Protein AF-A0AAD2FT97-F1 (afdb_monomer)

Mean predicted aligned error: 17.28 Å

Structure (mmCIF, N/CA/C/O backbone):
data_AF-A0AAD2FT97-F1
#
_entry.id   AF-A0AAD2FT97-F1
#
loop_
_atom_site.group_PDB
_atom_site.id
_atom_site.type_symbol
_atom_site.label_atom_id
_atom_site.label_alt_id
_atom_site.label_comp_id
_atom_site.label_asym_id
_atom_site.label_entity_id
_atom_site.label_seq_id
_atom_site.pdbx_PDB_ins_code
_atom_site.Cartn_x
_atom_site.Cartn_y
_atom_site.Cartn_z
_atom_site.occupancy
_atom_site.B_iso_or_equiv
_atom_site.auth_seq_id
_atom_site.auth_comp_id
_atom_site.auth_asym_id
_atom_site.auth_atom_id
_atom_site.pdbx_PDB_model_num
ATOM 1 N N . MET A 1 1 ? -5.094 -0.785 66.828 1.00 52.59 1 MET A N 1
ATOM 2 C CA . MET A 1 1 ? -3.775 -1.459 66.833 1.00 52.59 1 MET A CA 1
ATOM 3 C C . MET A 1 1 ? -3.733 -2.635 67.807 1.00 52.59 1 MET A C 1
ATOM 5 O O . MET A 1 1 ? -3.643 -3.753 67.329 1.00 52.59 1 MET A O 1
ATOM 9 N N . THR A 1 2 ? -3.901 -2.446 69.123 1.00 54.59 2 THR A N 1
ATOM 10 C CA . THR A 1 2 ? -3.842 -3.528 70.141 1.00 54.59 2 THR A CA 1
ATOM 11 C C . THR A 1 2 ? -4.766 -4.718 69.847 1.00 54.59 2 THR A C 1
ATOM 13 O O . THR A 1 2 ? -4.327 -5.861 69.895 1.00 54.59 2 THR A O 1
ATOM 16 N N . ILE A 1 3 ? -6.014 -4.447 69.438 1.00 60.22 3 ILE A N 1
ATOM 17 C CA . ILE A 1 3 ? -6.988 -5.480 69.038 1.00 60.22 3 ILE A CA 1
ATOM 18 C C . ILE A 1 3 ? -6.518 -6.243 67.784 1.00 60.22 3 ILE A C 1
ATOM 20 O O . ILE A 1 3 ? -6.634 -7.459 67.732 1.00 60.22 3 ILE A O 1
ATOM 24 N N . ALA A 1 4 ? -5.943 -5.557 66.788 1.00 56.69 4 ALA A N 1
ATOM 25 C CA . ALA A 1 4 ? -5.447 -6.189 65.559 1.00 56.69 4 ALA A CA 1
ATOM 26 C C . ALA A 1 4 ? -4.223 -7.086 65.822 1.00 56.69 4 ALA A C 1
ATOM 28 O O . ALA A 1 4 ? -4.131 -8.180 65.279 1.00 56.69 4 ALA A O 1
ATOM 29 N N . VAL A 1 5 ? -3.317 -6.659 66.708 1.00 59.62 5 VAL A N 1
ATOM 30 C CA . VAL A 1 5 ? -2.143 -7.451 67.113 1.00 59.62 5 VAL A CA 1
ATOM 31 C C . VAL A 1 5 ? -2.553 -8.681 67.930 1.00 59.62 5 VAL A C 1
ATOM 33 O O . VAL A 1 5 ? -2.004 -9.759 67.724 1.00 59.62 5 VAL A O 1
ATOM 36 N N . GLN A 1 6 ? -3.554 -8.564 68.811 1.00 61.09 6 GLN A N 1
ATOM 37 C CA . GLN A 1 6 ? -4.110 -9.719 69.528 1.00 61.09 6 GLN A CA 1
ATOM 38 C C . GLN A 1 6 ? -4.760 -10.736 68.580 1.00 61.09 6 GLN A C 1
ATOM 40 O O . GLN A 1 6 ? -4.515 -11.930 68.732 1.00 61.09 6 GLN A O 1
ATOM 45 N N . LEU A 1 7 ? -5.516 -10.276 67.578 1.00 60.09 7 LEU A N 1
ATOM 46 C CA . LEU A 1 7 ? -6.119 -11.152 66.567 1.00 60.09 7 LEU A CA 1
ATOM 47 C C . LEU A 1 7 ? -5.050 -11.870 65.714 1.00 60.09 7 LEU A C 1
ATOM 49 O O . LEU A 1 7 ? -5.194 -13.060 65.449 1.00 60.09 7 LEU A O 1
ATOM 53 N N . LEU A 1 8 ? -3.944 -11.203 65.347 1.00 58.12 8 LEU A N 1
ATOM 54 C CA . LEU A 1 8 ? -2.801 -11.860 64.684 1.00 58.12 8 LEU A CA 1
ATOM 55 C C . LEU A 1 8 ? -2.148 -12.936 65.557 1.00 58.12 8 LEU A C 1
ATOM 57 O O . LEU A 1 8 ? -1.855 -14.026 65.074 1.00 58.12 8 LEU A O 1
ATOM 61 N N . ARG A 1 9 ? -1.913 -12.644 66.840 1.00 60.12 9 ARG A N 1
ATOM 62 C CA . ARG A 1 9 ? -1.309 -13.609 67.773 1.00 60.12 9 ARG A CA 1
ATOM 63 C C . ARG A 1 9 ? -2.209 -14.830 67.990 1.00 60.12 9 ARG A C 1
ATOM 65 O O . ARG A 1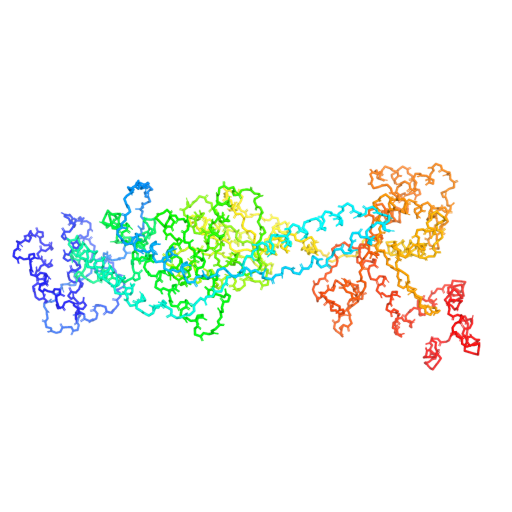 9 ? -1.707 -15.943 68.094 1.00 60.12 9 ARG A O 1
ATOM 72 N N . GLN A 1 10 ? -3.529 -14.640 67.993 1.00 59.75 10 GLN A N 1
ATOM 73 C CA . GLN A 1 10 ? -4.499 -15.739 68.032 1.00 59.75 10 GLN A CA 1
ATOM 74 C C . GLN A 1 10 ? -4.469 -16.595 66.753 1.00 59.75 10 GLN A C 1
ATOM 76 O O . GLN A 1 10 ? -4.559 -17.819 66.863 1.00 59.75 10 GLN A O 1
ATOM 81 N N . CYS A 1 11 ? -4.267 -15.992 65.569 1.00 54.38 11 CYS A N 1
ATOM 82 C CA . CYS A 1 11 ? -4.023 -16.741 64.326 1.00 54.38 11 CYS A CA 1
ATOM 83 C C . CYS A 1 11 ? -2.766 -17.616 64.422 1.00 54.38 11 CYS A C 1
ATOM 85 O O . CYS A 1 11 ? -2.818 -18.786 64.058 1.00 54.38 11 CYS A O 1
ATOM 87 N N . PHE A 1 12 ? -1.655 -17.084 64.950 1.00 52.81 12 PHE A N 1
ATOM 88 C CA . PHE A 1 12 ? -0.418 -17.857 65.152 1.00 52.81 12 PHE A CA 1
ATOM 89 C C . PHE A 1 12 ? -0.604 -19.065 66.081 1.00 52.81 12 PHE A C 1
ATOM 91 O O . PHE A 1 12 ? 0.104 -20.062 65.954 1.00 52.81 12 PHE A O 1
ATOM 98 N N . GLN A 1 13 ? -1.560 -18.985 67.007 1.00 52.50 13 GLN A N 1
ATOM 99 C CA . GLN A 1 13 ? -1.873 -20.036 67.973 1.00 52.50 13 GLN A CA 1
ATOM 100 C C . GLN A 1 13 ? -3.020 -20.967 67.523 1.00 52.50 13 GLN A C 1
ATOM 102 O O . GLN A 1 13 ? -3.421 -21.836 68.293 1.00 52.50 13 GLN A O 1
ATOM 107 N N . ASN A 1 14 ? -3.534 -20.830 66.289 1.00 50.62 14 ASN A N 1
ATOM 108 C CA . ASN A 1 14 ? -4.636 -21.634 65.729 1.00 50.62 14 ASN A CA 1
ATOM 109 C C . ASN A 1 14 ? -5.960 -21.595 66.531 1.00 50.62 14 ASN A C 1
ATOM 111 O O . ASN A 1 14 ? -6.747 -22.545 66.497 1.00 50.62 14 ASN A O 1
ATOM 115 N N . PHE A 1 15 ? -6.263 -20.499 67.232 1.00 48.62 15 PHE A N 1
ATOM 116 C CA . PHE A 1 15 ? -7.562 -20.351 67.902 1.00 48.62 15 PHE A CA 1
ATOM 117 C C . PHE A 1 15 ? -8.660 -19.908 66.918 1.00 48.62 15 PHE A C 1
ATOM 119 O O . PHE A 1 15 ? -8.459 -19.013 66.100 1.00 48.62 15 PHE A O 1
ATOM 126 N N . ARG A 1 16 ? -9.857 -20.514 66.998 1.00 46.91 16 ARG A N 1
ATOM 127 C CA . ARG A 1 16 ? -11.034 -20.073 66.224 1.00 46.91 16 ARG A CA 1
ATOM 128 C C . ARG A 1 16 ? -11.592 -18.766 66.793 1.00 46.91 16 ARG A C 1
ATOM 130 O O . ARG A 1 16 ? -11.871 -18.692 67.986 1.00 46.91 16 ARG A O 1
ATOM 137 N N . PHE A 1 17 ? -11.835 -17.781 65.929 1.00 49.84 17 PHE A N 1
ATOM 138 C CA . PHE A 1 17 ? -12.449 -16.506 66.314 1.00 49.84 17 PHE A CA 1
ATOM 139 C C . PHE A 1 17 ? -13.919 -16.660 66.729 1.00 49.84 17 PHE A C 1
ATOM 141 O O . PHE A 1 17 ? -14.696 -17.357 66.071 1.00 49.84 17 PHE A O 1
ATOM 148 N N . SER A 1 18 ? -14.331 -15.963 67.790 1.00 51.88 18 SER A N 1
ATOM 149 C CA . SER A 1 18 ? -15.741 -15.867 68.189 1.00 51.88 18 SER A CA 1
ATOM 150 C C . SER A 1 18 ? -16.535 -14.916 67.274 1.00 51.88 18 SER A C 1
ATOM 152 O O . SER A 1 18 ? -15.983 -13.996 66.668 1.00 51.88 18 SER A O 1
ATOM 154 N N . LYS A 1 19 ? -17.869 -15.069 67.204 1.00 48.00 19 LYS A N 1
ATOM 155 C CA . LYS A 1 19 ? -18.751 -14.185 66.402 1.00 48.00 19 LYS A CA 1
ATOM 156 C C . LYS A 1 19 ? -18.632 -12.694 66.770 1.00 48.00 19 LYS A C 1
ATOM 158 O O . LYS A 1 19 ? -18.818 -11.841 65.910 1.00 48.00 19 LYS A O 1
ATOM 163 N N . VAL A 1 20 ? -18.297 -12.385 68.025 1.00 51.38 20 VAL A N 1
ATOM 164 C CA . VAL A 1 20 ? -18.087 -11.013 68.528 1.00 51.38 20 VAL A CA 1
ATOM 165 C C . VAL A 1 20 ? -16.714 -10.464 68.120 1.00 51.38 20 VAL A C 1
ATOM 167 O O . VAL A 1 20 ? -16.533 -9.259 67.987 1.00 51.38 20 VAL A O 1
ATOM 170 N N . GLU A 1 21 ? -15.726 -11.327 67.901 1.00 50.84 21 GLU A N 1
ATOM 171 C CA . GLU A 1 21 ? -14.404 -10.925 67.413 1.00 50.84 21 GLU A CA 1
ATOM 172 C C . GLU A 1 21 ? -14.389 -10.720 65.901 1.00 50.84 21 GLU A C 1
ATOM 174 O O . GLU A 1 21 ? -13.660 -9.855 65.432 1.00 50.84 21 GLU A O 1
ATOM 179 N N . ILE A 1 22 ? -15.247 -11.420 65.154 1.00 51.53 22 ILE A N 1
ATOM 180 C CA . ILE A 1 22 ? -15.426 -11.247 63.702 1.00 51.53 22 ILE A CA 1
ATOM 181 C C . ILE A 1 22 ? -16.056 -9.882 63.353 1.00 51.53 22 ILE A C 1
ATOM 183 O O . ILE A 1 22 ? -15.798 -9.350 62.273 1.00 51.53 22 ILE A O 1
ATOM 187 N N . SER A 1 23 ? -16.811 -9.257 64.266 1.00 49.69 23 SER A N 1
ATOM 188 C CA . SER A 1 23 ? -17.396 -7.918 64.062 1.00 49.69 23 SER A CA 1
ATOM 189 C C . SER A 1 23 ? -16.451 -6.755 64.413 1.00 49.69 23 SER A C 1
ATOM 191 O O . SER A 1 23 ? -16.587 -5.661 63.868 1.00 49.69 23 SER A O 1
ATOM 193 N N . LYS A 1 24 ? -15.429 -6.970 65.255 1.00 56.69 24 LYS A N 1
ATOM 194 C CA . LYS A 1 24 ? -14.405 -5.953 65.594 1.00 56.69 24 LYS A CA 1
ATOM 195 C C . LYS A 1 24 ? -13.566 -5.458 64.389 1.00 56.69 24 LYS A C 1
ATOM 197 O O . LYS A 1 24 ? -13.252 -4.265 64.361 1.00 56.69 24 LYS A O 1
ATOM 202 N N . PRO A 1 25 ? -13.221 -6.288 63.381 1.00 49.97 25 PRO A N 1
ATOM 203 C CA . PRO A 1 25 ? -12.598 -5.867 62.124 1.00 49.97 25 PRO A CA 1
ATOM 204 C C . PRO A 1 25 ? -13.357 -4.774 61.364 1.00 49.97 25 PRO A C 1
ATOM 206 O O . PRO A 1 25 ? -12.715 -3.906 60.775 1.00 49.97 25 PRO A O 1
ATOM 209 N N . GLN A 1 26 ? -14.696 -4.754 61.417 1.00 47.47 26 GLN A N 1
ATOM 210 C CA . GLN A 1 26 ? -15.492 -3.698 60.774 1.00 47.47 26 GLN A CA 1
ATOM 211 C C . GLN A 1 26 ? -15.213 -2.326 61.410 1.00 47.47 26 GLN A C 1
ATOM 213 O O . GLN A 1 26 ? -14.991 -1.356 60.686 1.00 47.47 26 GLN A O 1
ATOM 218 N N . ASN A 1 27 ? -15.092 -2.258 62.742 1.00 52.59 27 ASN A N 1
ATOM 219 C CA . ASN A 1 27 ? -14.706 -1.036 63.462 1.00 52.59 27 ASN A CA 1
ATOM 220 C C . ASN A 1 27 ? -13.231 -0.652 63.223 1.00 52.59 27 ASN A C 1
ATOM 222 O O . ASN A 1 27 ? -12.904 0.525 63.102 1.00 52.59 27 ASN A O 1
ATOM 226 N N . LEU A 1 28 ? -12.327 -1.633 63.094 1.00 51.28 28 LEU A N 1
ATOM 227 C CA . LEU A 1 28 ? -10.912 -1.393 62.759 1.00 51.28 28 LEU A CA 1
ATOM 228 C C . LEU A 1 28 ? -10.725 -0.852 61.328 1.00 51.28 28 LEU A C 1
ATOM 230 O O . LEU A 1 28 ? -9.813 -0.061 61.090 1.00 51.28 28 LEU A O 1
ATOM 234 N N . SER A 1 29 ? -11.595 -1.232 60.388 1.00 46.31 29 SER A N 1
ATOM 235 C CA . SER A 1 29 ? -11.529 -0.799 58.987 1.00 46.31 29 SER A CA 1
ATOM 236 C C . SER A 1 29 ? -11.825 0.685 58.763 1.00 46.31 29 SER A C 1
ATOM 238 O O . SER A 1 29 ? -11.264 1.303 57.860 1.00 46.31 29 SER A O 1
ATOM 240 N N . GLN A 1 30 ? -12.659 1.290 59.613 1.00 52.00 30 GLN A N 1
ATOM 241 C CA . GLN A 1 30 ? -12.927 2.728 59.548 1.00 52.00 30 GLN A CA 1
ATOM 242 C C . GLN A 1 30 ? -11.649 3.535 59.825 1.00 52.00 30 GLN A C 1
ATOM 244 O O . GLN A 1 30 ? -11.440 4.590 59.231 1.00 52.00 30 GLN A O 1
ATOM 249 N N . HIS A 1 31 ? -10.747 2.986 60.646 1.00 48.41 31 HIS A N 1
ATOM 250 C CA . HIS A 1 31 ? -9.460 3.589 60.991 1.00 48.41 31 HIS A CA 1
ATOM 251 C C . HIS A 1 31 ? -8.291 3.131 60.094 1.00 48.41 31 HIS A C 1
ATOM 253 O O . HIS A 1 31 ? -7.243 3.778 60.090 1.00 48.41 31 HIS A O 1
ATOM 259 N N . SER A 1 32 ? -8.441 2.063 59.293 1.00 49.09 32 SER A N 1
ATOM 260 C CA . SER A 1 32 ? -7.367 1.535 58.426 1.00 49.09 32 SER A CA 1
ATOM 261 C C . SER A 1 32 ? -7.056 2.428 57.219 1.00 49.09 32 SER A C 1
ATOM 263 O O . SER A 1 32 ? -5.977 2.328 56.631 1.00 49.09 32 SER A O 1
ATOM 265 N N . LYS A 1 33 ? -7.943 3.373 56.873 1.00 45.03 33 LYS A N 1
ATOM 266 C CA . LYS A 1 33 ? -7.660 4.399 55.856 1.00 45.03 33 LYS A CA 1
ATOM 267 C C . LYS A 1 33 ? -6.441 5.260 56.206 1.00 45.03 33 LYS A C 1
ATOM 269 O O . LYS A 1 33 ? -5.762 5.690 55.280 1.00 45.03 33 LYS A O 1
ATOM 274 N N . HIS A 1 34 ? -6.131 5.422 57.494 1.00 45.19 34 HIS A N 1
ATOM 275 C CA . HIS A 1 34 ? -5.106 6.338 58.006 1.00 45.19 34 HIS A CA 1
ATOM 276 C C . HIS A 1 34 ? -3.838 5.652 58.544 1.00 45.19 34 HIS A C 1
ATOM 278 O O . HIS A 1 34 ? -2.958 6.336 59.050 1.00 45.19 34 HIS A O 1
ATOM 284 N N . SER A 1 35 ? -3.729 4.319 58.476 1.00 52.84 35 SER A N 1
ATOM 285 C CA . SER A 1 35 ? -2.569 3.594 59.013 1.00 52.84 35 SER A CA 1
ATOM 286 C C . SER A 1 35 ? -2.214 2.377 58.156 1.00 52.84 35 SER A C 1
ATOM 288 O O . SER A 1 35 ? -2.955 1.390 58.120 1.00 52.84 35 SER A O 1
ATOM 290 N N . CYS A 1 36 ? -1.051 2.436 57.497 1.00 49.72 36 CYS A N 1
ATOM 291 C CA . CYS A 1 36 ? -0.482 1.340 56.705 1.00 49.72 36 CYS A CA 1
ATOM 292 C C . CYS A 1 36 ? -0.281 0.068 57.543 1.00 49.72 36 CYS A C 1
ATOM 294 O O . CYS A 1 36 ? -0.583 -1.034 57.087 1.00 49.72 36 CYS A O 1
ATOM 296 N N . ALA A 1 37 ? 0.122 0.224 58.807 1.00 52.91 37 ALA A N 1
ATOM 297 C CA . ALA A 1 37 ? 0.282 -0.875 59.754 1.00 52.91 37 ALA A CA 1
ATOM 298 C C . ALA A 1 37 ? -1.028 -1.642 59.998 1.00 52.91 37 ALA A C 1
ATOM 300 O O . ALA A 1 37 ? -1.056 -2.870 59.980 1.00 52.91 37 ALA A O 1
ATOM 301 N N . LEU A 1 38 ? -2.140 -0.928 60.178 1.00 55.25 38 LEU A N 1
ATOM 302 C CA . LEU A 1 38 ? -3.453 -1.541 60.383 1.00 55.25 38 LEU A CA 1
ATOM 303 C C . LEU A 1 38 ? -3.931 -2.303 59.139 1.00 55.25 38 LEU A C 1
ATOM 305 O O . LEU A 1 38 ? -4.524 -3.370 59.282 1.00 55.25 38 LEU A O 1
ATOM 309 N N . ARG A 1 39 ? -3.637 -1.796 57.932 1.00 52.31 39 ARG A N 1
ATOM 310 C CA . ARG A 1 39 ? -3.935 -2.495 56.667 1.00 52.31 39 ARG A CA 1
ATOM 311 C C . ARG A 1 39 ? -3.151 -3.798 56.538 1.00 52.31 39 ARG A C 1
ATOM 313 O O . ARG A 1 39 ? -3.741 -4.824 56.211 1.00 52.31 39 ARG A O 1
ATOM 320 N N . LEU A 1 40 ? -1.854 -3.765 56.851 1.00 54.12 40 LEU A N 1
ATOM 321 C CA . LEU A 1 40 ? -0.974 -4.933 56.788 1.00 54.12 40 LEU A CA 1
ATOM 322 C C . LEU A 1 40 ? -1.409 -6.015 57.791 1.00 54.12 40 LEU A C 1
ATOM 324 O O . LEU A 1 40 ? -1.511 -7.186 57.434 1.00 54.12 40 LEU A O 1
ATOM 328 N N . LEU A 1 41 ? -1.768 -5.618 59.018 1.00 58.91 41 LEU A N 1
ATOM 329 C CA . LEU A 1 41 ? -2.255 -6.540 60.049 1.00 58.91 41 LEU A CA 1
ATOM 330 C C . LEU A 1 41 ? -3.613 -7.171 59.670 1.00 58.91 41 LEU A C 1
ATOM 332 O O . LEU A 1 41 ? -3.796 -8.378 59.815 1.00 58.91 41 LEU A O 1
ATOM 336 N N . ILE A 1 42 ? -4.556 -6.390 59.129 1.00 55.00 42 ILE A N 1
ATOM 337 C CA . ILE A 1 42 ? -5.856 -6.903 58.652 1.00 55.00 42 ILE A CA 1
ATOM 338 C C . ILE A 1 42 ? -5.676 -7.883 57.479 1.00 55.00 42 ILE A C 1
ATOM 340 O O . ILE A 1 42 ? -6.332 -8.925 57.446 1.00 55.00 42 ILE A O 1
ATOM 344 N N . TRP A 1 43 ? -4.761 -7.588 56.552 1.00 52.12 43 TRP A N 1
ATOM 345 C CA . TRP A 1 43 ? -4.410 -8.478 55.440 1.00 52.12 43 TRP A CA 1
ATOM 346 C C . TRP A 1 43 ? -3.817 -9.818 55.914 1.00 52.12 43 TRP A C 1
ATOM 348 O O . TRP A 1 43 ? -4.159 -10.875 55.384 1.00 52.12 43 TRP A O 1
ATOM 358 N N . CYS A 1 44 ? -2.988 -9.805 56.962 1.00 56.22 44 CYS A N 1
ATOM 359 C CA . CYS A 1 44 ? -2.418 -11.028 57.540 1.00 56.22 44 CYS A CA 1
ATOM 360 C C . CYS A 1 44 ? -3.476 -11.897 58.238 1.00 56.22 44 CYS A C 1
ATOM 362 O O . CYS A 1 44 ? -3.519 -13.109 58.022 1.00 56.22 44 CYS A O 1
ATOM 364 N N . ILE A 1 45 ? -4.373 -11.281 59.023 1.00 56.09 45 ILE A N 1
ATOM 365 C CA . ILE A 1 45 ? -5.498 -11.979 59.675 1.00 56.09 45 ILE A CA 1
ATOM 366 C C . ILE A 1 45 ? -6.371 -12.680 58.626 1.00 56.09 45 ILE A C 1
ATOM 368 O O . ILE A 1 45 ? -6.766 -13.830 58.813 1.00 56.09 45 ILE A O 1
ATOM 372 N N . TYR A 1 46 ? -6.627 -12.018 57.496 1.00 50.88 46 TYR A N 1
ATOM 373 C CA . TYR A 1 46 ? -7.382 -12.593 56.388 1.00 50.88 46 TYR A CA 1
ATOM 374 C C . TYR A 1 46 ? -6.727 -13.833 55.787 1.00 50.88 46 TYR A C 1
ATOM 376 O O . TYR A 1 46 ? -7.371 -14.878 55.663 1.00 50.88 46 TYR A O 1
ATOM 384 N N . ARG A 1 47 ? -5.440 -13.739 55.436 1.00 51.75 47 ARG A N 1
ATOM 385 C CA . ARG A 1 47 ? -4.719 -14.832 54.779 1.00 51.75 47 ARG A CA 1
ATOM 386 C C . ARG A 1 47 ? -4.623 -16.064 55.680 1.00 51.75 47 ARG A C 1
ATOM 388 O O . ARG A 1 47 ? -4.827 -17.178 55.201 1.00 51.75 47 ARG A O 1
ATOM 395 N N . TRP A 1 48 ? -4.419 -15.875 56.985 1.00 54.28 48 TRP A N 1
ATOM 396 C CA . TRP A 1 48 ? -4.446 -16.979 57.949 1.00 54.28 48 TRP A CA 1
ATOM 397 C C . TRP A 1 48 ? -5.839 -17.545 58.200 1.00 54.28 48 TRP A C 1
ATOM 399 O O . TRP A 1 48 ? -5.966 -18.753 58.353 1.00 54.28 48 TRP A O 1
ATOM 409 N N . SER A 1 49 ? -6.897 -16.731 58.148 1.00 50.75 49 SER A N 1
ATOM 410 C CA . SER A 1 49 ? -8.269 -17.250 58.255 1.00 50.75 49 SER A CA 1
ATOM 411 C C . SER A 1 49 ? -8.656 -18.193 57.103 1.00 50.75 49 SER A C 1
ATOM 413 O O . SER A 1 49 ? -9.501 -19.067 57.290 1.00 50.75 49 SER A O 1
ATOM 415 N N . ARG A 1 50 ? -8.023 -18.052 55.924 1.00 44.94 50 ARG A N 1
ATOM 416 C CA . ARG A 1 50 ? -8.208 -18.946 54.765 1.00 44.94 50 ARG A CA 1
ATOM 417 C C . ARG A 1 50 ? -7.220 -20.118 54.716 1.00 44.94 50 ARG A C 1
ATOM 419 O O . ARG A 1 50 ? -7.547 -21.145 54.127 1.00 44.94 50 ARG A O 1
ATOM 426 N N . SER A 1 51 ? -6.043 -19.998 55.330 1.00 49.31 51 SER A N 1
ATOM 427 C CA . SER A 1 51 ? -5.022 -21.052 55.372 1.00 49.31 51 SER A CA 1
ATOM 428 C C . SER A 1 51 ? -5.176 -21.906 56.632 1.00 49.31 51 SER A C 1
ATOM 430 O O . SER A 1 51 ? -4.489 -21.690 57.623 1.00 49.31 51 SER A O 1
ATOM 432 N N . LEU A 1 52 ? -6.067 -22.900 56.606 1.00 42.81 52 LEU A N 1
ATOM 433 C CA . LEU A 1 52 ? -6.317 -23.790 57.754 1.00 42.81 52 LEU A CA 1
ATOM 434 C C . LEU A 1 52 ? -5.168 -24.770 58.082 1.00 42.81 52 LEU A C 1
ATOM 436 O O . LEU A 1 52 ? -5.309 -25.570 59.002 1.00 42.81 52 LEU A O 1
ATOM 440 N N . GLN A 1 53 ? -4.028 -24.713 57.386 1.00 43.16 53 GLN A N 1
ATOM 441 C CA . GLN A 1 53 ? -2.816 -25.455 57.742 1.00 43.16 53 GLN A CA 1
ATOM 442 C C . GLN A 1 53 ? -1.570 -24.607 57.464 1.00 43.16 53 GLN A C 1
ATOM 444 O O . GLN A 1 53 ? -1.391 -24.085 56.367 1.00 43.16 53 GLN A O 1
ATOM 449 N N . VAL A 1 54 ? -0.714 -24.463 58.476 1.00 40.25 54 VAL A N 1
ATOM 450 C CA . VAL A 1 54 ? 0.646 -23.931 58.327 1.00 40.25 54 VAL A CA 1
ATOM 451 C C . VAL A 1 54 ? 1.522 -25.093 57.845 1.00 40.25 54 VAL A C 1
ATOM 453 O O . VAL A 1 54 ? 1.583 -26.092 58.564 1.00 40.25 54 VAL A O 1
ATOM 456 N N . PRO A 1 55 ? 2.194 -25.009 56.681 1.00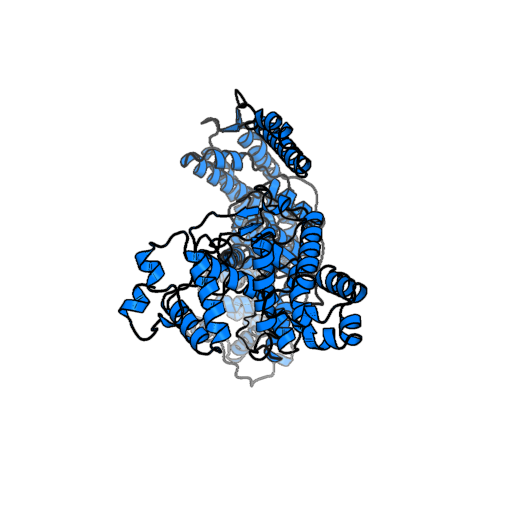 39.53 55 PRO A N 1
ATOM 457 C CA . PRO A 1 55 ? 3.191 -26.005 56.297 1.00 39.53 55 PRO A CA 1
ATOM 458 C C . PRO A 1 55 ? 4.286 -26.054 57.370 1.00 39.53 55 PRO A C 1
ATOM 460 O O . PRO A 1 55 ? 4.836 -25.011 57.731 1.00 39.53 55 PRO A O 1
ATOM 463 N N . GLU A 1 56 ? 4.602 -27.239 57.902 1.00 40.88 56 GLU A N 1
ATOM 464 C CA . GLU A 1 56 ? 5.613 -27.404 58.964 1.00 40.88 56 GLU A CA 1
ATOM 465 C C . GLU A 1 56 ? 6.990 -26.830 58.583 1.00 40.88 56 GLU A C 1
ATOM 467 O O . GLU A 1 56 ? 7.752 -26.412 59.452 1.00 40.88 56 GLU A O 1
ATOM 472 N N . GLU A 1 57 ? 7.269 -26.710 57.287 1.00 40.38 57 GLU A N 1
ATOM 473 C CA . GLU A 1 57 ? 8.527 -26.223 56.712 1.00 40.38 57 GLU A CA 1
ATOM 474 C C . GLU A 1 57 ? 8.836 -24.743 57.006 1.00 40.38 57 GLU A C 1
ATOM 476 O O . GLU A 1 57 ? 9.997 -24.338 56.969 1.00 40.38 57 GLU A O 1
ATOM 481 N N . LEU A 1 58 ? 7.833 -23.928 57.356 1.00 38.59 58 LEU A N 1
ATOM 482 C CA . LEU A 1 58 ? 8.021 -22.514 57.723 1.00 38.59 58 LEU A CA 1
ATOM 483 C C . LEU A 1 58 ? 8.333 -22.297 59.207 1.00 38.59 58 LEU A C 1
ATOM 485 O O . LEU A 1 58 ? 8.697 -21.190 59.597 1.00 38.59 58 LEU A O 1
ATOM 489 N N . LYS A 1 59 ? 8.224 -23.334 60.048 1.00 39.84 59 LYS A N 1
ATOM 490 C CA . LYS A 1 59 ? 8.568 -23.228 61.476 1.00 39.84 59 LYS A CA 1
ATOM 491 C C . LYS A 1 59 ? 10.079 -23.238 61.733 1.00 39.84 59 LYS A C 1
ATOM 493 O O . LYS A 1 59 ? 10.494 -22.928 62.846 1.00 39.84 59 LYS A O 1
ATOM 498 N N . LEU A 1 60 ? 10.899 -23.582 60.737 1.00 35.97 60 LEU A N 1
ATOM 499 C CA . LEU A 1 60 ? 12.323 -23.873 60.918 1.00 35.97 60 LEU A CA 1
ATOM 500 C C . LEU A 1 60 ? 13.172 -23.432 59.715 1.00 35.97 60 LEU A C 1
ATOM 502 O O . LEU A 1 60 ? 13.752 -24.272 59.041 1.00 35.97 60 LEU A O 1
ATOM 506 N N . LYS A 1 61 ? 13.318 -22.125 59.463 1.00 33.69 61 LYS A N 1
ATOM 507 C CA . LYS A 1 61 ? 14.524 -21.595 58.791 1.00 33.69 61 LYS A CA 1
ATOM 508 C C . LYS A 1 61 ? 14.905 -20.238 59.381 1.00 33.69 61 LYS A C 1
ATOM 510 O O . LYS A 1 61 ? 14.315 -19.219 59.051 1.00 33.69 61 LYS A O 1
ATOM 515 N N . GLN A 1 62 ? 15.896 -20.259 60.272 1.00 36.31 62 GLN A N 1
ATOM 516 C CA . GLN A 1 62 ? 16.478 -19.085 60.934 1.00 36.31 62 GLN A CA 1
ATOM 517 C C . GLN A 1 62 ? 17.446 -18.280 60.048 1.00 36.31 62 GLN A C 1
ATOM 519 O O . GLN A 1 62 ? 17.941 -17.247 60.484 1.00 36.31 62 GLN A O 1
ATOM 524 N N . GLU A 1 63 ? 17.719 -18.702 58.812 1.00 32.59 63 GLU A N 1
ATOM 525 C CA . GLU A 1 63 ? 18.800 -18.120 58.012 1.00 32.59 63 GLU A CA 1
ATOM 526 C C . GLU A 1 63 ? 18.375 -17.929 56.554 1.00 32.59 63 GLU A C 1
ATOM 528 O O . GLU A 1 63 ? 18.626 -18.763 55.690 1.00 32.59 63 GLU A O 1
ATOM 533 N N . ALA A 1 64 ? 17.707 -16.813 56.269 1.00 30.91 64 ALA A N 1
ATOM 534 C CA . ALA A 1 64 ? 17.684 -16.242 54.927 1.00 30.91 64 ALA A CA 1
ATOM 535 C C . ALA A 1 64 ? 17.506 -14.723 55.031 1.00 30.91 64 ALA A C 1
ATOM 537 O O . ALA A 1 64 ? 16.425 -14.219 55.337 1.00 30.91 64 ALA A O 1
ATOM 538 N N . SER A 1 65 ? 18.591 -13.981 54.816 1.00 30.39 65 SER A N 1
ATOM 539 C CA . SER A 1 65 ? 18.577 -12.523 54.732 1.00 30.39 65 SER A CA 1
ATOM 540 C C . SER A 1 65 ? 18.011 -12.093 53.378 1.00 30.39 65 SER A C 1
ATOM 542 O O . SER A 1 65 ? 18.749 -11.972 52.402 1.00 30.39 65 SER A O 1
ATOM 544 N N . PHE A 1 66 ? 16.701 -11.874 53.316 1.00 33.62 66 PHE A N 1
ATOM 545 C CA . PHE A 1 66 ? 16.062 -11.191 52.194 1.00 33.62 66 PHE A CA 1
ATOM 546 C C . PHE A 1 66 ? 15.875 -9.709 52.540 1.00 33.62 66 PHE A C 1
ATOM 548 O O . PHE A 1 66 ? 15.318 -9.375 53.589 1.00 33.62 66 PHE A O 1
ATOM 555 N N . GLU A 1 67 ? 16.374 -8.816 51.680 1.00 33.66 67 GLU A N 1
ATOM 556 C CA . GLU A 1 67 ? 16.169 -7.375 51.833 1.00 33.66 67 GLU A CA 1
ATOM 557 C C . GLU A 1 67 ? 14.696 -7.020 51.588 1.00 33.66 67 GLU A C 1
ATOM 559 O O . GLU A 1 67 ? 14.131 -7.281 50.530 1.00 33.66 67 GLU A O 1
ATOM 564 N N . LEU A 1 68 ? 14.078 -6.439 52.614 1.00 35.66 68 LEU A N 1
ATOM 565 C CA . LEU A 1 68 ? 12.694 -5.978 52.632 1.00 35.66 68 LEU A CA 1
ATOM 566 C C . LEU A 1 68 ? 12.531 -4.602 51.975 1.00 35.66 68 LEU A C 1
ATOM 568 O O . LEU A 1 68 ? 13.361 -3.712 52.181 1.00 35.66 68 LEU A O 1
ATOM 572 N N . ASP A 1 69 ? 11.387 -4.376 51.323 1.00 35.91 69 ASP A N 1
ATOM 573 C CA . ASP A 1 69 ? 10.945 -3.034 50.931 1.00 35.91 69 ASP A CA 1
ATOM 574 C C . ASP A 1 69 ? 10.811 -2.118 52.166 1.00 35.91 69 ASP A C 1
ATOM 576 O O . ASP A 1 69 ? 10.095 -2.397 53.136 1.00 35.91 69 ASP A O 1
ATOM 580 N N . LYS A 1 70 ? 11.549 -1.002 52.142 1.00 39.16 70 LYS A N 1
ATOM 581 C CA . LYS A 1 70 ? 11.846 -0.175 53.327 1.00 39.16 70 LYS A CA 1
ATOM 582 C C . LYS A 1 70 ? 10.695 0.734 53.778 1.00 39.16 70 LYS A C 1
ATOM 584 O O . LYS A 1 70 ? 10.709 1.200 54.909 1.00 39.16 70 LYS A O 1
ATOM 589 N N . PHE A 1 71 ? 9.690 1.002 52.946 1.00 38.44 71 PHE A N 1
ATOM 590 C CA . PHE A 1 71 ? 8.694 2.043 53.253 1.00 38.44 71 PHE A CA 1
ATOM 591 C C . PHE A 1 71 ? 7.623 1.637 54.293 1.00 38.44 71 PHE A C 1
ATOM 593 O O . PHE A 1 71 ? 7.460 2.360 55.276 1.00 38.44 71 PHE A O 1
ATOM 600 N N . PRO A 1 72 ? 6.933 0.482 54.175 1.00 41.94 72 PRO A N 1
ATOM 601 C CA . PRO A 1 72 ? 5.912 0.076 55.154 1.00 41.94 72 PRO A CA 1
ATOM 602 C C . PRO A 1 72 ? 6.500 -0.335 56.515 1.00 41.94 72 PRO A C 1
ATOM 604 O O . PRO A 1 72 ? 5.864 -0.168 57.556 1.00 41.94 72 PRO A O 1
ATOM 607 N N . SER A 1 73 ? 7.723 -0.876 56.508 1.00 46.16 73 SER A N 1
ATOM 608 C CA . SER A 1 73 ? 8.442 -1.344 57.699 1.00 46.16 73 SER A CA 1
ATOM 609 C C . SER A 1 73 ? 8.965 -0.189 58.560 1.00 46.16 73 SER A C 1
ATOM 611 O O . SER A 1 73 ? 8.944 -0.276 59.788 1.00 46.16 73 SER A O 1
ATOM 613 N N . VAL A 1 74 ? 9.373 0.920 57.937 1.00 45.81 74 VAL A N 1
ATOM 614 C CA . VAL A 1 74 ? 9.819 2.134 58.638 1.00 45.81 74 VAL A CA 1
ATOM 615 C C . VAL A 1 74 ? 8.649 2.840 59.328 1.00 45.81 74 VAL A C 1
ATOM 617 O O . VAL A 1 74 ? 8.766 3.187 60.500 1.00 45.81 74 VAL A O 1
ATOM 620 N N . GLU A 1 75 ? 7.498 2.971 58.666 1.00 46.06 75 GLU A N 1
ATOM 621 C CA . GLU A 1 75 ? 6.312 3.624 59.243 1.00 46.06 75 GLU A CA 1
ATOM 622 C C . GLU A 1 75 ? 5.720 2.822 60.425 1.00 46.06 75 GLU A C 1
ATOM 624 O O . GLU A 1 75 ? 5.303 3.393 61.434 1.00 46.06 75 GLU A O 1
ATOM 629 N N . TYR A 1 76 ? 5.757 1.483 60.353 1.00 50.88 76 TYR A N 1
ATOM 630 C CA . TYR A 1 76 ? 5.384 0.593 61.462 1.00 50.88 76 TYR A CA 1
ATOM 631 C C . TYR A 1 76 ? 6.315 0.738 62.676 1.00 50.88 76 TYR A C 1
ATOM 633 O O . TYR A 1 76 ? 5.840 0.863 63.806 1.00 50.88 76 TYR A O 1
ATOM 641 N N . ARG A 1 77 ? 7.636 0.769 62.447 1.00 53.19 77 ARG A N 1
ATOM 642 C CA . ARG A 1 77 ? 8.653 0.887 63.508 1.00 53.19 77 ARG A CA 1
ATOM 643 C C . ARG A 1 77 ? 8.705 2.274 64.157 1.00 53.19 77 ARG A C 1
ATOM 645 O O . ARG A 1 77 ? 9.216 2.398 65.264 1.00 53.19 77 ARG A O 1
ATOM 652 N N . GLN A 1 78 ? 8.179 3.303 63.492 1.00 48.16 78 GLN A N 1
ATOM 653 C CA . GLN A 1 78 ? 8.143 4.686 63.987 1.00 48.16 78 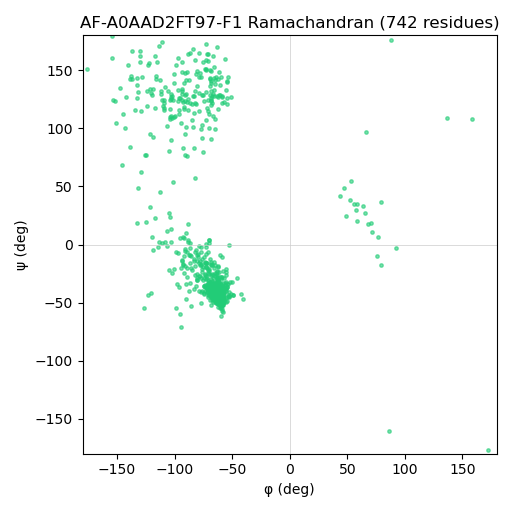GLN A CA 1
ATOM 654 C C . GLN A 1 78 ? 6.859 5.040 64.765 1.00 48.16 78 GLN A C 1
ATOM 656 O O . GLN A 1 78 ? 6.797 6.086 65.409 1.00 48.16 78 GLN A O 1
ATOM 661 N N . SER A 1 79 ? 5.837 4.178 64.752 1.00 49.84 79 SER A N 1
ATOM 662 C CA . SER A 1 79 ? 4.577 4.380 65.481 1.00 49.84 79 SER A CA 1
ATOM 663 C C . SER A 1 79 ? 4.743 4.073 66.982 1.00 49.84 79 SER A C 1
ATOM 665 O O . SER A 1 79 ? 4.633 2.925 67.409 1.00 49.84 79 SER A O 1
ATOM 667 N N . SER A 1 80 ? 4.913 5.103 67.814 1.00 41.88 80 SER A N 1
ATOM 668 C CA . SER A 1 80 ? 5.198 5.007 69.260 1.00 41.88 80 SER A CA 1
ATOM 669 C C . SER A 1 80 ? 4.055 4.504 70.168 1.00 41.88 80 SER A C 1
ATOM 671 O O . SER A 1 80 ? 4.226 4.464 71.384 1.00 41.88 80 SER A O 1
ATOM 673 N N . ALA A 1 81 ? 2.896 4.104 69.626 1.00 42.75 81 ALA A N 1
ATOM 674 C CA . ALA A 1 81 ? 1.671 3.885 70.412 1.00 42.75 81 ALA A CA 1
ATOM 675 C C . ALA A 1 81 ? 1.009 2.491 70.277 1.00 42.75 81 ALA A C 1
ATOM 677 O O . ALA A 1 81 ? -0.173 2.342 70.594 1.00 42.75 81 ALA A O 1
ATOM 678 N N . GLY A 1 82 ? 1.713 1.449 69.816 1.00 48.66 82 GLY A N 1
ATOM 679 C CA . GLY A 1 82 ? 1.126 0.107 69.654 1.00 48.66 82 GLY A CA 1
ATOM 680 C C . GLY A 1 82 ? 2.054 -1.052 70.044 1.00 48.66 82 GLY A C 1
ATOM 681 O O . GLY A 1 82 ? 3.269 -0.896 69.987 1.00 48.66 82 GLY A O 1
ATOM 682 N N . PRO A 1 83 ? 1.510 -2.223 70.437 1.00 49.38 83 PRO A N 1
ATOM 683 C CA . PRO A 1 83 ? 2.320 -3.409 70.712 1.00 49.38 83 PRO A CA 1
ATOM 684 C C . PRO A 1 83 ? 2.994 -3.913 69.425 1.00 49.38 83 PRO A C 1
ATOM 686 O O . PRO A 1 83 ? 2.315 -4.138 68.422 1.00 49.38 83 PRO A O 1
ATOM 689 N N . TYR A 1 84 ? 4.314 -4.101 69.463 1.00 56.25 84 TYR A N 1
ATOM 690 C CA . TYR A 1 84 ? 5.100 -4.587 68.327 1.00 56.25 84 TYR A CA 1
ATOM 691 C C . TYR A 1 84 ? 4.969 -6.113 68.139 1.00 56.25 84 TYR A C 1
ATOM 693 O O . TYR A 1 84 ? 4.797 -6.869 69.105 1.00 56.25 84 TYR A O 1
ATOM 701 N N . LEU A 1 85 ? 5.028 -6.555 66.882 1.00 56.25 85 LEU A N 1
ATOM 702 C CA . LEU A 1 85 ? 5.299 -7.937 66.492 1.00 56.25 85 LEU A CA 1
ATOM 703 C C . LEU A 1 85 ? 6.762 -8.258 66.829 1.00 56.25 85 LEU A C 1
ATOM 705 O O . LEU A 1 85 ? 7.620 -7.376 66.845 1.00 56.25 85 LEU A O 1
ATOM 709 N N . THR A 1 86 ? 7.052 -9.515 67.137 1.00 55.50 86 THR A N 1
ATOM 710 C CA . THR A 1 86 ? 8.429 -9.991 67.321 1.00 55.50 86 THR A CA 1
ATOM 711 C C . THR A 1 86 ? 9.165 -10.038 65.975 1.00 55.50 86 THR A C 1
ATOM 713 O O . THR A 1 86 ? 8.541 -10.135 64.918 1.00 55.50 86 THR A O 1
ATOM 716 N N . SER A 1 87 ? 10.501 -10.002 65.987 1.00 50.75 87 SER A N 1
ATOM 717 C CA . SER A 1 87 ? 11.327 -10.032 64.764 1.00 50.75 87 SER A CA 1
ATOM 718 C C . SER A 1 87 ? 11.055 -11.252 63.870 1.00 50.75 87 SER A C 1
ATOM 720 O O . SER A 1 87 ? 11.095 -11.149 62.646 1.00 50.75 87 SER A O 1
ATOM 722 N N . ILE A 1 88 ? 10.718 -12.390 64.483 1.00 50.09 88 ILE A N 1
ATOM 723 C CA . ILE A 1 88 ? 10.360 -13.644 63.805 1.00 50.09 88 ILE A CA 1
ATOM 724 C C . ILE A 1 88 ? 8.981 -13.531 63.129 1.00 50.09 88 ILE A C 1
ATOM 726 O O . ILE A 1 88 ? 8.794 -13.988 61.998 1.00 50.09 88 ILE A O 1
ATOM 730 N N . GLU A 1 89 ? 8.015 -12.889 63.793 1.00 53.62 89 GLU A N 1
ATOM 731 C CA . GLU A 1 89 ? 6.681 -12.633 63.237 1.00 53.62 89 GLU A CA 1
ATOM 732 C C . GLU A 1 89 ? 6.753 -11.651 62.053 1.00 53.62 89 GLU A C 1
ATOM 734 O O . GLU A 1 89 ? 6.084 -11.876 61.046 1.00 53.62 89 GLU A O 1
ATOM 739 N N . GLU A 1 90 ? 7.605 -10.616 62.123 1.00 55.56 90 GLU A N 1
ATOM 740 C CA . GLU A 1 90 ? 7.844 -9.690 61.003 1.00 55.56 90 GLU A CA 1
ATOM 741 C C . GLU A 1 90 ? 8.404 -10.423 59.771 1.00 55.56 90 GLU A C 1
ATOM 743 O O . GLU A 1 90 ? 7.823 -10.338 58.689 1.00 55.56 90 GLU A O 1
ATOM 748 N N . GLN A 1 91 ? 9.492 -11.190 59.917 1.00 50.53 91 GLN A N 1
ATOM 749 C CA . GLN A 1 91 ? 10.113 -11.912 58.793 1.00 50.53 91 GLN A CA 1
ATOM 750 C C . GLN A 1 91 ? 9.149 -12.891 58.105 1.00 50.53 91 GLN A C 1
ATOM 752 O O . GLN A 1 91 ? 9.133 -12.990 56.875 1.00 50.53 91 GLN A O 1
ATOM 757 N N . SER A 1 92 ? 8.303 -13.564 58.886 1.00 50.16 92 SER A N 1
ATOM 758 C CA . SER A 1 92 ? 7.308 -14.518 58.383 1.00 50.16 92 SER A CA 1
ATOM 759 C C . SER A 1 92 ? 6.216 -13.840 57.548 1.00 50.16 92 SER A C 1
ATOM 761 O O . SER A 1 92 ? 5.782 -14.376 56.529 1.00 50.16 92 SER A O 1
ATOM 763 N N . VAL A 1 93 ? 5.782 -12.645 57.959 1.00 50.09 93 VAL A N 1
ATOM 764 C CA . VAL A 1 93 ? 4.736 -11.869 57.275 1.00 50.09 93 VAL A CA 1
ATOM 765 C C . VAL A 1 93 ? 5.207 -11.367 55.907 1.00 50.09 93 VAL A C 1
ATOM 767 O O . VAL A 1 93 ? 4.448 -11.417 54.939 1.00 50.09 93 VAL A O 1
ATOM 770 N N . PHE A 1 94 ? 6.461 -10.928 55.803 1.00 48.41 94 PHE A N 1
ATOM 771 C CA . PHE A 1 94 ? 6.991 -10.318 54.582 1.00 48.41 94 PHE A CA 1
ATOM 772 C C . PHE A 1 94 ? 7.612 -11.308 53.579 1.00 48.41 94 PHE A C 1
ATOM 774 O O . PHE A 1 94 ? 7.687 -10.996 52.393 1.00 48.41 94 PHE A O 1
ATOM 781 N N . CYS A 1 95 ? 8.008 -12.519 53.989 1.00 41.09 95 CYS A N 1
ATOM 782 C CA . CYS A 1 95 ? 8.446 -13.555 53.038 1.00 41.09 95 CYS A CA 1
ATOM 783 C C . CYS A 1 95 ? 7.287 -14.130 52.195 1.00 41.09 95 CYS A C 1
ATOM 785 O O . CYS A 1 95 ? 7.508 -14.659 51.111 1.00 41.09 95 CYS A O 1
ATOM 787 N N . PHE A 1 96 ? 6.036 -14.014 52.653 1.00 39.66 96 PHE A N 1
ATOM 788 C CA . PHE A 1 96 ? 4.859 -14.587 51.981 1.00 39.66 96 PHE A CA 1
ATOM 789 C C . PHE A 1 96 ? 4.309 -13.754 50.806 1.00 39.66 96 PHE A C 1
ATOM 791 O O . PHE A 1 96 ? 3.346 -14.171 50.148 1.00 39.66 96 PHE A O 1
ATOM 798 N N . THR A 1 97 ? 4.858 -12.564 50.555 1.00 37.06 97 THR A N 1
ATOM 799 C CA . THR A 1 97 ? 4.404 -11.636 49.503 1.00 37.06 97 THR A CA 1
ATOM 800 C C . THR A 1 97 ? 5.141 -11.779 48.168 1.00 37.06 97 THR A C 1
ATOM 802 O O . THR A 1 97 ? 4.644 -11.254 47.178 1.00 37.06 97 THR A O 1
ATOM 805 N N . SER A 1 98 ? 6.280 -12.481 48.110 1.00 33.12 98 SER A N 1
ATOM 806 C CA . SER A 1 98 ? 7.178 -12.519 46.936 1.00 33.12 98 SER A CA 1
ATOM 807 C C . SER A 1 98 ? 7.025 -13.736 46.014 1.00 33.12 98 SER A C 1
ATOM 809 O O . SER A 1 98 ? 7.636 -13.778 44.951 1.00 33.12 98 SER A O 1
ATOM 811 N N . VAL A 1 99 ? 6.209 -14.723 46.379 1.00 33.34 99 VAL A N 1
ATOM 812 C CA . VAL A 1 99 ? 5.976 -15.929 45.571 1.00 33.34 99 VAL A CA 1
ATOM 813 C C . VAL A 1 99 ? 4.557 -15.839 45.019 1.00 33.34 99 VAL A C 1
ATOM 815 O O . VAL A 1 99 ? 3.652 -15.669 45.825 1.00 33.34 99 VAL A O 1
ATOM 818 N N . PHE A 1 100 ? 4.371 -15.861 43.691 1.00 36.72 100 PHE A N 1
ATOM 819 C CA . PHE A 1 100 ? 3.319 -16.584 42.938 1.00 36.72 100 PHE A CA 1
ATOM 820 C C . PHE A 1 100 ? 3.075 -15.971 41.538 1.00 36.72 100 PHE A C 1
ATOM 822 O O . PHE A 1 100 ? 2.475 -14.906 41.408 1.00 36.72 100 PHE A O 1
ATOM 829 N N . GLU A 1 101 ? 3.514 -16.707 40.507 1.00 29.28 101 GLU A N 1
ATOM 830 C CA . GLU A 1 101 ? 3.127 -16.580 39.093 1.00 29.28 101 GLU A CA 1
ATOM 831 C C . GLU A 1 101 ? 1.959 -17.521 38.738 1.00 29.28 101 GLU A C 1
ATOM 833 O O . GLU A 1 101 ? 1.715 -18.538 39.394 1.00 29.28 101 GLU A O 1
ATOM 838 N N . ASP A 1 102 ? 1.250 -17.137 37.676 1.00 27.64 102 ASP A N 1
ATOM 839 C CA . ASP A 1 102 ? 0.023 -17.704 37.120 1.00 27.64 102 ASP A CA 1
ATOM 840 C C . ASP A 1 102 ? 0.061 -19.203 36.777 1.00 27.64 102 ASP A C 1
ATOM 842 O O . ASP A 1 102 ? 0.970 -19.703 36.118 1.00 27.64 102 ASP A O 1
ATOM 846 N N . SER A 1 103 ? -1.045 -19.899 37.058 1.00 27.61 103 SER A N 1
ATOM 847 C CA . SER A 1 103 ? -1.488 -21.027 36.229 1.00 27.61 103 SER A CA 1
ATOM 848 C C . SER A 1 103 ? -3.005 -21.232 36.310 1.00 27.61 103 SER A C 1
ATOM 850 O O . SER A 1 103 ? -3.584 -21.373 37.385 1.00 27.61 103 SER A O 1
ATOM 852 N N . ASN A 1 104 ? -3.629 -21.218 35.127 1.00 27.00 104 ASN A N 1
ATOM 853 C CA . ASN A 1 104 ? -4.827 -21.953 34.689 1.00 27.00 104 ASN A CA 1
ATOM 854 C C . ASN A 1 104 ? -5.803 -21.076 33.890 1.00 27.00 104 ASN A C 1
ATOM 856 O O . ASN A 1 104 ? -6.491 -20.193 34.422 1.00 27.00 104 ASN A O 1
ATOM 860 N N . GLU A 1 105 ? -5.836 -21.378 32.588 1.00 27.48 105 GLU A N 1
ATOM 861 C CA . GLU A 1 105 ? -6.812 -20.953 31.588 1.00 27.48 105 GLU A CA 1
ATOM 862 C C . GLU A 1 105 ? -7.958 -21.975 31.538 1.00 27.48 105 GLU A C 1
ATOM 864 O O . GLU A 1 105 ? -7.729 -23.175 31.412 1.00 27.48 105 GLU A O 1
ATOM 869 N N . GLY A 1 106 ? -9.200 -21.496 31.625 1.00 25.19 106 GLY A N 1
ATOM 870 C CA . GLY A 1 106 ? -10.405 -22.295 31.413 1.00 25.19 106 GLY A CA 1
ATOM 871 C C . GLY A 1 106 ? -11.384 -21.530 30.527 1.00 25.19 106 GLY A C 1
ATOM 872 O O . GLY A 1 106 ? -11.859 -20.457 30.903 1.00 25.19 106 GLY A O 1
ATOM 873 N N . VAL A 1 107 ? -11.656 -22.078 29.342 1.00 26.80 107 VAL A N 1
ATOM 874 C CA . VAL A 1 107 ? -12.592 -21.564 28.330 1.00 26.80 107 VAL A CA 1
ATOM 875 C C . VAL A 1 107 ? -13.983 -22.120 28.617 1.00 26.80 107 VAL A C 1
ATOM 877 O O . VAL A 1 107 ? -14.130 -23.334 28.666 1.00 26.80 107 VAL A O 1
ATOM 880 N N . PHE A 1 108 ? -15.000 -21.260 28.755 1.00 30.69 108 PHE A N 1
ATOM 881 C CA . PHE A 1 108 ? -16.406 -21.687 28.782 1.00 30.69 108 PHE A CA 1
ATOM 882 C C . PHE A 1 108 ? -17.341 -20.638 28.169 1.00 30.69 108 PHE A C 1
ATOM 884 O O . PHE A 1 108 ? -17.214 -19.442 28.454 1.00 30.69 108 PHE A O 1
ATOM 891 N N . GLU A 1 109 ? -18.254 -21.140 27.334 1.00 27.36 109 GLU A N 1
ATOM 892 C CA . GLU A 1 109 ? -19.265 -20.444 26.532 1.00 27.36 109 GLU A CA 1
ATOM 893 C C . GLU A 1 109 ? -20.468 -19.987 27.372 1.00 27.36 109 GLU A C 1
ATOM 895 O O . GLU A 1 109 ? -20.897 -20.675 28.297 1.00 27.36 109 GLU A O 1
ATOM 900 N N . THR A 1 110 ? -21.033 -18.827 27.034 1.00 30.44 110 THR A N 1
ATOM 901 C CA . THR A 1 110 ? -22.200 -18.232 27.700 1.00 30.44 110 THR A CA 1
ATOM 902 C C . THR A 1 110 ? -23.440 -18.276 26.809 1.00 30.44 110 THR A C 1
ATOM 904 O O . THR A 1 110 ? -23.449 -17.757 25.693 1.00 30.44 110 THR A O 1
ATOM 907 N N . THR A 1 111 ? -24.512 -18.871 27.330 1.00 27.31 111 THR A N 1
ATOM 908 C CA . THR A 1 111 ? -25.855 -18.915 26.737 1.00 27.31 111 THR A CA 1
ATOM 909 C C . THR A 1 111 ? -26.633 -17.634 27.053 1.00 27.31 111 THR A C 1
ATOM 911 O O . THR A 1 111 ? -26.740 -17.248 28.215 1.00 27.31 111 THR A O 1
ATOM 914 N N . ALA A 1 112 ? -27.187 -16.979 26.030 1.00 31.31 112 ALA A N 1
ATOM 915 C CA . ALA A 1 112 ? -27.942 -15.730 26.148 1.00 31.31 112 ALA A CA 1
ATOM 916 C C . ALA A 1 112 ? -29.452 -15.980 26.343 1.00 31.31 112 ALA A C 1
ATOM 918 O O . ALA A 1 112 ? -30.060 -16.688 25.540 1.00 31.31 112 ALA A O 1
ATOM 919 N N . SER A 1 113 ? -30.067 -15.363 27.359 1.00 33.84 113 SER A N 1
ATOM 920 C CA . SER A 1 113 ? -31.529 -15.255 27.510 1.00 33.84 113 SER A CA 1
ATOM 921 C C . SER A 1 113 ? -32.065 -13.973 26.846 1.00 33.84 113 SER A C 1
ATOM 923 O O . SER A 1 113 ? -31.364 -12.961 26.747 1.00 33.84 113 SER A O 1
ATOM 925 N N . SER A 1 114 ? -33.291 -14.037 26.312 1.00 38.81 114 SER A N 1
ATOM 926 C CA . SER A 1 114 ? -33.775 -13.181 25.215 1.00 38.81 114 SER A CA 1
ATOM 927 C C . SER A 1 114 ? -34.733 -12.040 25.588 1.00 38.81 114 SER A C 1
ATOM 929 O O . SER A 1 114 ? -35.459 -11.588 24.707 1.00 38.81 114 SER A O 1
ATOM 931 N N . ASP A 1 115 ? -34.751 -11.544 26.827 1.00 46.62 115 ASP A N 1
ATOM 932 C CA . ASP A 1 115 ? -35.686 -10.468 27.199 1.00 46.62 115 ASP A CA 1
ATOM 933 C C . ASP A 1 115 ? -35.064 -9.063 27.048 1.00 46.62 115 ASP A C 1
ATOM 935 O O . ASP A 1 115 ? -33.940 -8.780 27.495 1.00 46.62 115 ASP A O 1
ATOM 939 N N . GLU A 1 116 ? -35.785 -8.177 26.350 1.00 56.66 116 GLU A N 1
ATOM 940 C CA . GLU A 1 116 ? -35.430 -6.765 26.144 1.00 56.66 116 GLU A CA 1
ATOM 941 C C . GLU A 1 116 ? -35.848 -5.915 27.352 1.00 56.66 116 GLU A C 1
ATOM 943 O O . GLU A 1 116 ? -36.975 -6.011 27.827 1.00 56.66 116 GLU A O 1
ATOM 948 N N . SER A 1 117 ? -34.946 -5.063 27.844 1.00 71.56 117 SER A N 1
ATOM 949 C CA . SER A 1 117 ? -35.190 -4.203 29.008 1.00 71.56 117 SER A CA 1
ATOM 950 C C . SER A 1 117 ? -35.946 -2.916 28.645 1.00 71.56 117 SER A C 1
ATOM 952 O O . SER A 1 117 ? -35.887 -2.436 27.509 1.00 71.56 117 SER A O 1
ATOM 954 N N . GLU A 1 118 ? -36.595 -2.290 29.632 1.00 80.25 118 GLU A N 1
ATOM 955 C CA . GLU A 1 118 ? -37.260 -0.980 29.489 1.00 80.25 118 GLU A CA 1
ATOM 956 C C . GLU A 1 118 ? -36.308 0.122 28.980 1.00 80.25 118 GLU A C 1
ATOM 958 O O . GLU A 1 118 ? -36.701 0.981 28.190 1.00 80.25 118 GLU A O 1
ATOM 963 N N . ILE A 1 119 ? -35.030 0.082 29.381 1.00 80.88 119 ILE A N 1
ATOM 964 C CA . ILE A 1 119 ? -34.006 1.040 28.931 1.00 80.88 119 ILE A CA 1
ATOM 965 C C . ILE A 1 119 ? -33.692 0.829 27.449 1.00 80.88 119 ILE A C 1
ATOM 967 O O . ILE A 1 119 ? -33.658 1.792 26.683 1.00 80.88 119 ILE A O 1
ATOM 971 N N . SER A 1 120 ? -33.519 -0.423 27.020 1.00 77.12 120 SER A N 1
ATOM 972 C CA . SER A 1 120 ? -33.319 -0.759 25.608 1.00 77.12 120 SER A CA 1
ATOM 973 C C . SER A 1 120 ? -34.488 -0.271 24.733 1.00 77.12 120 SER A C 1
ATOM 975 O O . SER A 1 120 ? -34.266 0.229 23.626 1.00 77.12 120 SER A O 1
ATOM 977 N N . GLN A 1 121 ? -35.728 -0.348 25.229 1.00 81.38 121 GLN A N 1
ATOM 978 C CA . GLN A 1 121 ? -36.906 0.200 24.542 1.00 81.38 121 GLN A CA 1
ATOM 979 C C . GLN A 1 121 ? -36.892 1.735 24.489 1.00 81.38 121 GLN A C 1
ATOM 981 O O . GLN A 1 121 ? -37.146 2.312 23.430 1.00 81.38 121 GLN A O 1
ATOM 986 N N . TYR A 1 122 ? -36.542 2.398 25.594 1.00 84.75 122 TYR A N 1
ATOM 987 C CA . TYR A 1 122 ? -36.405 3.856 25.663 1.00 84.75 122 TYR A CA 1
ATOM 988 C C . TYR A 1 122 ? -35.357 4.393 24.674 1.00 84.75 122 TYR A C 1
ATOM 990 O O . TYR A 1 122 ? -35.642 5.321 23.917 1.00 84.75 122 TYR A O 1
ATOM 998 N N . ILE A 1 123 ? -34.179 3.767 24.600 1.00 81.88 123 ILE A N 1
ATOM 999 C CA . ILE A 1 123 ? -33.112 4.168 23.667 1.00 81.88 123 ILE A CA 1
ATOM 1000 C C . ILE A 1 123 ? -33.582 4.026 22.218 1.00 81.88 123 ILE A C 1
ATOM 1002 O O . ILE A 1 123 ? -33.409 4.944 21.417 1.00 81.88 123 ILE A O 1
ATOM 1006 N N . ARG A 1 124 ? -34.235 2.907 21.878 1.00 80.44 124 ARG A N 1
ATOM 1007 C CA . ARG A 1 124 ? -34.803 2.710 20.536 1.00 80.44 124 ARG A CA 1
ATOM 1008 C C . ARG A 1 124 ? -35.875 3.736 20.203 1.00 80.44 124 ARG A C 1
ATOM 1010 O O . ARG A 1 124 ? -35.956 4.143 19.045 1.00 80.44 124 ARG A O 1
ATOM 1017 N N . LYS A 1 125 ? -36.691 4.134 21.184 1.00 83.62 125 LYS A N 1
ATOM 1018 C CA . LYS A 1 125 ? -37.706 5.172 21.000 1.00 83.62 125 LYS A CA 1
ATOM 1019 C C . LYS A 1 125 ? -37.050 6.487 20.571 1.00 83.62 125 LYS A C 1
ATOM 1021 O O . LYS A 1 125 ? -37.423 7.024 19.532 1.00 83.62 125 LYS A O 1
ATOM 1026 N N . ILE A 1 126 ? -36.023 6.926 21.297 1.00 81.00 126 ILE A N 1
ATOM 1027 C CA . ILE A 1 126 ? -35.292 8.160 20.982 1.00 81.00 126 ILE A CA 1
ATOM 1028 C C . ILE A 1 126 ? -34.593 8.063 19.622 1.00 81.00 126 ILE A C 1
ATOM 1030 O O . ILE A 1 126 ? -34.760 8.934 18.770 1.00 81.00 126 ILE A O 1
ATOM 1034 N N . GLU A 1 127 ? -33.836 6.986 19.384 1.00 77.12 127 GLU A N 1
ATOM 1035 C CA . GLU A 1 127 ? -33.056 6.841 18.151 1.00 77.12 127 GLU A CA 1
ATOM 1036 C C . GLU A 1 127 ? -33.931 6.747 16.892 1.00 77.12 127 GLU A C 1
ATOM 1038 O O . GLU A 1 127 ? -33.546 7.272 15.848 1.00 77.12 127 GLU A O 1
ATOM 1043 N N . ARG A 1 128 ? -35.078 6.054 16.957 1.00 70.31 128 ARG A N 1
ATOM 1044 C CA . ARG A 1 128 ? -35.917 5.796 15.774 1.00 70.31 128 ARG A CA 1
ATOM 1045 C C . ARG A 1 128 ? -37.058 6.777 15.589 1.00 70.31 128 ARG A C 1
ATOM 1047 O O . ARG A 1 128 ? -37.379 7.058 14.447 1.00 70.31 128 ARG A O 1
ATOM 1054 N N . TYR A 1 129 ? -37.692 7.249 16.655 1.00 66.12 129 TYR A N 1
ATOM 1055 C CA . TYR A 1 129 ? -38.873 8.102 16.525 1.00 66.12 129 TYR A CA 1
ATOM 1056 C C . TYR A 1 129 ? -38.498 9.566 16.685 1.00 66.12 129 TYR A C 1
ATOM 1058 O O . TYR A 1 129 ? -38.735 10.358 15.777 1.00 66.12 129 TYR A O 1
ATOM 1066 N N . ASP A 1 130 ? -37.837 9.911 17.786 1.00 68.06 130 ASP A N 1
ATOM 1067 C CA . ASP A 1 130 ? -37.580 11.311 18.109 1.00 68.06 130 ASP A CA 1
ATOM 1068 C C . ASP A 1 130 ? -36.561 11.931 17.140 1.00 68.06 130 ASP A C 1
ATOM 1070 O O . ASP A 1 130 ? -36.833 12.969 16.538 1.00 68.06 130 ASP A O 1
ATOM 1074 N N . PHE A 1 131 ? -35.435 11.260 16.874 1.00 75.31 131 PHE A N 1
ATOM 1075 C CA . PHE A 1 131 ? -34.435 11.779 15.930 1.00 75.31 131 PHE A CA 1
ATOM 1076 C C . PHE A 1 131 ? -34.868 11.722 14.463 1.00 75.31 131 PHE A C 1
ATOM 1078 O O . PHE A 1 131 ? -34.528 12.627 13.705 1.00 75.31 131 PHE A O 1
ATOM 1085 N N . GLN A 1 132 ? -35.626 10.705 14.038 1.00 71.69 132 GLN A N 1
ATOM 1086 C CA . GLN A 1 132 ? -36.111 10.664 12.652 1.00 71.69 132 GLN A CA 1
ATOM 1087 C C . GLN A 1 132 ? -37.215 11.691 12.397 1.00 71.69 132 GLN A C 1
ATOM 1089 O O . GLN A 1 132 ? -37.296 12.204 11.286 1.00 71.69 132 GLN A O 1
ATOM 1094 N N . SER A 1 133 ? -38.019 12.039 13.411 1.00 70.38 133 SER A N 1
ATOM 1095 C CA . SER A 1 133 ? -39.047 13.083 13.287 1.00 70.38 133 SER A CA 1
ATOM 1096 C C . SER A 1 133 ? -38.481 14.473 12.967 1.00 70.38 133 SER A C 1
ATOM 1098 O O . SER A 1 133 ? -39.202 15.318 12.445 1.00 70.38 133 SER A O 1
ATOM 1100 N N . LEU A 1 134 ? -37.187 14.697 13.228 1.00 73.38 134 LEU A N 1
ATOM 1101 C CA . LEU A 1 134 ? -36.480 15.946 12.930 1.00 73.38 134 LEU A CA 1
ATOM 1102 C C . LEU A 1 134 ? -36.042 16.086 11.470 1.00 73.38 134 LEU A C 1
ATOM 1104 O O . LEU A 1 134 ? -35.642 17.173 11.053 1.00 73.38 134 LEU A O 1
ATOM 1108 N N . LEU A 1 135 ? -36.069 14.993 10.705 1.00 73.44 135 LEU A N 1
ATOM 1109 C CA . LEU A 1 135 ? -35.632 14.971 9.315 1.00 73.44 135 LEU A CA 1
ATOM 1110 C C . LEU A 1 135 ? -36.822 15.239 8.391 1.00 73.44 135 LEU A C 1
ATOM 1112 O O . LEU A 1 135 ? -37.744 14.426 8.309 1.00 73.44 135 LEU A O 1
ATOM 1116 N N . ARG A 1 136 ? -36.772 16.324 7.611 1.00 71.44 136 ARG A N 1
ATOM 1117 C CA . ARG A 1 136 ? -37.665 16.502 6.457 1.00 71.44 136 ARG A CA 1
ATOM 1118 C C . ARG A 1 136 ? -37.019 15.963 5.199 1.00 71.44 136 ARG A C 1
ATOM 1120 O O . ARG A 1 136 ? -35.841 16.190 4.950 1.00 71.44 136 ARG A O 1
ATOM 1127 N N . SER A 1 137 ? -37.802 15.285 4.365 1.00 65.62 137 SER A N 1
ATOM 1128 C CA . SER A 1 137 ? -37.416 15.010 2.983 1.00 65.62 137 SER A CA 1
ATOM 1129 C C . SER A 1 137 ? -37.782 16.207 2.111 1.00 65.62 137 SER A C 1
ATOM 1131 O O . SER A 1 137 ? -38.958 16.408 1.804 1.00 65.62 137 SER A O 1
ATOM 1133 N N . GLU A 1 138 ? -36.793 16.977 1.672 1.00 59.69 138 GLU A N 1
ATOM 1134 C CA . GLU A 1 138 ? -36.989 17.903 0.564 1.00 59.69 138 GLU A CA 1
ATOM 1135 C C . GLU A 1 138 ? -36.937 17.093 -0.734 1.00 59.69 138 GLU A C 1
ATOM 1137 O O . GLU A 1 138 ? -35.920 16.485 -1.097 1.00 59.69 138 GLU A O 1
ATOM 1142 N N . GLY A 1 139 ? -38.068 17.042 -1.440 1.00 52.78 139 GLY A N 1
ATOM 1143 C CA . GLY A 1 139 ? -38.060 16.616 -2.831 1.00 52.78 139 GLY A CA 1
ATOM 1144 C C . GLY A 1 139 ? -37.184 17.592 -3.609 1.00 52.78 139 GLY A C 1
ATOM 1145 O O . GLY A 1 139 ? -37.372 18.802 -3.506 1.00 52.78 139 GLY A O 1
ATOM 1146 N N . ARG A 1 140 ? -36.210 17.098 -4.380 1.00 52.81 140 ARG A N 1
ATOM 1147 C CA . ARG A 1 140 ? -35.482 17.973 -5.304 1.00 52.81 140 ARG A CA 1
ATOM 1148 C C . ARG A 1 140 ? -36.472 18.465 -6.359 1.00 52.81 140 ARG A C 1
ATOM 1150 O O . ARG A 1 140 ? -36.806 17.728 -7.283 1.00 52.81 140 ARG A O 1
ATOM 1157 N N . HIS A 1 141 ? -36.977 19.685 -6.199 1.00 47.62 141 HIS A N 1
ATOM 1158 C CA . HIS A 1 141 ? -37.757 20.355 -7.231 1.00 47.62 141 HIS A CA 1
ATOM 1159 C C . HIS A 1 141 ? -36.819 20.631 -8.413 1.00 47.62 141 HIS A C 1
ATOM 1161 O O . HIS A 1 141 ? -35.883 21.413 -8.294 1.00 47.62 141 HIS A O 1
ATOM 1167 N N . CYS A 1 142 ? -37.055 19.915 -9.516 1.00 48.69 142 CYS A N 1
ATOM 1168 C CA . CYS A 1 142 ? -36.223 19.833 -10.721 1.00 48.69 142 CYS A CA 1
ATOM 1169 C C . CYS A 1 142 ? -34.851 19.171 -10.501 1.00 48.69 142 CYS A C 1
ATOM 1171 O O . CYS A 1 142 ? -33.865 19.805 -10.130 1.00 48.69 142 CYS A O 1
ATOM 1173 N N . ALA A 1 143 ? -34.767 17.873 -10.809 1.00 53.31 143 ALA A N 1
ATOM 1174 C CA . ALA A 1 143 ? -33.483 17.283 -11.164 1.00 53.31 143 ALA A CA 1
ATOM 1175 C C . ALA A 1 143 ? -32.981 17.984 -12.443 1.00 53.31 143 ALA A C 1
ATOM 1177 O O . ALA A 1 143 ? -33.752 18.056 -13.403 1.00 53.31 143 ALA A O 1
ATOM 1178 N N . PRO A 1 144 ? -31.749 18.524 -12.477 1.00 62.12 144 PRO A N 1
ATOM 1179 C CA . PRO A 1 144 ? -31.174 18.999 -13.730 1.00 62.12 144 PRO A CA 1
ATOM 1180 C C . PRO A 1 144 ? -31.171 17.865 -14.772 1.00 62.12 144 PRO A C 1
ATOM 1182 O O . PRO A 1 144 ? -31.285 16.689 -14.428 1.00 62.12 144 PRO A O 1
ATOM 1185 N N . GLU A 1 145 ? -31.078 18.187 -16.061 1.00 65.00 145 GLU A N 1
ATOM 1186 C CA . GLU A 1 145 ? -30.864 17.138 -17.061 1.00 65.00 145 GLU A CA 1
ATOM 1187 C C . GLU A 1 145 ? -29.528 16.430 -16.794 1.00 65.00 145 GLU A C 1
ATOM 1189 O O . GLU A 1 145 ? -28.579 17.032 -16.277 1.00 65.00 145 GLU A O 1
ATOM 1194 N N . PHE A 1 146 ? -29.449 15.134 -17.120 1.00 73.62 146 PHE A N 1
ATOM 1195 C CA . PHE A 1 146 ? -28.204 14.382 -16.987 1.00 73.62 146 PHE A CA 1
ATOM 1196 C C . PHE A 1 146 ? -27.097 15.127 -17.758 1.00 73.62 146 PHE A C 1
ATOM 1198 O O . PHE A 1 146 ? -27.246 15.296 -18.965 1.00 73.62 146 PHE A O 1
ATOM 1205 N N . PRO A 1 147 ? -25.985 15.548 -17.121 1.00 71.94 147 PRO A N 1
ATOM 1206 C CA . PRO A 1 147 ? -25.010 16.472 -17.723 1.00 71.94 147 PRO A CA 1
ATOM 1207 C C . PRO A 1 147 ? -24.359 15.994 -19.033 1.00 71.94 147 PRO A C 1
ATOM 1209 O O . PRO A 1 147 ? -23.658 16.754 -19.694 1.00 71.94 147 PRO A O 1
ATOM 1212 N N . LEU A 1 148 ? -24.548 14.720 -19.387 1.00 72.12 148 LEU A N 1
ATOM 1213 C CA . LEU A 1 148 ? -23.992 14.057 -20.563 1.00 72.12 148 LEU A CA 1
ATOM 1214 C C . LEU A 1 148 ? -25.083 13.572 -21.538 1.00 72.12 148 LEU A C 1
ATOM 1216 O O . LEU A 1 148 ? -24.829 12.659 -22.323 1.00 72.12 148 LEU A O 1
ATOM 1220 N N . THR A 1 149 ? -26.289 14.149 -21.515 1.00 65.75 149 THR A N 1
ATOM 1221 C CA . THR A 1 149 ? -27.384 13.831 -22.457 1.00 65.75 149 THR A CA 1
ATOM 1222 C C . THR A 1 149 ? -26.923 13.855 -23.920 1.00 65.75 149 THR A C 1
ATOM 1224 O O . THR A 1 149 ? -27.170 12.893 -24.648 1.00 65.75 149 THR A O 1
ATOM 1227 N N . ASN A 1 150 ? -26.135 14.860 -24.313 1.00 60.75 150 ASN A N 1
ATOM 1228 C CA . ASN A 1 150 ? -25.609 15.010 -25.681 1.00 60.75 150 ASN A CA 1
ATOM 1229 C C . ASN A 1 150 ? -24.385 14.119 -25.986 1.00 60.75 150 ASN A C 1
ATOM 1231 O O . ASN A 1 150 ? -23.940 14.025 -27.129 1.00 60.75 150 ASN A O 1
ATOM 1235 N N . ALA A 1 151 ? -23.813 13.430 -24.992 1.00 58.50 151 ALA A N 1
ATOM 1236 C CA . ALA A 1 151 ? -22.630 12.592 -25.208 1.00 58.50 151 ALA A CA 1
ATOM 1237 C C . ALA A 1 151 ? -22.947 11.327 -26.025 1.00 58.50 151 ALA A C 1
ATOM 1239 O O . ALA A 1 151 ? -22.066 10.818 -26.716 1.00 58.50 151 ALA A O 1
ATOM 1240 N N . LYS A 1 152 ? -24.201 10.846 -26.006 1.00 56.44 152 LYS A N 1
ATOM 1241 C CA . LYS A 1 152 ? -24.660 9.738 -26.866 1.00 56.44 152 LYS A CA 1
ATOM 1242 C C . LYS A 1 152 ? -24.622 10.089 -28.356 1.00 56.44 152 LYS A C 1
ATOM 1244 O O . LYS A 1 152 ? -24.341 9.207 -29.162 1.00 56.44 152 LYS A O 1
ATOM 1249 N N . GLU A 1 153 ? -24.861 11.348 -28.719 1.00 54.62 153 GLU A N 1
ATOM 1250 C CA . GLU A 1 153 ? -24.792 11.803 -30.115 1.00 54.62 153 GLU A CA 1
ATOM 1251 C C . GLU A 1 153 ? -23.338 11.896 -30.596 1.00 54.62 153 GLU A C 1
ATOM 1253 O O . GLU A 1 153 ? -23.015 11.402 -31.673 1.00 54.62 153 GLU A O 1
ATOM 1258 N N . ASN A 1 154 ? -22.429 12.380 -29.742 1.00 51.69 154 ASN A N 1
ATOM 1259 C CA . ASN A 1 154 ? -20.990 12.425 -30.033 1.00 51.69 154 ASN A CA 1
ATOM 1260 C C . ASN A 1 154 ? -20.314 11.036 -30.045 1.00 51.69 154 ASN A C 1
ATOM 1262 O O . ASN A 1 154 ? -19.267 10.862 -30.666 1.00 51.69 154 ASN A O 1
ATOM 1266 N N . LEU A 1 155 ? -20.898 10.032 -29.379 1.00 51.25 155 LEU A N 1
ATOM 1267 C CA . LEU A 1 155 ? -20.396 8.650 -29.361 1.00 51.25 155 LEU A CA 1
ATOM 1268 C C . LEU A 1 155 ? -20.637 7.899 -30.679 1.00 51.25 155 LEU A C 1
ATOM 1270 O O . LEU A 1 155 ? -19.859 7.005 -30.998 1.00 51.25 155 LEU A O 1
ATOM 1274 N N . ARG A 1 156 ? -21.663 8.271 -31.459 1.00 51.03 156 ARG A N 1
ATOM 1275 C CA . ARG A 1 156 ? -21.963 7.639 -32.759 1.00 51.03 156 ARG A CA 1
ATOM 1276 C C . ARG A 1 156 ? -20.976 8.009 -33.870 1.00 51.03 156 ARG A C 1
ATOM 1278 O O . ARG A 1 156 ? -20.940 7.323 -34.880 1.00 51.03 156 ARG A O 1
ATOM 1285 N N . VAL A 1 157 ? -20.184 9.068 -33.687 1.00 48.69 157 VAL A N 1
ATOM 1286 C CA . VAL A 1 157 ? -19.252 9.589 -34.706 1.00 48.69 157 VAL A CA 1
ATOM 1287 C C . VAL A 1 157 ? -17.842 8.989 -34.569 1.00 48.69 157 VAL A C 1
ATOM 1289 O O . VAL A 1 157 ? -17.050 9.045 -35.502 1.00 48.69 157 VAL A O 1
ATOM 1292 N N . ALA A 1 158 ? -17.512 8.376 -33.427 1.00 47.69 158 ALA A N 1
ATOM 1293 C CA . ALA A 1 158 ? -16.184 7.825 -33.157 1.00 47.69 158 ALA A CA 1
ATOM 1294 C C . ALA A 1 158 ? -16.179 6.289 -33.267 1.00 47.69 158 ALA A C 1
ATOM 1296 O O . ALA A 1 158 ? -16.231 5.583 -32.256 1.00 47.69 158 ALA A O 1
ATOM 1297 N N . GLU A 1 159 ? -16.108 5.768 -34.493 1.00 44.16 159 GLU A N 1
ATOM 1298 C CA . GLU A 1 159 ? -15.888 4.341 -34.752 1.00 44.16 159 GLU A CA 1
ATOM 1299 C C . GLU A 1 159 ? -14.492 3.922 -34.261 1.00 44.16 159 GLU A C 1
ATOM 1301 O O . GLU A 1 159 ? -13.462 4.288 -34.820 1.00 44.16 159 GLU A O 1
ATOM 1306 N N . GLY A 1 160 ? -14.444 3.168 -33.160 1.00 52.50 160 GLY A N 1
ATOM 1307 C CA . GLY A 1 160 ? -13.203 2.614 -32.627 1.00 52.50 160 GLY A CA 1
ATOM 1308 C C . GLY A 1 160 ? -13.428 1.718 -31.409 1.00 52.50 160 GLY A C 1
ATOM 1309 O O . GLY A 1 160 ? -14.344 1.925 -30.617 1.00 52.50 160 GLY A O 1
ATOM 1310 N N . THR A 1 161 ? -12.539 0.741 -31.223 1.00 48.44 161 THR A N 1
ATOM 1311 C CA . THR A 1 161 ? -12.591 -0.415 -30.294 1.00 48.44 161 THR A CA 1
ATOM 1312 C C . THR A 1 161 ? -12.857 -0.143 -28.794 1.00 48.44 161 THR A C 1
ATOM 1314 O O . THR A 1 161 ? -12.964 -1.088 -28.017 1.00 48.44 161 THR A O 1
ATOM 1317 N N . ASN A 1 162 ? -13.024 1.114 -28.355 1.00 50.25 162 ASN A N 1
ATOM 1318 C CA . ASN A 1 162 ? -13.368 1.490 -26.970 1.00 50.25 162 ASN A CA 1
ATOM 1319 C C . ASN A 1 162 ? -14.844 1.886 -26.751 1.00 50.25 162 ASN A C 1
ATOM 1321 O O . ASN A 1 162 ? -15.194 2.264 -25.628 1.00 50.25 162 ASN A O 1
ATOM 1325 N N . THR A 1 163 ? -15.701 1.822 -27.774 1.00 55.72 163 THR A N 1
ATOM 1326 C CA . THR A 1 163 ? -17.140 2.150 -27.676 1.00 55.72 163 THR A CA 1
ATOM 1327 C C . THR A 1 163 ? -17.831 1.379 -26.549 1.00 55.72 163 THR A C 1
ATOM 1329 O O . THR A 1 163 ? -18.468 1.993 -25.699 1.00 55.72 163 THR A O 1
ATOM 1332 N N . ASN A 1 164 ? -17.567 0.074 -26.420 1.00 61.97 164 ASN A N 1
ATOM 1333 C CA . ASN A 1 164 ? -18.171 -0.782 -25.388 1.00 61.97 164 ASN A CA 1
ATOM 1334 C C . ASN A 1 164 ? -17.879 -0.348 -23.939 1.00 61.97 164 ASN A C 1
ATOM 1336 O O . ASN A 1 164 ? -18.751 -0.441 -23.076 1.00 61.97 164 ASN A O 1
ATOM 1340 N N . ILE A 1 165 ? -16.660 0.112 -23.633 1.00 63.88 165 ILE A N 1
ATOM 1341 C CA . ILE A 1 165 ? -16.314 0.557 -22.269 1.00 63.88 165 ILE A CA 1
ATOM 1342 C C . ILE A 1 165 ? -16.954 1.918 -21.994 1.00 63.88 165 ILE A C 1
ATOM 1344 O O . ILE A 1 165 ? -17.509 2.133 -20.921 1.00 63.88 165 ILE A O 1
ATOM 1348 N N . ARG A 1 166 ? -16.912 2.826 -22.975 1.00 62.62 166 ARG A N 1
ATOM 1349 C CA . ARG A 1 166 ? -17.492 4.170 -22.855 1.00 62.62 166 ARG A CA 1
ATOM 1350 C C . ARG A 1 166 ? -19.009 4.121 -22.691 1.00 62.62 166 ARG A C 1
ATOM 1352 O O . ARG A 1 166 ? -19.539 4.830 -21.843 1.00 62.62 166 ARG A O 1
ATOM 1359 N N . GLU A 1 167 ? -19.689 3.251 -23.433 1.00 70.38 167 GLU A N 1
ATOM 1360 C CA . GLU A 1 167 ? -21.127 3.019 -23.289 1.00 70.38 167 GLU A CA 1
ATOM 1361 C C . GLU A 1 167 ? -21.478 2.445 -21.917 1.00 70.38 167 GLU A C 1
ATOM 1363 O O . GLU A 1 167 ? -22.396 2.946 -21.272 1.00 70.38 167 GLU A O 1
ATOM 1368 N N . ARG A 1 168 ? -20.720 1.457 -21.418 1.00 71.88 168 ARG A N 1
ATOM 1369 C CA . ARG A 1 168 ? -20.926 0.914 -20.064 1.00 71.88 168 ARG A CA 1
ATOM 1370 C C . ARG A 1 168 ? -20.741 1.977 -18.986 1.00 71.88 168 ARG A C 1
ATOM 1372 O O . ARG A 1 168 ? -21.604 2.117 -18.128 1.00 71.88 168 ARG A O 1
ATOM 1379 N N . VAL A 1 169 ? -19.671 2.769 -19.070 1.00 74.62 169 VAL A N 1
ATOM 1380 C CA . VAL A 1 169 ? -19.412 3.872 -18.131 1.00 74.62 169 VAL A CA 1
ATOM 1381 C C . VAL A 1 169 ? -20.538 4.905 -18.180 1.00 74.62 169 VAL A C 1
ATOM 1383 O O . VAL A 1 169 ? -20.976 5.372 -17.133 1.00 74.62 169 VAL A O 1
ATOM 1386 N N . LEU A 1 170 ? -21.051 5.234 -19.368 1.00 77.62 170 LEU A N 1
ATOM 1387 C CA . LEU A 1 170 ? -22.155 6.181 -19.518 1.00 77.62 170 LEU A CA 1
ATOM 1388 C C . LEU A 1 170 ? -23.471 5.628 -18.951 1.00 77.62 170 LEU A C 1
ATOM 1390 O O . LEU A 1 170 ? -24.200 6.363 -18.292 1.00 77.62 170 LEU A O 1
ATOM 1394 N N . VAL A 1 171 ? -23.748 4.335 -19.142 1.00 78.25 171 VAL A N 1
ATOM 1395 C CA . VAL A 1 171 ? -24.896 3.645 -18.531 1.00 78.25 171 VAL A CA 1
ATOM 1396 C C . VAL A 1 171 ? -24.782 3.623 -17.006 1.00 78.25 171 VAL A C 1
ATOM 1398 O O . VAL A 1 171 ? -25.764 3.897 -16.319 1.00 78.25 171 VAL A O 1
ATOM 1401 N N . ASP A 1 172 ? -23.604 3.336 -16.456 1.00 77.00 172 ASP A N 1
ATOM 1402 C CA . ASP A 1 172 ? -23.397 3.282 -15.005 1.00 77.00 172 ASP A CA 1
ATOM 1403 C C . ASP A 1 172 ? -23.419 4.677 -14.362 1.00 77.00 172 ASP A C 1
ATOM 1405 O O . ASP A 1 172 ? -23.986 4.848 -13.278 1.00 77.00 172 ASP A O 1
ATOM 1409 N N . LEU A 1 173 ? -22.897 5.698 -15.049 1.00 79.94 173 LEU A N 1
ATOM 1410 C CA . LEU A 1 173 ? -23.059 7.105 -14.670 1.00 79.94 173 LEU A CA 1
ATOM 1411 C C . LEU A 1 173 ? -24.529 7.517 -14.695 1.00 79.94 173 LEU A C 1
ATOM 1413 O O . LEU A 1 173 ? -24.985 8.165 -13.757 1.00 79.94 173 LEU A O 1
ATOM 1417 N N . GLN A 1 174 ? -25.277 7.116 -15.724 1.00 79.62 174 GLN A N 1
ATOM 1418 C CA . GLN A 1 174 ? -26.701 7.415 -15.833 1.00 79.62 174 GLN A CA 1
ATOM 1419 C C . GLN A 1 174 ? -27.487 6.749 -14.693 1.00 79.62 174 GLN A C 1
ATOM 1421 O O . GLN A 1 174 ? -28.258 7.424 -14.018 1.00 79.62 174 GLN A O 1
ATOM 1426 N N . LYS A 1 175 ? -27.217 5.477 -14.375 1.00 78.62 175 LYS A N 1
ATOM 1427 C CA . LYS A 1 175 ? -27.805 4.794 -13.206 1.00 78.62 175 LYS A CA 1
ATOM 1428 C C . LYS A 1 175 ? -27.441 5.478 -11.889 1.00 78.62 175 LYS A C 1
ATOM 1430 O O . LYS A 1 175 ? -28.301 5.654 -11.029 1.00 78.62 175 LYS A O 1
ATOM 1435 N N . SER A 1 176 ? -26.179 5.871 -11.720 1.00 76.81 176 SER A N 1
ATOM 1436 C CA . SER A 1 176 ? -25.707 6.571 -10.518 1.00 76.81 176 SER A CA 1
ATOM 1437 C C . SER A 1 176 ? -26.366 7.942 -10.380 1.00 76.81 176 SER A C 1
ATOM 1439 O O . SER A 1 176 ? -26.737 8.342 -9.281 1.00 76.81 176 SER A O 1
ATOM 1441 N N . TYR A 1 177 ? -26.572 8.639 -11.497 1.00 77.50 177 TYR A N 1
ATOM 1442 C CA . TYR A 1 177 ? -27.271 9.914 -11.555 1.00 77.50 177 TYR A CA 1
ATOM 1443 C C . TYR A 1 177 ? -28.769 9.769 -11.270 1.00 77.50 177 TYR A C 1
ATOM 1445 O O . TYR A 1 177 ? -29.332 10.543 -10.503 1.00 77.50 177 TYR A O 1
ATOM 1453 N N . GLU A 1 178 ? -29.420 8.748 -11.823 1.00 75.75 178 GLU A N 1
ATOM 1454 C CA . GLU A 1 178 ? -30.812 8.408 -11.518 1.00 75.75 178 GLU A CA 1
ATOM 1455 C C . GLU A 1 178 ? -30.991 8.056 -10.037 1.00 75.75 178 GLU A C 1
ATOM 1457 O O . GLU A 1 178 ? -31.957 8.478 -9.407 1.00 75.75 178 GLU A O 1
ATOM 1462 N N . LEU A 1 179 ? -30.048 7.321 -9.443 1.00 73.88 179 LEU A N 1
ATOM 1463 C CA . LEU A 1 179 ? -30.033 7.072 -8.001 1.00 73.88 179 LEU A CA 1
ATOM 1464 C C . LEU A 1 179 ? -29.817 8.371 -7.219 1.00 73.88 179 LEU A C 1
ATOM 1466 O O . LEU A 1 179 ? -30.557 8.647 -6.282 1.00 73.88 179 LEU A O 1
ATOM 1470 N N . TYR A 1 180 ? -28.860 9.202 -7.630 1.00 69.06 180 TYR A N 1
ATOM 1471 C CA . TYR A 1 180 ? -28.571 10.489 -7.000 1.00 69.06 180 TYR A CA 1
ATOM 1472 C C . TYR A 1 180 ? -29.747 11.470 -7.058 1.00 69.06 180 TYR A C 1
ATOM 1474 O O . TYR A 1 180 ? -29.975 12.207 -6.104 1.00 69.06 180 TYR A O 1
ATOM 1482 N N . THR A 1 181 ? -30.499 11.490 -8.156 1.00 66.19 181 THR A N 1
ATOM 1483 C CA . THR A 1 181 ? -31.695 12.332 -8.327 1.00 66.19 181 THR A CA 1
ATOM 1484 C C . THR A 1 181 ? -32.890 11.796 -7.546 1.00 66.19 181 THR A C 1
ATOM 1486 O O . THR A 1 181 ? -33.684 12.590 -7.046 1.00 66.19 181 THR A O 1
ATOM 1489 N N . LYS A 1 182 ? -32.978 10.472 -7.363 1.00 65.88 182 LYS A N 1
ATOM 1490 C CA . LYS A 1 182 ? -33.943 9.821 -6.462 1.00 65.88 182 LYS A CA 1
ATOM 1491 C C . LYS A 1 182 ? -33.610 10.008 -4.976 1.00 65.88 182 LYS A C 1
ATOM 1493 O O . LYS A 1 182 ? -34.499 9.848 -4.143 1.00 65.88 182 LYS A O 1
ATOM 1498 N N . LEU A 1 183 ? -32.367 10.346 -4.618 1.00 63.44 183 LEU A N 1
ATOM 1499 C CA . LEU A 1 183 ? -31.998 10.677 -3.240 1.00 63.44 183 LEU A CA 1
ATOM 1500 C C . LEU A 1 183 ? -32.570 12.054 -2.859 1.00 63.44 183 LEU A C 1
ATOM 1502 O O . LEU A 1 183 ? -32.074 13.098 -3.289 1.00 63.44 183 LEU A O 1
ATOM 1506 N N . SER A 1 184 ? -33.610 12.057 -2.019 1.00 60.03 184 SER A N 1
ATOM 1507 C CA . SER A 1 184 ? -34.144 13.274 -1.396 1.00 60.03 184 SER A CA 1
ATOM 1508 C C . SER A 1 184 ? -33.068 13.921 -0.527 1.00 60.03 184 SER A C 1
ATOM 1510 O O . SER A 1 184 ? -32.493 13.242 0.330 1.00 60.03 184 SER A O 1
ATOM 1512 N N . LYS A 1 185 ? -32.808 15.221 -0.710 1.00 63.66 185 LYS A N 1
ATOM 1513 C CA . LYS A 1 185 ? -31.980 15.959 0.248 1.00 63.66 185 LYS A CA 1
ATOM 1514 C C . LYS A 1 185 ? -32.798 16.050 1.534 1.00 63.66 185 LYS A C 1
ATOM 1516 O O . LYS A 1 185 ? -33.967 16.420 1.483 1.00 63.66 185 LYS A O 1
ATOM 1521 N N . ARG A 1 186 ? -32.232 15.623 2.660 1.00 69.19 186 ARG A N 1
ATOM 1522 C CA . ARG A 1 186 ? -32.897 15.783 3.952 1.00 69.19 186 ARG A CA 1
ATOM 1523 C C . ARG A 1 186 ? -32.358 17.021 4.646 1.00 69.19 186 ARG A C 1
ATOM 1525 O O . ARG A 1 186 ? -31.144 17.207 4.663 1.00 69.19 186 ARG A O 1
ATOM 1532 N N . SER A 1 187 ? -33.257 17.847 5.158 1.00 70.75 187 SER A N 1
ATOM 1533 C CA . SER A 1 187 ? -32.952 19.038 5.952 1.00 70.75 187 SER A CA 1
ATOM 1534 C C . SER A 1 187 ? -33.514 18.869 7.361 1.00 70.75 187 SER A C 1
ATOM 1536 O O . SER A 1 187 ? -34.339 17.980 7.614 1.00 70.75 187 SER A O 1
ATOM 1538 N N . VAL A 1 188 ? -33.015 19.674 8.298 1.00 69.81 188 VAL A N 1
ATOM 1539 C CA . VAL A 1 188 ? -33.441 19.610 9.701 1.00 69.81 188 VAL A CA 1
ATOM 1540 C C . VAL A 1 188 ? -34.433 20.727 9.999 1.00 69.81 188 VAL A C 1
ATOM 1542 O O . VAL A 1 188 ? -34.125 21.904 9.821 1.00 69.81 188 VAL A O 1
ATOM 1545 N N . ASP A 1 189 ? -35.610 20.361 10.506 1.00 64.25 189 ASP A N 1
ATOM 1546 C CA . ASP A 1 189 ? -36.581 21.326 11.025 1.00 64.25 189 ASP A CA 1
ATOM 1547 C C . ASP A 1 189 ? -36.073 21.939 12.344 1.00 64.25 189 ASP A C 1
ATOM 1549 O O . ASP A 1 189 ? -35.819 21.229 13.318 1.00 64.25 189 ASP A O 1
ATOM 1553 N N . GLY A 1 190 ? -35.972 23.269 12.429 1.00 58.88 190 GLY A N 1
ATOM 1554 C CA . GLY A 1 190 ? -35.916 23.955 13.732 1.00 58.88 190 GLY A CA 1
ATOM 1555 C C . GLY A 1 190 ? -37.325 24.191 14.304 1.00 58.88 190 GLY A C 1
ATOM 1556 O O . GLY A 1 190 ? -38.295 24.126 13.553 1.00 58.88 190 GLY A O 1
ATOM 1557 N N . PRO A 1 191 ? -37.510 24.580 15.583 1.00 51.88 191 PRO A N 1
ATOM 1558 C CA . PRO A 1 191 ? -36.843 24.223 16.831 1.00 51.88 191 PRO A CA 1
ATOM 1559 C C . PRO A 1 191 ? -37.813 23.439 17.758 1.00 51.88 191 PRO A C 1
ATOM 1561 O O . PRO A 1 191 ? -37.937 23.755 18.938 1.00 51.88 191 PRO A O 1
ATOM 1564 N N . ASN A 1 192 ? -38.561 22.453 17.245 1.00 51.84 192 ASN A N 1
ATOM 1565 C CA . ASN A 1 192 ? -39.586 21.767 18.056 1.00 51.84 192 ASN A CA 1
ATOM 1566 C C . ASN A 1 192 ? -39.045 20.641 18.953 1.00 51.84 192 ASN A C 1
ATOM 1568 O O . ASN A 1 192 ? -39.750 20.192 19.856 1.00 51.84 192 ASN A O 1
ATOM 1572 N N . PHE A 1 193 ? -37.802 20.196 18.760 1.00 59.31 193 PHE A N 1
ATOM 1573 C CA . PHE A 1 193 ? -37.186 19.192 19.624 1.00 59.31 193 PHE A CA 1
ATOM 1574 C C . PHE A 1 193 ? -36.245 19.857 20.627 1.00 59.31 193 PHE A C 1
ATOM 1576 O O . PHE A 1 193 ? -35.179 20.363 20.273 1.00 59.31 193 PHE A O 1
ATOM 1583 N N . ASN A 1 194 ? -36.640 19.854 21.901 1.00 67.69 194 ASN A N 1
ATOM 1584 C CA . ASN A 1 194 ? -35.809 20.351 22.988 1.00 67.69 194 ASN A CA 1
ATOM 1585 C C . ASN A 1 194 ? -34.696 19.334 23.298 1.00 67.69 194 ASN A C 1
ATOM 1587 O O . ASN A 1 194 ? -34.785 18.556 24.247 1.00 67.69 194 ASN A O 1
ATOM 1591 N N . VAL A 1 195 ? -33.640 19.346 22.476 1.00 70.62 195 VAL A N 1
ATOM 1592 C CA . VAL A 1 195 ? -32.454 18.485 22.624 1.00 70.62 195 VAL A CA 1
ATOM 1593 C C . VAL A 1 195 ? -31.873 18.581 24.044 1.00 70.62 195 VAL A C 1
ATOM 1595 O O . VAL A 1 195 ? -31.376 17.587 24.567 1.00 70.62 195 VAL A O 1
ATOM 1598 N N . PHE A 1 196 ? -31.972 19.748 24.696 1.00 70.81 196 PHE A N 1
ATOM 1599 C CA . PHE A 1 196 ? -31.511 19.946 26.074 1.00 70.81 196 PHE A CA 1
ATOM 1600 C C . PHE A 1 196 ? -32.336 19.153 27.090 1.00 70.81 196 PHE A C 1
ATOM 1602 O O . PHE A 1 196 ? -31.755 18.496 27.948 1.00 70.81 196 PHE A O 1
ATOM 1609 N N . ALA A 1 197 ? -33.667 19.148 26.975 1.00 78.31 197 ALA A N 1
ATOM 1610 C CA . ALA A 1 197 ? -34.523 18.368 27.872 1.00 78.31 197 ALA A CA 1
ATOM 1611 C C . ALA A 1 197 ? -34.235 16.862 27.760 1.00 78.31 197 ALA A C 1
ATOM 1613 O O . ALA A 1 197 ? -34.089 16.182 28.777 1.00 78.31 197 ALA A O 1
ATOM 1614 N N . VAL A 1 198 ? -34.069 16.359 26.532 1.00 83.25 198 VAL A N 1
ATOM 1615 C CA . VAL A 1 198 ? -33.740 14.945 26.291 1.00 83.25 198 VAL A CA 1
ATOM 1616 C C . VAL A 1 198 ? -32.342 14.607 26.805 1.00 83.25 198 VAL A C 1
ATOM 1618 O O . VAL A 1 198 ? -32.151 13.554 27.407 1.00 83.25 198 VAL A O 1
ATOM 1621 N N . GLN A 1 199 ? -31.366 15.506 26.649 1.00 85.00 199 GLN A N 1
ATOM 1622 C CA . GLN A 1 199 ? -30.033 15.325 27.227 1.00 85.00 199 GLN A CA 1
ATOM 1623 C C . GLN A 1 199 ? -30.086 15.202 28.753 1.00 85.00 199 GLN A C 1
ATOM 1625 O O . GLN A 1 199 ? -29.464 14.298 29.311 1.00 85.00 199 GLN A O 1
ATOM 1630 N N . THR A 1 200 ? -30.818 16.090 29.434 1.00 85.12 200 THR A N 1
ATOM 1631 C CA . THR A 1 200 ? -30.961 16.050 30.895 1.00 85.12 200 THR A CA 1
ATOM 1632 C C . THR A 1 200 ? -31.628 14.753 31.346 1.00 85.12 200 THR A C 1
ATOM 1634 O O . THR A 1 200 ? -31.156 14.125 32.293 1.00 85.12 200 THR A O 1
ATOM 1637 N N . GLU A 1 201 ? -32.672 14.304 30.643 1.00 87.94 201 GLU A N 1
ATOM 1638 C CA . GLU A 1 201 ? -33.342 13.037 30.944 1.00 87.94 201 GLU A CA 1
ATOM 1639 C C . GLU A 1 201 ? -32.409 11.829 30.756 1.00 87.94 201 GLU A C 1
ATOM 1641 O O . GLU A 1 201 ? -32.319 10.971 31.639 1.00 87.94 201 GLU A O 1
ATOM 1646 N N . VAL A 1 202 ? -31.683 11.761 29.633 1.00 89.31 202 VAL A N 1
ATOM 1647 C CA . VAL A 1 202 ? -30.725 10.679 29.350 1.00 89.31 202 VAL A CA 1
ATOM 1648 C C . VAL A 1 202 ? -29.590 10.671 30.375 1.00 89.31 202 VAL A C 1
ATOM 1650 O O . VAL A 1 202 ? -29.266 9.605 30.898 1.00 89.31 202 VAL A O 1
ATOM 1653 N N . CYS A 1 203 ? -29.043 11.838 30.724 1.00 89.19 203 CYS A N 1
ATOM 1654 C CA . CYS A 1 203 ? -27.994 11.972 31.736 1.00 89.19 203 CYS A CA 1
ATOM 1655 C C . CYS A 1 203 ? -28.474 11.482 33.112 1.00 89.19 203 CYS A C 1
ATOM 1657 O O . CYS A 1 203 ? -27.802 10.668 33.745 1.00 89.19 203 CYS A O 1
ATOM 1659 N N . HIS A 1 204 ? -29.675 11.887 33.540 1.00 88.06 204 HIS A N 1
ATOM 1660 C CA . HIS A 1 204 ? -30.259 11.436 34.804 1.00 88.06 204 HIS A CA 1
ATOM 1661 C C . HIS A 1 204 ? -30.495 9.916 34.818 1.00 88.06 204 HIS A C 1
ATOM 1663 O O . HIS A 1 204 ? -30.153 9.236 35.787 1.00 88.06 204 HIS A O 1
ATOM 1669 N N . LYS A 1 205 ? -31.037 9.345 33.730 1.00 89.12 205 LYS A N 1
ATOM 1670 C CA . LYS A 1 205 ? -31.208 7.887 33.606 1.00 89.12 205 LYS A CA 1
ATOM 1671 C C . LYS A 1 205 ? -29.864 7.156 33.637 1.00 89.12 205 LYS A C 1
ATOM 1673 O O . LYS A 1 205 ? -29.765 6.144 34.326 1.00 89.12 205 LYS A O 1
ATOM 1678 N N . ARG A 1 206 ? -28.836 7.661 32.943 1.00 92.12 206 ARG A N 1
ATOM 1679 C CA . ARG A 1 206 ? -27.482 7.082 32.960 1.00 92.12 206 ARG A CA 1
ATOM 1680 C C . ARG A 1 206 ? -26.915 7.059 34.376 1.00 92.12 206 ARG A C 1
ATOM 1682 O O . ARG A 1 206 ? -26.508 5.992 34.825 1.00 92.12 206 ARG A O 1
ATOM 1689 N N . GLN A 1 207 ? -26.929 8.197 35.075 1.00 89.19 207 GLN A N 1
ATOM 1690 C CA . GLN A 1 207 ? -26.415 8.320 36.445 1.00 89.19 207 GLN A CA 1
ATOM 1691 C C . GLN A 1 207 ? -27.118 7.355 37.403 1.00 89.19 207 GLN A C 1
ATOM 1693 O O . GLN A 1 207 ? -26.460 6.622 38.131 1.00 89.19 207 GLN A O 1
ATOM 1698 N N . LEU A 1 208 ? -28.448 7.267 37.339 1.00 87.75 208 LEU A N 1
ATOM 1699 C CA . LEU A 1 208 ? -29.223 6.367 38.192 1.00 87.75 208 LEU A CA 1
ATOM 1700 C C . LEU A 1 208 ? -28.901 4.883 37.938 1.00 87.75 208 LEU A C 1
ATOM 1702 O O . LEU A 1 208 ? -28.841 4.089 38.879 1.00 87.75 208 LEU A O 1
ATOM 1706 N N . VAL A 1 209 ? -28.696 4.486 36.678 1.00 87.88 209 VAL A N 1
ATOM 1707 C CA . VAL A 1 209 ? -28.290 3.111 36.336 1.00 87.88 209 VAL A CA 1
ATOM 1708 C C . VAL A 1 209 ? -26.856 2.840 36.794 1.00 87.88 209 VAL A C 1
ATOM 1710 O O . VAL A 1 209 ? -26.593 1.778 37.355 1.00 87.88 209 VAL A O 1
ATOM 1713 N N . GLU A 1 210 ? -25.950 3.799 36.605 1.00 89.19 210 GLU A N 1
ATOM 1714 C CA . GLU A 1 210 ? -24.549 3.728 37.031 1.00 89.19 210 GLU A CA 1
ATOM 1715 C C . GLU A 1 210 ? -24.422 3.572 38.549 1.00 89.19 210 GLU A C 1
ATOM 1717 O O . GLU A 1 210 ? -23.763 2.649 39.022 1.00 89.19 210 GLU A O 1
ATOM 1722 N N . GLU A 1 211 ? -25.115 4.411 39.319 1.00 86.00 211 GLU A N 1
ATOM 1723 C CA . GLU A 1 211 ? -25.131 4.353 40.781 1.00 86.00 211 GLU A CA 1
ATOM 1724 C C . GLU A 1 211 ? -25.682 3.021 41.286 1.00 86.00 211 GLU A C 1
ATOM 1726 O O . GLU A 1 211 ? -25.092 2.414 42.179 1.00 86.00 211 GLU A O 1
ATOM 1731 N N . ARG A 1 212 ? -26.773 2.518 40.689 1.00 85.62 212 ARG A N 1
ATOM 1732 C CA . ARG A 1 212 ? -27.329 1.203 41.041 1.00 85.62 212 ARG A CA 1
ATOM 1733 C C . ARG A 1 212 ? -26.350 0.075 40.735 1.00 85.62 212 ARG A C 1
ATOM 1735 O O . ARG A 1 212 ? -26.145 -0.781 41.590 1.00 85.62 212 ARG A O 1
ATOM 1742 N N . LEU A 1 213 ? -25.732 0.078 39.552 1.00 84.62 213 LEU A N 1
ATOM 1743 C CA . LEU A 1 213 ? -24.735 -0.924 39.166 1.00 84.62 213 LEU A CA 1
ATOM 1744 C C . LEU A 1 213 ? -23.540 -0.908 40.118 1.00 84.62 213 LEU A C 1
ATOM 1746 O O . LEU A 1 213 ? -23.166 -1.953 40.648 1.00 84.62 213 LEU A O 1
ATOM 1750 N N . LEU A 1 214 ? -22.971 0.269 40.381 1.00 83.12 214 LEU A N 1
ATOM 1751 C CA . LEU A 1 214 ? -21.843 0.421 41.294 1.00 83.12 214 LEU A CA 1
ATOM 1752 C C . LEU A 1 214 ? -22.218 0.046 42.724 1.00 83.12 214 LEU A C 1
ATOM 1754 O O . LEU A 1 214 ? -21.411 -0.584 43.398 1.00 83.12 214 LEU A O 1
ATOM 1758 N N . CYS A 1 215 ? -23.414 0.396 43.197 1.00 80.06 215 CYS A N 1
ATOM 1759 C CA . CYS A 1 215 ? -23.902 0.026 44.522 1.00 80.06 215 CYS A CA 1
ATOM 1760 C C . CYS A 1 215 ? -24.012 -1.496 44.650 1.00 80.06 215 CYS A C 1
ATOM 1762 O O . CYS A 1 215 ? -23.347 -2.072 45.506 1.00 80.06 215 CYS A O 1
ATOM 1764 N N . THR A 1 216 ? -24.727 -2.163 43.739 1.00 80.94 216 THR A N 1
ATOM 1765 C CA . THR A 1 216 ? -24.901 -3.622 43.781 1.00 80.94 216 THR A CA 1
ATOM 1766 C C . THR A 1 216 ? -23.580 -4.373 43.610 1.00 80.94 216 THR A C 1
ATOM 1768 O O . THR A 1 216 ? -23.314 -5.325 44.341 1.00 80.94 216 THR A O 1
ATOM 1771 N N . LEU A 1 217 ? -22.716 -3.946 42.682 1.00 77.88 217 LEU A N 1
ATOM 1772 C CA . LEU A 1 217 ? -21.419 -4.593 42.474 1.00 77.88 217 LEU A CA 1
ATOM 1773 C C . LEU A 1 217 ? -20.477 -4.367 43.660 1.00 77.88 217 LEU A C 1
ATOM 1775 O O . LEU A 1 217 ? -19.815 -5.309 44.090 1.00 77.88 217 LEU A O 1
ATOM 1779 N N . ASN A 1 218 ? -20.429 -3.157 44.227 1.00 76.06 218 ASN A N 1
ATOM 1780 C CA . ASN A 1 218 ? -19.616 -2.887 45.413 1.00 76.06 218 ASN A CA 1
ATOM 1781 C C . ASN A 1 218 ? -20.156 -3.602 46.659 1.00 76.06 218 ASN A C 1
ATOM 1783 O O . ASN A 1 218 ? -19.361 -4.057 47.473 1.00 76.06 218 ASN A O 1
ATOM 1787 N N . GLU A 1 219 ? -21.470 -3.750 46.819 1.00 74.56 219 GLU A N 1
ATOM 1788 C CA . GLU A 1 219 ? -22.062 -4.552 47.897 1.00 74.56 219 GLU A CA 1
ATOM 1789 C C . GLU A 1 219 ? -21.732 -6.037 47.739 1.00 74.56 219 GLU A C 1
ATOM 1791 O O . GLU A 1 219 ? -21.307 -6.678 48.701 1.00 74.56 219 GLU A O 1
ATOM 1796 N N . ALA A 1 220 ? -21.836 -6.574 46.520 1.00 70.25 220 ALA A N 1
ATOM 1797 C CA . ALA A 1 220 ? -21.422 -7.939 46.217 1.00 70.25 220 ALA A CA 1
ATOM 1798 C C . ALA A 1 220 ? -19.920 -8.150 46.496 1.00 70.25 220 ALA A C 1
ATOM 1800 O O . ALA A 1 220 ? -19.554 -9.148 47.120 1.00 70.25 220 ALA A O 1
ATOM 1801 N N . LEU A 1 221 ? -19.069 -7.188 46.116 1.00 66.50 221 LEU A N 1
ATOM 1802 C CA . LEU A 1 221 ? -17.630 -7.163 46.420 1.00 66.50 221 LEU A CA 1
ATOM 1803 C C . LEU A 1 221 ? -17.360 -7.177 47.921 1.00 66.50 221 LEU A C 1
ATOM 1805 O O . LEU A 1 221 ? -16.619 -8.026 48.415 1.00 66.50 221 LEU A O 1
ATOM 1809 N N . ILE A 1 222 ? -17.999 -6.266 48.655 1.00 65.19 222 ILE A N 1
ATOM 1810 C CA . ILE A 1 222 ? -17.841 -6.171 50.102 1.00 65.19 222 ILE A CA 1
ATOM 1811 C C . ILE A 1 222 ? -18.310 -7.476 50.751 1.00 65.19 222 ILE A C 1
ATOM 1813 O O . ILE A 1 222 ? -17.586 -7.998 51.584 1.00 65.19 222 ILE A O 1
ATOM 1817 N N . SER A 1 223 ? -19.455 -8.040 50.348 1.00 63.00 223 SER A N 1
ATOM 1818 C CA . SER A 1 223 ? -20.037 -9.245 50.962 1.00 63.00 223 SER A CA 1
ATOM 1819 C C . SER A 1 223 ? -19.210 -10.528 50.785 1.00 63.00 223 SER A C 1
ATOM 1821 O O . SER A 1 223 ? -19.173 -11.368 51.683 1.00 63.00 223 SER A O 1
ATOM 1823 N N . ARG A 1 224 ? -18.540 -10.705 49.636 1.00 61.66 224 ARG A N 1
ATOM 1824 C CA . ARG A 1 224 ? -17.795 -11.939 49.318 1.00 61.66 224 ARG A CA 1
ATOM 1825 C C . ARG A 1 224 ? -16.338 -11.893 49.774 1.00 61.66 224 ARG A C 1
ATOM 1827 O O . ARG A 1 224 ? -15.800 -12.920 50.187 1.00 61.66 224 ARG A O 1
ATOM 1834 N N . GLU A 1 225 ? -15.709 -10.720 49.737 1.00 59.03 225 GLU A N 1
ATOM 1835 C CA . GLU A 1 225 ? -14.291 -10.535 50.072 1.00 59.03 225 GLU A CA 1
ATOM 1836 C C . GLU A 1 225 ? -14.088 -9.360 51.037 1.00 59.03 225 GLU A C 1
ATOM 1838 O O . GLU A 1 225 ? -13.221 -8.502 50.854 1.00 59.03 225 GLU A O 1
ATOM 1843 N N . HIS A 1 226 ? -14.886 -9.349 52.113 1.00 54.16 226 HIS A N 1
ATOM 1844 C CA . HIS A 1 226 ? -14.846 -8.350 53.188 1.00 54.16 226 HIS A CA 1
ATOM 1845 C C . HIS A 1 226 ? -13.416 -7.952 53.575 1.00 54.16 226 HIS A C 1
ATOM 1847 O O . HIS A 1 226 ? -13.081 -6.775 53.675 1.00 54.16 226 HIS A O 1
ATOM 1853 N N . TYR A 1 227 ? -12.543 -8.933 53.752 1.00 47.06 227 TYR A N 1
ATOM 1854 C CA . TYR A 1 227 ? -11.176 -8.717 54.195 1.00 47.06 227 TYR A CA 1
ATOM 1855 C C . TYR A 1 227 ? -10.210 -8.187 53.110 1.00 47.06 227 TYR A C 1
ATOM 1857 O O . TYR A 1 227 ? -9.275 -7.454 53.448 1.00 47.06 227 TYR A O 1
ATOM 1865 N N . ASP A 1 228 ? -10.425 -8.486 51.823 1.00 50.97 228 ASP A N 1
ATOM 1866 C CA . ASP A 1 228 ? -9.641 -7.892 50.722 1.00 50.97 228 ASP A CA 1
ATOM 1867 C C . ASP A 1 228 ? -9.983 -6.406 50.558 1.00 50.97 228 ASP A C 1
ATOM 1869 O O . ASP A 1 228 ? -9.104 -5.557 50.385 1.00 50.97 228 ASP A O 1
ATOM 1873 N N . PHE A 1 229 ? -11.262 -6.069 50.736 1.00 51.81 229 PHE A N 1
ATOM 1874 C CA . PHE A 1 229 ? -11.718 -4.685 50.797 1.00 51.81 229 PHE A CA 1
ATOM 1875 C C . PHE A 1 229 ? -11.134 -3.946 52.016 1.00 51.81 229 PHE A C 1
ATOM 1877 O O . PHE A 1 229 ? -10.633 -2.827 51.898 1.00 51.81 229 PHE A O 1
ATOM 1884 N N . PHE A 1 230 ? -11.125 -4.579 53.196 1.00 49.31 230 PHE A N 1
ATOM 1885 C CA . PHE A 1 230 ? -10.608 -3.966 54.428 1.00 49.31 230 PHE A CA 1
ATOM 1886 C C . PHE A 1 230 ? -9.080 -3.834 54.487 1.00 49.31 230 PHE A C 1
ATOM 1888 O O . PHE A 1 230 ? -8.575 -2.919 55.144 1.00 49.31 230 PHE A O 1
ATOM 1895 N N . SER A 1 231 ? -8.344 -4.704 53.790 1.00 49.41 231 SER A N 1
ATOM 1896 C CA . SER A 1 231 ? -6.889 -4.583 53.623 1.00 49.41 231 SER A CA 1
ATOM 1897 C C . SER A 1 231 ? -6.482 -3.474 52.645 1.00 49.41 231 SER A C 1
ATOM 1899 O O . SER A 1 231 ? -5.308 -3.115 52.581 1.00 49.41 231 SER A O 1
ATOM 1901 N N . GLY A 1 232 ? -7.432 -2.904 51.893 1.00 49.50 232 GLY A N 1
ATOM 1902 C CA . GLY A 1 232 ? -7.158 -1.925 50.839 1.00 49.50 232 GLY A CA 1
ATOM 1903 C C . GLY A 1 232 ? -6.499 -2.533 49.597 1.00 49.50 232 GLY A C 1
ATOM 1904 O O . GLY A 1 232 ? -6.043 -1.794 48.729 1.00 49.50 232 GLY A O 1
ATOM 1905 N N . SER A 1 233 ? -6.448 -3.866 49.512 1.00 50.38 233 SER A N 1
ATOM 1906 C CA . SER A 1 233 ? -5.940 -4.601 48.349 1.00 50.38 233 SER A CA 1
ATOM 1907 C C . SER A 1 233 ? -6.944 -4.633 47.187 1.00 50.38 233 SER A C 1
ATOM 1909 O O . SER A 1 233 ? -6.548 -4.887 46.047 1.00 50.38 233 SER A O 1
ATOM 1911 N N . MET A 1 234 ? -8.213 -4.324 47.477 1.00 56.00 234 MET A N 1
ATOM 1912 C CA . MET A 1 234 ? -9.300 -4.059 46.534 1.00 56.00 234 MET A CA 1
ATOM 1913 C C . MET A 1 234 ? -9.914 -2.683 46.822 1.00 56.00 234 MET A C 1
ATOM 1915 O O . MET A 1 234 ? -10.221 -2.357 47.969 1.00 56.00 234 MET A O 1
ATOM 1919 N N . GLN A 1 235 ? -10.098 -1.872 45.777 1.00 64.12 235 GLN A N 1
ATOM 1920 C CA . GLN A 1 235 ? -10.774 -0.573 45.858 1.00 64.12 235 GLN A CA 1
ATOM 1921 C C . GLN A 1 235 ? -12.245 -0.695 45.438 1.00 64.12 235 GLN A C 1
ATOM 1923 O O . GLN A 1 235 ? -12.627 -1.655 44.765 1.00 64.12 235 GLN A O 1
ATOM 1928 N N . LYS A 1 236 ? -13.073 0.284 45.834 1.00 69.81 236 LYS A N 1
ATOM 1929 C CA . LYS A 1 236 ? -14.437 0.401 45.297 1.00 69.81 236 LYS A CA 1
ATOM 1930 C C . LYS A 1 236 ? -14.360 0.604 43.787 1.00 69.81 236 LYS A C 1
ATOM 1932 O O . LYS A 1 236 ? -13.544 1.396 43.327 1.00 69.81 236 LYS A O 1
ATOM 1937 N N . LEU A 1 237 ? -15.235 -0.081 43.059 1.00 75.31 237 LEU A N 1
ATOM 1938 C CA . LEU A 1 237 ? -15.380 0.104 41.623 1.00 75.31 237 LEU A CA 1
ATOM 1939 C C . LEU A 1 237 ? -15.820 1.531 41.318 1.00 75.31 237 LEU A C 1
ATOM 1941 O O . LEU A 1 237 ? -16.664 2.090 42.029 1.00 75.31 237 LEU A O 1
ATOM 1945 N N . VAL A 1 238 ? -15.283 2.065 40.230 1.00 80.44 238 VAL A N 1
ATOM 1946 C CA . VAL A 1 238 ? -15.687 3.333 39.619 1.00 80.44 238 VAL A CA 1
ATOM 1947 C C . VAL A 1 238 ? -16.307 3.084 38.243 1.00 80.44 238 VAL A C 1
ATOM 1949 O O . VAL A 1 238 ? -16.244 1.977 37.715 1.00 80.44 238 VAL A O 1
ATOM 1952 N N . ALA A 1 239 ? -16.899 4.111 37.629 1.00 78.38 239 ALA A N 1
ATOM 1953 C CA . ALA A 1 239 ? -17.565 3.985 36.329 1.00 78.38 239 ALA A CA 1
ATOM 1954 C C . ALA A 1 239 ? -16.664 3.381 35.231 1.00 78.38 239 ALA A C 1
ATOM 1956 O O . ALA A 1 239 ? -17.125 2.570 34.434 1.00 78.38 239 ALA A O 1
ATOM 1957 N N . GLY A 1 240 ? -15.363 3.704 35.230 1.00 76.62 240 GLY A N 1
ATOM 1958 C CA . GLY A 1 240 ? -14.397 3.120 34.291 1.00 76.62 240 GLY A CA 1
ATOM 1959 C C . GLY A 1 240 ? -14.265 1.597 34.415 1.00 76.62 240 GLY A C 1
ATOM 1960 O O . GLY A 1 240 ? -14.143 0.909 33.404 1.00 76.62 240 GLY A O 1
ATOM 1961 N N . ASP A 1 241 ? -14.390 1.042 35.628 1.00 78.81 241 ASP A N 1
ATOM 1962 C CA . ASP A 1 241 ? -14.365 -0.409 35.838 1.00 78.81 241 ASP A CA 1
ATOM 1963 C C . ASP A 1 241 ? -15.541 -1.119 35.152 1.00 78.81 241 ASP A C 1
ATOM 1965 O O . ASP A 1 241 ? -15.403 -2.274 34.751 1.00 78.81 241 ASP A O 1
ATOM 1969 N N . LEU A 1 242 ? -16.693 -0.451 35.002 1.00 82.94 242 LEU A N 1
ATOM 1970 C CA . LEU A 1 242 ? -17.882 -1.037 34.377 1.00 82.94 242 LEU A CA 1
ATOM 1971 C C . LEU A 1 242 ? -17.648 -1.351 32.895 1.00 82.94 242 LEU A C 1
ATOM 1973 O O . LEU A 1 242 ? -18.152 -2.361 32.404 1.00 82.94 242 LEU A O 1
ATOM 1977 N N . LEU A 1 243 ? -16.841 -0.543 32.194 1.00 82.19 243 LEU A N 1
ATOM 1978 C CA . LEU A 1 243 ? -16.479 -0.807 30.797 1.00 82.19 243 LEU A CA 1
ATOM 1979 C C . LEU A 1 243 ? -15.681 -2.109 30.663 1.00 82.19 243 LEU A C 1
ATOM 1981 O O . LEU A 1 243 ? -15.958 -2.898 29.759 1.00 82.19 243 LEU A O 1
ATOM 1985 N N . HIS A 1 244 ? -14.754 -2.384 31.588 1.00 76.31 244 HIS A N 1
ATOM 1986 C CA . HIS A 1 244 ? -14.001 -3.648 31.611 1.00 76.31 244 HIS A CA 1
ATOM 1987 C C . HIS A 1 244 ? -14.902 -4.864 31.842 1.00 76.31 244 HIS A C 1
ATOM 1989 O O . HIS A 1 244 ? -14.549 -5.974 31.456 1.00 76.31 244 HIS A O 1
ATOM 1995 N N . MET A 1 245 ? -16.076 -4.667 32.444 1.00 78.81 245 MET A N 1
ATOM 1996 C CA . MET A 1 245 ? -17.032 -5.736 32.733 1.00 78.81 245 MET A CA 1
ATOM 1997 C C . MET A 1 245 ? -18.027 -5.995 31.593 1.00 78.81 245 MET A C 1
ATOM 1999 O O . MET A 1 245 ? -18.782 -6.964 31.675 1.00 78.81 245 MET A O 1
ATOM 2003 N N . LEU A 1 246 ? -18.036 -5.179 30.528 1.00 78.25 246 LEU A N 1
ATOM 2004 C CA . LEU A 1 246 ? -18.925 -5.380 29.373 1.00 78.25 246 LEU A CA 1
ATOM 2005 C C . LEU A 1 246 ? -18.629 -6.682 28.626 1.00 78.25 246 LEU A C 1
ATOM 2007 O O . LEU A 1 246 ? -19.550 -7.362 28.165 1.00 78.25 246 LEU A O 1
ATOM 2011 N N . ASP A 1 247 ? -17.349 -7.032 28.503 1.00 74.19 247 ASP A N 1
ATOM 2012 C CA . ASP A 1 247 ? -16.927 -8.287 27.904 1.00 74.19 247 ASP A CA 1
ATOM 2013 C C . ASP A 1 247 ? -16.487 -9.281 28.981 1.00 74.19 247 ASP A C 1
ATOM 2015 O O . ASP A 1 247 ? -15.408 -9.180 29.561 1.00 74.19 247 ASP A O 1
ATOM 2019 N N . SER A 1 248 ? -17.300 -10.320 29.173 1.00 63.97 248 SER A N 1
ATOM 2020 C CA . SER A 1 248 ? -17.021 -11.420 30.102 1.00 63.97 248 SER A CA 1
ATOM 2021 C C . SER A 1 248 ? -15.741 -12.215 29.797 1.00 63.97 248 SER A C 1
ATOM 2023 O O . SER A 1 248 ? -15.366 -13.083 30.581 1.00 63.97 248 SER A O 1
ATOM 2025 N N . THR A 1 249 ? -15.090 -11.982 28.653 1.00 60.12 249 THR A N 1
ATOM 2026 C CA . THR A 1 249 ? -13.814 -12.615 28.283 1.00 60.12 249 THR A CA 1
ATOM 2027 C C . THR A 1 249 ? -12.589 -11.805 28.715 1.00 60.12 249 THR A C 1
ATOM 2029 O O . THR A 1 249 ? -11.499 -12.367 28.819 1.00 60.12 249 THR A O 1
ATOM 2032 N N . VAL A 1 250 ? -12.753 -10.512 29.017 1.00 55.88 250 VAL A N 1
ATOM 2033 C CA . VAL A 1 250 ? -11.669 -9.569 29.348 1.00 55.88 250 VAL A CA 1
ATOM 2034 C C . VAL A 1 250 ? -11.615 -9.359 30.867 1.00 55.88 250 VAL A C 1
ATOM 2036 O O . VAL A 1 250 ? -11.653 -8.252 31.389 1.00 55.88 250 VAL A O 1
ATOM 2039 N N . PHE A 1 251 ? -11.526 -10.452 31.629 1.00 54.66 251 PHE A N 1
ATOM 2040 C CA . PHE A 1 251 ? -11.286 -10.373 33.074 1.00 54.66 251 PHE A CA 1
ATOM 2041 C C . PHE A 1 251 ? -9.792 -10.221 33.350 1.00 54.66 251 PHE A C 1
ATOM 2043 O O . PHE A 1 251 ? -9.093 -11.195 33.622 1.00 54.66 251 PHE A O 1
ATOM 2050 N N . ILE A 1 252 ? -9.293 -8.988 33.269 1.00 46.69 252 ILE A N 1
ATOM 2051 C CA . ILE A 1 252 ? -7.857 -8.705 33.423 1.00 46.69 252 ILE A CA 1
ATOM 2052 C C . ILE A 1 252 ? -7.412 -8.674 34.889 1.00 46.69 252 ILE A C 1
ATOM 2054 O O . ILE A 1 252 ? -6.218 -8.730 35.156 1.00 46.69 252 ILE A O 1
ATOM 2058 N N . HIS A 1 253 ? -8.322 -8.682 35.871 1.00 45.75 253 HIS A N 1
ATOM 2059 C CA . HIS A 1 253 ? -7.896 -8.724 37.270 1.00 45.75 253 HIS A CA 1
ATOM 2060 C C . HIS A 1 253 ? -7.975 -10.148 37.861 1.00 45.75 253 HIS A C 1
ATOM 2062 O O . HIS A 1 253 ? -9.081 -10.622 38.140 1.00 45.75 253 HIS A O 1
ATOM 2068 N N . PRO A 1 254 ? -6.833 -10.815 38.152 1.00 41.34 254 PRO A N 1
ATOM 2069 C CA . PRO A 1 254 ? -6.806 -12.152 38.760 1.00 41.34 254 PRO A CA 1
ATOM 2070 C C . PRO A 1 254 ? -7.589 -12.245 40.081 1.00 41.34 254 PRO A C 1
ATOM 2072 O O . PRO A 1 254 ? -8.114 -13.300 40.424 1.00 41.34 254 PRO A O 1
ATOM 2075 N N . ARG A 1 255 ? -7.732 -11.115 40.787 1.00 47.06 255 ARG A N 1
ATOM 2076 C CA . ARG A 1 255 ? -8.451 -10.972 42.063 1.00 47.06 255 ARG A CA 1
ATOM 2077 C C . ARG A 1 255 ? -9.970 -10.813 41.924 1.00 47.06 255 ARG A C 1
ATOM 2079 O O . ARG A 1 255 ? -10.662 -10.819 42.927 1.00 47.06 255 ARG A O 1
ATOM 2086 N N . LYS A 1 256 ? -10.511 -10.683 40.703 1.00 51.28 256 LYS A N 1
ATOM 2087 C CA . LYS A 1 256 ? -11.955 -10.496 40.455 1.00 51.28 256 LYS A CA 1
ATOM 2088 C C . LYS A 1 256 ? -12.649 -11.754 39.880 1.00 51.28 256 LYS A C 1
ATOM 2090 O O . LYS A 1 256 ? -13.802 -11.684 39.458 1.00 51.28 256 LYS A O 1
ATOM 2095 N N . ARG A 1 257 ? -11.993 -12.928 39.878 1.00 51.41 257 ARG A N 1
ATOM 2096 C CA . ARG A 1 257 ? -12.556 -14.187 39.326 1.00 51.41 257 ARG A CA 1
ATOM 2097 C C . ARG A 1 257 ? -13.810 -14.686 40.069 1.00 51.41 257 ARG A C 1
ATOM 2099 O O . ARG A 1 257 ? -14.671 -15.288 39.436 1.00 51.41 257 ARG A O 1
ATOM 2106 N N . GLY A 1 258 ? -13.966 -14.381 41.362 1.00 56.12 258 GLY A N 1
ATOM 2107 C CA . GLY A 1 258 ? -15.138 -14.762 42.172 1.00 56.12 258 GLY A CA 1
ATOM 2108 C C . GLY A 1 258 ? -16.438 -13.995 41.871 1.00 56.12 258 GLY A C 1
ATOM 2109 O O . GLY A 1 258 ? -17.470 -14.273 42.486 1.00 56.12 258 GLY A O 1
ATOM 2110 N N . TYR A 1 259 ? -16.403 -13.034 40.941 1.00 61.81 259 TYR A N 1
ATOM 2111 C CA . TYR A 1 259 ? -17.525 -12.140 40.609 1.00 61.81 259 TYR A CA 1
ATOM 2112 C C . TYR A 1 259 ? -18.122 -12.399 39.230 1.00 61.81 259 TYR A C 1
ATOM 2114 O O . TYR A 1 259 ? -19.058 -11.706 38.835 1.00 61.81 259 TYR A O 1
ATOM 2122 N N . ARG A 1 260 ? -17.603 -13.395 38.500 1.00 66.94 260 ARG A N 1
ATOM 2123 C CA . ARG A 1 260 ? -18.047 -13.707 37.139 1.00 66.94 260 ARG A CA 1
ATOM 2124 C C . ARG A 1 260 ? -19.557 -13.932 37.081 1.00 66.94 260 ARG A C 1
ATOM 2126 O O . ARG A 1 260 ? -20.199 -13.334 36.232 1.00 66.94 260 ARG A O 1
ATOM 2133 N N . ASP A 1 261 ? -20.123 -14.693 38.014 1.00 71.81 261 ASP A N 1
ATOM 2134 C CA . ASP A 1 261 ? -21.561 -15.002 38.028 1.00 71.81 261 ASP A CA 1
ATOM 2135 C C . ASP A 1 261 ? -22.426 -13.751 38.229 1.00 71.81 261 ASP A C 1
ATOM 2137 O O . ASP A 1 261 ? -23.400 -13.548 37.512 1.00 71.81 261 ASP A O 1
ATOM 2141 N N . VAL A 1 262 ? -22.018 -12.864 39.145 1.00 72.50 262 VAL A N 1
ATOM 2142 C CA . VAL A 1 262 ? -22.716 -11.595 39.417 1.00 72.50 262 VAL A CA 1
ATOM 2143 C C . VAL A 1 262 ? -22.633 -10.665 38.205 1.00 72.50 262 VAL A C 1
ATOM 2145 O O . VAL A 1 262 ? -23.599 -9.995 37.855 1.00 72.50 262 VAL A O 1
ATOM 2148 N N . ILE A 1 263 ? -21.486 -10.632 37.527 1.00 75.44 263 ILE A N 1
ATOM 2149 C CA . ILE A 1 263 ? -21.295 -9.811 36.326 1.00 75.44 263 ILE A CA 1
ATOM 2150 C C . ILE A 1 263 ? -22.093 -10.371 35.148 1.00 75.44 263 ILE A C 1
ATOM 2152 O O . ILE A 1 263 ? -22.682 -9.597 34.399 1.00 75.44 263 ILE A O 1
ATOM 2156 N N . LEU A 1 264 ? -22.162 -11.696 35.001 1.00 76.69 264 LEU A N 1
ATOM 2157 C CA . LEU A 1 264 ? -22.992 -12.348 33.990 1.00 76.69 264 LEU A CA 1
ATOM 2158 C C . LEU A 1 264 ? -24.480 -12.055 34.209 1.00 76.69 264 LEU A C 1
ATOM 2160 O O . LEU A 1 264 ? -25.176 -11.736 33.248 1.00 76.69 264 LEU A O 1
ATOM 2164 N N . GLU A 1 265 ? -24.948 -12.080 35.458 1.00 80.00 265 GLU A N 1
ATOM 2165 C CA . GLU A 1 265 ? -26.316 -11.688 35.816 1.00 80.00 265 GLU A CA 1
ATOM 2166 C C . GLU A 1 265 ? -26.594 -10.209 35.488 1.00 80.00 265 GLU A C 1
ATOM 2168 O O . GLU A 1 265 ? -27.663 -9.856 34.986 1.00 80.00 265 GLU A O 1
ATOM 2173 N N . MET A 1 266 ? -25.610 -9.333 35.711 1.00 80.25 266 MET A N 1
ATOM 2174 C CA . MET A 1 266 ? -25.728 -7.889 35.474 1.00 80.25 266 MET A CA 1
ATOM 2175 C C . MET A 1 266 ? -25.393 -7.461 34.035 1.00 80.25 266 MET A C 1
ATOM 2177 O O . MET A 1 266 ? -25.551 -6.285 33.699 1.00 80.25 266 MET A O 1
ATOM 2181 N N . GLN A 1 267 ? -24.981 -8.381 33.159 1.00 82.06 267 GLN A N 1
ATOM 2182 C CA . GLN A 1 267 ? -24.532 -8.088 31.792 1.00 82.06 267 GLN A CA 1
ATOM 2183 C C . GLN A 1 267 ? -25.568 -7.326 30.941 1.00 82.06 267 GLN A C 1
ATOM 2185 O O . GLN A 1 267 ? -25.178 -6.379 30.247 1.00 82.06 267 GLN A O 1
ATOM 2190 N N . PRO A 1 268 ? -26.882 -7.624 31.010 1.00 83.12 268 PRO A N 1
ATOM 2191 C CA . PRO A 1 268 ? -27.887 -6.835 30.300 1.00 83.12 268 PRO A CA 1
ATOM 2192 C C . PRO A 1 268 ? -27.925 -5.374 30.766 1.00 83.12 268 PRO A C 1
ATOM 2194 O O . PRO A 1 268 ? -27.977 -4.470 29.936 1.00 83.12 268 PRO A O 1
ATOM 2197 N N . LYS A 1 269 ? -27.820 -5.139 32.082 1.00 85.69 269 LYS A N 1
ATOM 2198 C CA . LYS A 1 269 ? -27.835 -3.794 32.677 1.00 85.69 269 LYS A CA 1
ATOM 2199 C C . LYS A 1 269 ? -26.550 -3.017 32.375 1.00 85.69 269 LYS A C 1
ATOM 2201 O O . LYS A 1 269 ? -26.614 -1.813 32.155 1.00 85.69 269 LYS A O 1
ATOM 2206 N N . LEU A 1 270 ? -25.401 -3.698 32.327 1.00 87.44 270 LEU A N 1
ATOM 2207 C CA . LEU A 1 270 ? -24.128 -3.105 31.899 1.00 87.44 270 LEU A CA 1
ATOM 2208 C C . LEU A 1 270 ? -24.200 -2.627 30.443 1.00 87.44 270 LEU A C 1
ATOM 2210 O O . LEU A 1 270 ? -23.786 -1.508 30.146 1.00 87.44 270 LEU A O 1
ATOM 2214 N N . ASN A 1 271 ? -24.777 -3.435 29.546 1.00 88.31 271 ASN A N 1
ATOM 2215 C CA . ASN A 1 271 ? -25.010 -3.012 28.163 1.00 88.31 271 ASN A CA 1
ATOM 2216 C C . ASN A 1 271 ? -25.956 -1.811 28.091 1.00 88.31 271 ASN A C 1
ATOM 2218 O O . ASN A 1 271 ? -25.661 -0.861 27.376 1.00 88.31 271 ASN A O 1
ATOM 2222 N N . ASP A 1 272 ? -27.065 -1.829 28.834 1.00 88.75 272 ASP A N 1
ATOM 2223 C CA . ASP A 1 272 ? -28.008 -0.706 28.868 1.00 88.75 272 ASP A CA 1
ATOM 2224 C C . ASP A 1 272 ? -27.332 0.594 29.333 1.00 88.75 272 ASP A C 1
ATOM 2226 O O . ASP A 1 272 ? -27.522 1.640 28.714 1.00 88.75 272 ASP A O 1
ATOM 2230 N N . TRP A 1 273 ? -26.496 0.527 30.375 1.00 92.38 273 TRP A N 1
ATOM 2231 C CA . TRP A 1 273 ? -25.690 1.660 30.836 1.00 92.38 273 TRP A CA 1
ATOM 2232 C C . TRP A 1 273 ? -24.747 2.178 29.743 1.00 92.38 273 TRP A C 1
ATOM 2234 O O . TRP A 1 273 ? -24.750 3.372 29.450 1.00 92.38 273 TRP A O 1
ATOM 2244 N N . ALA A 1 274 ? -23.995 1.293 29.084 1.00 92.06 274 ALA A N 1
ATOM 2245 C CA . ALA A 1 274 ? -23.074 1.693 28.024 1.00 92.06 274 ALA A CA 1
ATOM 2246 C C . ALA A 1 274 ? -23.809 2.317 26.824 1.00 92.06 274 ALA A C 1
ATOM 2248 O O . ALA A 1 274 ? -23.356 3.313 26.265 1.00 92.06 274 ALA A O 1
ATOM 2249 N N . LEU A 1 275 ? -24.985 1.796 26.463 1.00 92.19 275 LEU A N 1
ATOM 2250 C CA . LEU A 1 275 ? -25.819 2.381 25.412 1.00 92.19 275 LEU A CA 1
ATOM 2251 C C . LEU A 1 275 ? -26.353 3.769 25.791 1.00 92.19 275 LEU A C 1
ATOM 2253 O O . LEU A 1 275 ? -26.459 4.624 24.912 1.00 92.19 275 LEU A O 1
ATOM 2257 N N . LEU A 1 276 ? -26.655 4.016 27.071 1.00 92.19 276 LEU A N 1
ATOM 2258 C CA . LEU A 1 276 ? -27.002 5.355 27.557 1.00 92.19 276 LEU A CA 1
ATOM 2259 C C . LEU A 1 276 ? -25.816 6.323 27.442 1.00 92.19 276 LEU A C 1
ATOM 2261 O O . LEU A 1 276 ? -26.034 7.465 27.047 1.00 92.19 276 LEU A O 1
ATOM 2265 N N . CYS A 1 277 ? -24.581 5.877 27.706 1.00 93.62 277 CYS A N 1
ATOM 2266 C CA . CYS A 1 277 ? -23.376 6.685 27.468 1.00 93.62 277 CYS A CA 1
ATOM 2267 C C . CYS A 1 277 ? -23.257 7.084 25.989 1.00 93.62 277 CYS A C 1
ATOM 2269 O O . CYS A 1 277 ? -23.144 8.269 25.680 1.00 93.62 277 CYS A O 1
ATOM 2271 N N . VAL A 1 278 ? -23.382 6.117 25.069 1.00 93.81 278 VAL A N 1
ATOM 2272 C CA . VAL A 1 278 ? -23.321 6.384 23.618 1.00 93.81 278 VAL A CA 1
ATOM 2273 C C . VAL A 1 278 ? -24.432 7.340 23.175 1.00 93.81 278 VAL A C 1
ATOM 2275 O O . VA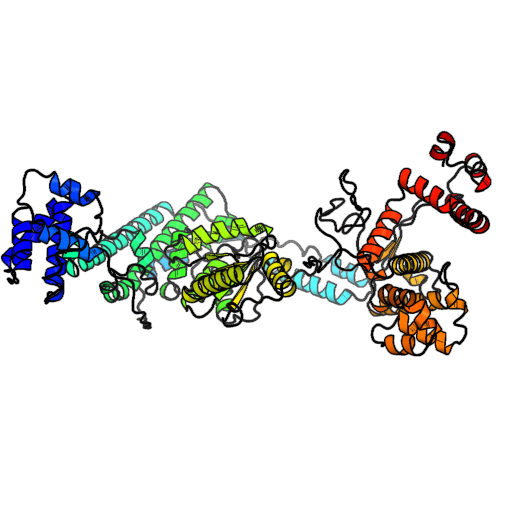L A 1 278 ? -24.193 8.230 22.355 1.00 93.81 278 VAL A O 1
ATOM 2278 N N . LEU A 1 279 ? -25.647 7.180 23.713 1.00 92.06 279 LEU A N 1
ATOM 2279 C CA . LEU A 1 279 ? -26.773 8.059 23.404 1.00 92.06 279 LEU A CA 1
ATOM 2280 C C . LEU A 1 279 ? -26.535 9.484 23.915 1.00 92.06 279 LEU A C 1
ATOM 2282 O O . LEU A 1 279 ? -26.810 10.442 23.194 1.00 92.06 279 LEU A O 1
ATOM 2286 N N . GLU A 1 280 ? -26.008 9.636 25.130 1.00 92.25 280 GLU A N 1
ATOM 2287 C CA . GLU A 1 280 ? -25.657 10.943 25.683 1.00 92.25 280 GLU A CA 1
ATOM 2288 C C . GLU A 1 280 ? -24.590 11.637 24.825 1.00 92.25 280 GLU A C 1
ATOM 2290 O O . GLU A 1 280 ? -24.756 12.804 24.463 1.00 92.25 280 GLU A O 1
ATOM 2295 N N . ASP A 1 281 ? -23.541 10.913 24.424 1.00 92.50 281 ASP A N 1
ATOM 2296 C CA . ASP A 1 281 ? -22.495 11.435 23.540 1.00 92.50 281 ASP A CA 1
ATOM 2297 C C . ASP A 1 281 ? -23.056 11.824 22.166 1.00 92.50 281 ASP A C 1
ATOM 2299 O O . ASP A 1 281 ? -22.716 12.883 21.635 1.00 92.50 281 ASP A O 1
ATOM 2303 N N . LYS A 1 282 ? -23.970 11.021 21.603 1.00 91.06 282 LYS A N 1
ATOM 2304 C CA . LYS A 1 282 ? -24.681 11.363 20.363 1.00 91.06 282 LYS A CA 1
ATOM 2305 C C . LYS A 1 282 ? -25.467 12.660 20.500 1.00 91.06 282 LYS A C 1
ATOM 2307 O O . LYS A 1 282 ? -25.352 13.527 19.638 1.00 91.06 282 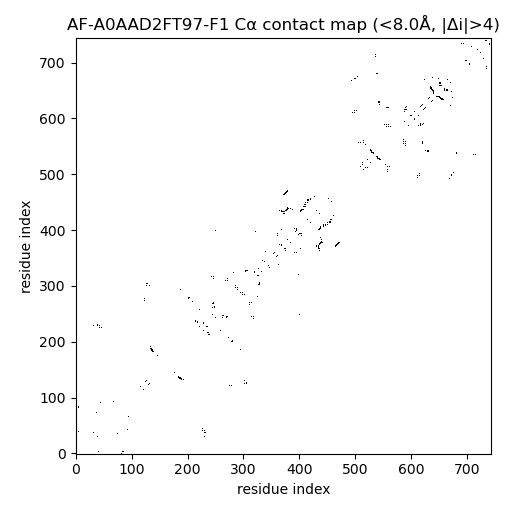LYS A O 1
ATOM 2312 N N . ILE A 1 283 ? -26.228 12.825 21.580 1.00 89.06 283 ILE A N 1
ATOM 2313 C CA . ILE A 1 283 ? -26.990 14.055 21.829 1.00 89.06 283 ILE A CA 1
ATOM 2314 C C . ILE A 1 283 ? -26.047 15.262 21.927 1.00 89.06 283 ILE A C 1
ATOM 2316 O O . ILE A 1 283 ? -26.316 16.291 21.304 1.00 89.06 283 ILE A O 1
ATOM 2320 N N . ARG A 1 284 ? -24.908 15.129 22.621 1.00 90.25 284 ARG A N 1
ATOM 2321 C CA . ARG A 1 284 ? -23.883 16.186 22.681 1.00 90.25 284 ARG A CA 1
ATOM 2322 C C . ARG A 1 284 ? -23.326 16.526 21.293 1.00 90.25 284 ARG A C 1
ATOM 2324 O O . ARG A 1 284 ? -23.224 17.703 20.958 1.00 90.25 284 ARG A O 1
ATOM 2331 N N . ARG A 1 285 ? -23.018 15.529 20.452 1.00 90.94 285 ARG A N 1
ATOM 2332 C CA . ARG A 1 285 ? -22.562 15.763 19.065 1.00 90.94 285 ARG A CA 1
ATOM 2333 C C . ARG A 1 285 ? -23.614 16.496 18.231 1.00 90.94 285 ARG A C 1
ATOM 2335 O O . ARG A 1 285 ? -23.277 17.469 17.562 1.00 90.94 285 ARG A O 1
ATOM 2342 N N . LEU A 1 286 ? -24.882 16.086 18.320 1.00 88.38 286 LEU A N 1
ATOM 2343 C CA . LEU A 1 286 ? -25.997 16.755 17.639 1.00 88.38 286 LEU A CA 1
ATOM 2344 C C . LEU A 1 286 ? -26.101 18.236 18.044 1.00 88.38 286 LEU A C 1
ATOM 2346 O O . LEU A 1 286 ? -26.239 19.098 17.178 1.00 88.38 286 LEU A O 1
ATOM 2350 N N . GLN A 1 287 ? -25.963 18.551 19.337 1.00 86.12 287 GLN A N 1
ATOM 2351 C CA . GLN A 1 287 ? -25.941 19.937 19.825 1.00 86.12 287 GLN A CA 1
ATOM 2352 C C . GLN A 1 287 ? -24.764 20.732 19.256 1.00 86.12 287 GLN A C 1
ATOM 2354 O O . GLN A 1 287 ? -24.954 21.857 18.793 1.00 86.12 287 GLN A O 1
ATOM 2359 N N . CYS A 1 288 ? -23.561 20.153 19.255 1.00 88.50 288 CYS A N 1
ATOM 2360 C CA . CYS A 1 288 ? -22.375 20.796 18.695 1.00 88.50 288 CYS A CA 1
ATOM 2361 C C . CYS A 1 288 ? -22.554 21.111 17.203 1.00 88.50 288 CYS A C 1
ATOM 2363 O O . CYS A 1 288 ? -22.292 22.238 16.782 1.00 88.50 288 CYS A O 1
ATOM 2365 N N . PHE A 1 289 ? -23.042 20.156 16.404 1.00 88.69 289 PHE A N 1
ATOM 2366 C CA . PHE A 1 289 ? -23.283 20.370 14.973 1.00 88.69 289 PHE A CA 1
ATOM 2367 C C . PHE A 1 289 ? -24.376 21.407 14.714 1.00 88.69 289 PHE A C 1
ATOM 2369 O O . PHE A 1 289 ? -24.227 22.232 13.810 1.00 88.69 289 PHE A O 1
ATOM 2376 N N . TRP A 1 290 ? -25.426 21.425 15.541 1.00 84.19 290 TRP A N 1
ATOM 2377 C CA . TRP A 1 290 ? -26.468 22.449 15.490 1.00 84.19 290 TRP A CA 1
ATOM 2378 C C . TRP A 1 290 ? -25.906 23.852 15.757 1.00 84.19 290 TRP A C 1
ATOM 2380 O O . TRP A 1 290 ? -26.113 24.768 14.962 1.00 84.19 290 TRP A O 1
ATOM 2390 N N . GLN A 1 291 ? -25.134 24.022 16.836 1.00 85.56 291 GLN A N 1
ATOM 2391 C CA . GLN A 1 291 ? -24.523 25.307 17.205 1.00 85.56 291 GLN A CA 1
ATOM 2392 C C . GLN A 1 291 ? -23.529 25.807 16.150 1.00 85.56 291 GLN A C 1
ATOM 2394 O O . GLN A 1 291 ? -23.493 26.998 15.844 1.00 85.56 291 GLN A O 1
ATOM 2399 N N . GLN A 1 292 ? -22.752 24.895 15.560 1.00 88.69 292 GLN A N 1
ATOM 2400 C CA . GLN A 1 292 ? -21.795 25.200 14.493 1.00 88.69 292 GLN A CA 1
ATOM 2401 C C . GLN A 1 292 ? -22.451 25.362 13.111 1.00 88.69 292 GLN A C 1
ATOM 2403 O O . GLN A 1 292 ? -21.746 25.642 12.143 1.00 88.69 292 GLN A O 1
ATOM 2408 N N . LYS A 1 293 ? -23.779 25.193 12.999 1.00 83.75 293 LYS A N 1
ATOM 2409 C CA . LYS A 1 293 ? -24.545 25.245 11.740 1.00 83.75 293 LYS A CA 1
ATOM 2410 C C . LYS A 1 293 ? -24.040 24.263 10.672 1.00 83.75 293 LYS A C 1
ATOM 2412 O O . LYS A 1 293 ? -24.087 24.547 9.477 1.00 83.75 293 LYS A O 1
ATOM 2417 N N . LYS A 1 294 ? -23.565 23.089 11.093 1.00 84.81 294 LYS A N 1
ATOM 2418 C CA . LYS A 1 294 ? -23.100 22.019 10.200 1.00 84.81 294 LYS A CA 1
ATOM 2419 C C . LYS A 1 294 ? -24.237 21.059 9.852 1.00 84.81 294 LYS A C 1
ATOM 2421 O O . LYS A 1 294 ? -24.322 19.954 10.385 1.00 84.81 294 LYS A O 1
ATOM 2426 N N . GLU A 1 295 ? -25.114 21.486 8.950 1.00 82.25 295 GLU A N 1
ATOM 2427 C CA . GLU A 1 295 ? -26.345 20.757 8.612 1.00 82.25 295 GLU A CA 1
ATOM 2428 C C . GLU A 1 295 ? -26.087 19.341 8.065 1.00 82.25 295 GLU A C 1
ATOM 2430 O O . GLU A 1 295 ? -26.752 18.392 8.469 1.00 82.25 295 GLU A O 1
ATOM 2435 N N . GLU A 1 296 ? -25.076 19.149 7.212 1.00 82.31 296 GLU A N 1
ATOM 2436 C CA . GLU A 1 296 ? -24.784 17.821 6.653 1.00 82.31 296 GLU A CA 1
ATOM 2437 C C . GLU A 1 296 ? -24.301 16.809 7.701 1.00 82.31 296 GLU A C 1
ATOM 2439 O O . GLU A 1 296 ? -24.691 15.642 7.659 1.00 82.31 296 GLU A O 1
ATOM 2444 N N . GLU A 1 297 ? -23.436 17.231 8.629 1.00 85.81 297 GLU A N 1
ATOM 2445 C CA . GLU A 1 297 ? -22.946 16.368 9.714 1.00 85.81 297 GLU A CA 1
ATOM 2446 C C . GLU A 1 297 ? -24.091 16.014 10.671 1.00 85.81 297 GLU A C 1
ATOM 2448 O O . GLU A 1 297 ? -24.220 14.861 11.082 1.00 85.81 297 GLU A O 1
ATOM 2453 N N . LEU A 1 298 ? -24.969 16.982 10.944 1.00 85.19 298 LEU A N 1
ATOM 2454 C CA . LEU A 1 298 ? -26.162 16.804 11.761 1.00 85.19 298 LEU A CA 1
ATOM 2455 C C . LEU A 1 298 ? -27.133 15.782 11.154 1.00 85.19 298 LEU A C 1
ATOM 2457 O O . LEU A 1 298 ? -27.551 14.856 11.848 1.00 85.19 298 LEU A O 1
ATOM 2461 N N . VAL A 1 299 ? -27.457 15.905 9.862 1.00 84.06 299 VAL A N 1
ATOM 2462 C CA . VAL A 1 299 ? -28.332 14.951 9.159 1.00 84.06 299 VAL A CA 1
ATOM 2463 C C . VAL A 1 299 ? -27.732 13.547 9.197 1.00 84.06 299 VAL A C 1
ATOM 2465 O O . VAL A 1 299 ? -28.424 12.600 9.568 1.00 84.06 299 VAL A O 1
ATOM 2468 N N . ARG A 1 300 ? -26.433 13.403 8.901 1.00 84.44 300 ARG A N 1
ATOM 2469 C CA . ARG A 1 300 ? -25.748 12.098 8.955 1.00 84.44 300 ARG A CA 1
ATOM 2470 C C . ARG A 1 300 ? -25.803 11.473 10.352 1.00 84.44 300 ARG A C 1
ATOM 2472 O O . ARG A 1 300 ? -25.978 10.261 10.471 1.00 84.44 300 ARG A O 1
ATOM 2479 N N . GLU A 1 301 ? -25.656 12.275 11.404 1.00 88.06 301 GLU A N 1
ATOM 2480 C CA . GLU A 1 301 ? -25.717 11.803 12.791 1.00 88.06 301 GLU A CA 1
ATOM 2481 C C . GLU A 1 301 ? -27.146 11.396 13.201 1.00 88.06 301 GLU A C 1
ATOM 2483 O O . GLU A 1 301 ? -27.333 10.373 13.866 1.00 88.06 301 GLU A O 1
ATOM 2488 N N . LEU A 1 302 ? -28.169 12.141 12.763 1.00 85.62 302 LEU A N 1
ATOM 2489 C CA . LEU A 1 302 ? -29.584 11.805 12.980 1.00 85.62 302 LEU A CA 1
ATOM 2490 C C . LEU A 1 302 ? -29.982 10.509 12.258 1.00 85.62 302 LEU A C 1
ATOM 2492 O O . LEU A 1 302 ? -30.670 9.665 12.832 1.00 85.62 302 LEU A O 1
ATOM 2496 N N . GLU A 1 303 ? -29.503 10.310 11.029 1.00 83.69 303 GLU A N 1
ATOM 2497 C CA . GLU A 1 303 ? -29.758 9.102 10.235 1.00 83.69 303 GLU A CA 1
ATOM 2498 C C . GLU A 1 303 ? -29.045 7.853 10.774 1.00 83.69 303 GLU A C 1
ATOM 2500 O O . GLU A 1 303 ? -29.457 6.720 10.490 1.00 83.69 303 GLU A O 1
ATOM 2505 N N . CYS A 1 304 ? -27.991 8.037 11.573 1.00 87.06 304 CYS A N 1
ATOM 2506 C CA . CYS A 1 304 ? -27.237 6.951 12.181 1.00 87.06 304 CYS A CA 1
ATOM 2507 C C . CYS A 1 304 ? -28.082 6.226 13.243 1.00 87.06 304 CYS A C 1
ATOM 2509 O O . CYS A 1 304 ? -28.095 6.594 14.415 1.00 87.06 304 CYS A O 1
ATOM 2511 N N . THR A 1 305 ? -28.801 5.180 12.836 1.00 85.31 305 THR A N 1
ATOM 2512 C CA . THR A 1 305 ? -29.647 4.359 13.718 1.00 85.31 305 THR A CA 1
ATOM 2513 C C . THR A 1 305 ? -29.071 2.962 13.879 1.00 85.31 305 THR A C 1
ATOM 2515 O O . THR A 1 305 ? -28.708 2.314 12.899 1.00 85.31 305 THR A O 1
ATOM 2518 N N . ARG A 1 306 ? -28.975 2.453 15.112 1.00 88.12 306 ARG A N 1
ATOM 2519 C CA . ARG A 1 306 ? -28.351 1.145 15.345 1.00 88.12 306 ARG A CA 1
ATOM 2520 C C . ARG A 1 306 ? -29.204 0.012 14.752 1.00 88.12 306 ARG A C 1
ATOM 2522 O O . ARG A 1 306 ? -30.396 -0.112 15.038 1.00 88.12 306 ARG A O 1
ATOM 2529 N N . ILE A 1 307 ? -28.574 -0.845 13.944 1.00 88.94 307 ILE A N 1
ATOM 2530 C CA . ILE A 1 307 ? -29.214 -2.004 13.282 1.00 88.94 307 ILE A CA 1
ATOM 2531 C C . ILE A 1 307 ? -28.695 -3.365 13.766 1.00 88.94 307 ILE A C 1
ATOM 2533 O O . ILE A 1 307 ? -29.157 -4.404 13.301 1.00 88.94 307 ILE A O 1
ATOM 2537 N N . TRP A 1 308 ? -27.720 -3.371 14.671 1.00 89.38 308 TRP A N 1
ATOM 2538 C CA . TRP A 1 308 ? -27.071 -4.568 15.200 1.00 89.38 308 TRP A CA 1
ATOM 2539 C C . TRP A 1 308 ? -27.354 -4.734 16.690 1.00 89.38 308 TRP A C 1
ATOM 2541 O O . TRP A 1 308 ? -27.700 -3.765 17.361 1.00 89.38 308 TRP A O 1
ATOM 2551 N N . ASN A 1 309 ? -27.238 -5.964 17.203 1.00 87.50 309 ASN A N 1
ATOM 2552 C CA . ASN A 1 309 ? -27.498 -6.270 18.611 1.00 87.50 309 ASN A CA 1
ATOM 2553 C C . ASN A 1 309 ? -26.257 -5.958 19.477 1.00 87.50 309 ASN A C 1
ATOM 2555 O O . ASN A 1 309 ? -25.268 -6.690 19.358 1.00 87.50 309 ASN A O 1
ATOM 2559 N N . PRO A 1 310 ? -26.314 -4.956 20.380 1.00 87.12 310 PRO A N 1
ATOM 2560 C CA . PRO A 1 310 ? -25.212 -4.589 21.275 1.00 87.12 310 PRO A CA 1
ATOM 2561 C C . PRO A 1 310 ? -24.696 -5.746 22.124 1.00 87.12 310 PRO A C 1
ATOM 2563 O O . PRO A 1 310 ? -23.490 -5.926 22.268 1.00 87.12 310 PRO A O 1
ATOM 2566 N N . ARG A 1 311 ? -25.608 -6.603 22.603 1.00 84.75 311 ARG A N 1
ATOM 2567 C CA . ARG A 1 311 ? -25.275 -7.726 23.489 1.00 84.75 311 ARG A CA 1
ATOM 2568 C C . ARG A 1 311 ? -24.381 -8.770 22.815 1.00 84.75 311 ARG A C 1
ATOM 2570 O O . ARG A 1 311 ? -23.658 -9.480 23.504 1.00 84.75 311 ARG A O 1
ATOM 2577 N N . ARG A 1 312 ? -24.428 -8.875 21.479 1.00 85.75 312 ARG A N 1
ATOM 2578 C CA . ARG A 1 312 ? -23.592 -9.808 20.702 1.00 85.75 312 ARG A CA 1
ATOM 2579 C C . ARG A 1 312 ? -22.175 -9.276 20.480 1.00 85.75 312 ARG A C 1
ATOM 2581 O O . ARG A 1 312 ? -21.267 -10.078 20.289 1.00 85.75 312 ARG A O 1
ATOM 2588 N N . PHE A 1 313 ? -21.990 -7.957 20.512 1.00 88.62 313 PHE A N 1
ATOM 2589 C CA . PHE A 1 313 ? -20.715 -7.299 20.225 1.00 88.62 313 PHE A CA 1
ATOM 2590 C C . PHE A 1 313 ? -20.337 -6.299 21.336 1.00 88.62 313 PHE A C 1
ATOM 2592 O O . PHE A 1 313 ? -20.204 -5.103 21.069 1.00 88.62 313 PHE A O 1
ATOM 2599 N N . PRO A 1 314 ? -20.134 -6.760 22.586 1.00 87.62 314 PRO A N 1
ATOM 2600 C CA . PRO A 1 314 ? -19.861 -5.876 23.724 1.00 87.62 314 PRO A CA 1
ATOM 2601 C C . PRO A 1 314 ? -18.574 -5.054 23.556 1.00 87.62 314 PRO A C 1
ATOM 2603 O O . PRO A 1 314 ? -18.521 -3.903 23.981 1.00 87.62 314 PRO A O 1
ATOM 2606 N N . ARG A 1 315 ? -17.555 -5.596 22.870 1.00 88.12 315 ARG A N 1
ATOM 2607 C CA . ARG A 1 315 ? -16.310 -4.867 22.561 1.00 88.12 315 ARG A CA 1
ATOM 2608 C C . ARG A 1 315 ? -16.541 -3.660 21.660 1.00 88.12 315 ARG A C 1
ATOM 2610 O O . ARG A 1 315 ? -15.881 -2.642 21.824 1.00 88.12 315 ARG A O 1
ATOM 2617 N N . TRP A 1 316 ? -17.476 -3.767 20.717 1.00 92.44 316 TRP A N 1
ATOM 2618 C CA . TRP A 1 316 ? -17.834 -2.653 19.843 1.00 92.44 316 TRP A CA 1
ATOM 2619 C C . TRP A 1 316 ? -18.582 -1.567 20.612 1.00 92.44 316 TRP A C 1
ATOM 2621 O O . TRP A 1 316 ? -18.339 -0.395 20.370 1.00 92.44 316 TRP A O 1
ATOM 2631 N N . VAL A 1 317 ? -19.432 -1.942 21.574 1.00 91.69 317 VAL A N 1
ATOM 2632 C CA . VAL A 1 317 ? -20.107 -0.979 22.459 1.00 91.69 317 VAL A CA 1
ATOM 2633 C C . VAL A 1 317 ? -19.097 -0.268 23.363 1.00 91.69 317 VAL A C 1
ATOM 2635 O O . VAL A 1 317 ? -19.152 0.949 23.497 1.00 91.69 317 VAL A O 1
ATOM 2638 N N . ALA A 1 318 ? -18.139 -0.998 23.944 1.00 89.69 318 ALA A N 1
ATOM 2639 C CA . ALA A 1 318 ? -17.056 -0.388 24.719 1.00 89.69 318 ALA A CA 1
ATOM 2640 C C . ALA A 1 318 ? -16.255 0.609 23.863 1.00 89.69 318 ALA A C 1
ATOM 2642 O O . ALA A 1 318 ? -16.024 1.737 24.285 1.00 89.69 318 ALA A O 1
ATOM 2643 N N . PHE A 1 319 ? -15.923 0.220 22.629 1.00 92.31 319 PHE A N 1
ATOM 2644 C CA . PHE A 1 319 ? -15.259 1.090 21.662 1.00 92.31 319 PHE A CA 1
ATOM 2645 C C . PHE A 1 319 ? -16.088 2.343 21.316 1.00 92.31 319 PHE A C 1
ATOM 2647 O O . PHE A 1 319 ? -15.523 3.429 21.238 1.00 92.31 319 PHE A O 1
ATOM 2654 N N . GLU A 1 320 ? -17.415 2.228 21.157 1.00 93.50 320 GLU A N 1
ATOM 2655 C CA . GLU A 1 320 ? -18.313 3.380 20.958 1.00 93.50 320 GLU A CA 1
ATOM 2656 C C . GLU A 1 320 ? -18.220 4.386 22.117 1.00 93.50 320 GLU A C 1
ATOM 2658 O O . GLU A 1 320 ? -18.106 5.587 21.870 1.00 93.50 320 GLU A O 1
ATOM 2663 N N . VAL A 1 321 ? -18.224 3.902 23.366 1.00 92.19 321 VAL A N 1
ATOM 2664 C CA . VAL A 1 321 ? -18.125 4.756 24.563 1.00 92.19 321 VAL A CA 1
ATOM 2665 C C . VAL A 1 321 ? -16.748 5.416 24.667 1.00 92.19 321 VAL A C 1
ATOM 2667 O O . VAL A 1 321 ? -16.657 6.624 24.865 1.00 92.19 321 VAL A O 1
ATOM 2670 N N . GLU A 1 322 ? -15.666 4.652 24.506 1.00 90.19 322 GLU A N 1
ATOM 2671 C CA . GLU A 1 322 ? -14.300 5.179 24.635 1.00 90.19 322 GLU A CA 1
ATOM 2672 C C . GLU A 1 322 ? -13.962 6.207 23.558 1.00 90.19 322 GLU A C 1
ATOM 2674 O O . GLU A 1 322 ? -13.343 7.231 23.840 1.00 90.19 322 GLU A O 1
ATOM 2679 N N . GLN A 1 323 ? -14.372 5.937 22.319 1.00 91.38 323 GLN A N 1
ATOM 2680 C CA . GLN A 1 323 ? -14.108 6.817 21.184 1.00 91.38 323 GLN A CA 1
ATOM 2681 C C . GLN A 1 323 ? -15.193 7.886 20.998 1.00 91.38 323 GLN A C 1
ATOM 2683 O O . GLN A 1 323 ? -15.135 8.638 20.025 1.00 91.38 323 GLN A O 1
ATOM 2688 N N . GLN A 1 324 ? -16.178 7.951 21.906 1.00 92.81 324 GLN A N 1
ATOM 2689 C CA . GLN A 1 324 ? -17.295 8.900 21.882 1.00 92.81 324 GLN A CA 1
ATOM 2690 C C . GLN A 1 324 ? -17.950 8.983 20.496 1.00 92.81 324 GLN A C 1
ATOM 2692 O O . GLN A 1 324 ? -18.159 10.068 19.942 1.00 92.81 324 GLN A O 1
ATOM 2697 N N . LEU A 1 325 ? -18.262 7.824 19.912 1.00 92.56 325 LEU A N 1
ATOM 2698 C CA . LEU A 1 325 ? -18.835 7.691 18.571 1.00 92.56 325 LEU A CA 1
ATOM 2699 C C . LEU A 1 325 ? -19.960 6.656 18.543 1.00 92.56 325 LEU A C 1
ATOM 2701 O O . LEU A 1 325 ? -20.113 5.860 19.461 1.00 92.56 325 LEU A O 1
ATOM 2705 N N . GLN A 1 326 ? -20.740 6.645 17.462 1.00 92.94 326 GLN A N 1
ATOM 2706 C CA . GLN A 1 326 ? -21.696 5.574 17.178 1.00 92.94 326 GLN A CA 1
ATOM 2707 C C . GLN A 1 326 ? -21.350 4.910 15.841 1.00 92.94 326 GLN A C 1
ATOM 2709 O O . GLN A 1 326 ? -21.179 5.587 14.823 1.00 92.94 326 GLN A O 1
ATOM 2714 N N . ILE A 1 327 ? -21.250 3.580 15.841 1.00 93.94 327 ILE A N 1
ATOM 2715 C CA . ILE A 1 327 ? -20.941 2.775 14.660 1.00 93.94 327 ILE A CA 1
ATOM 2716 C C . ILE A 1 327 ? -22.114 2.853 13.687 1.00 93.94 327 ILE A C 1
ATOM 2718 O O . ILE A 1 327 ? -23.254 2.492 14.001 1.00 93.94 327 ILE A O 1
ATOM 2722 N N . ARG A 1 328 ? -21.815 3.273 12.459 1.00 91.75 328 ARG A N 1
ATOM 2723 C CA . ARG A 1 328 ? -22.819 3.474 11.417 1.00 91.75 328 ARG A CA 1
ATOM 2724 C C . ARG A 1 328 ? -23.350 2.144 10.874 1.00 91.75 328 ARG A C 1
ATOM 2726 O O . ARG A 1 328 ? -22.602 1.166 10.777 1.00 91.75 328 ARG A O 1
ATOM 2733 N N . PRO A 1 329 ? -24.608 2.102 10.399 1.00 90.44 329 PRO A N 1
ATOM 2734 C CA . PRO A 1 329 ? -25.186 0.914 9.762 1.00 90.44 329 PRO A CA 1
ATOM 2735 C C . PRO A 1 329 ? -24.350 0.352 8.610 1.00 90.44 329 PRO A C 1
ATOM 2737 O O . PRO A 1 329 ? -24.205 -0.860 8.471 1.00 90.44 329 PRO A O 1
ATOM 2740 N N . GLU A 1 330 ? -23.794 1.236 7.786 1.00 89.38 330 GLU A N 1
ATOM 2741 C CA . GLU A 1 330 ? -22.912 0.906 6.664 1.00 89.38 330 GLU A CA 1
ATOM 2742 C C . GLU A 1 330 ? -21.602 0.246 7.123 1.00 89.38 330 GLU A C 1
ATOM 2744 O O . GLU A 1 330 ? -21.217 -0.788 6.574 1.00 89.38 330 GLU A O 1
ATOM 2749 N N . GLN A 1 331 ? -20.971 0.766 8.182 1.00 93.31 331 GLN A N 1
ATOM 2750 C CA . GLN A 1 331 ? -19.773 0.184 8.799 1.00 93.31 331 GLN A CA 1
ATOM 2751 C C . GLN A 1 331 ? -20.070 -1.215 9.347 1.00 93.31 331 GLN A C 1
ATOM 2753 O O . GLN A 1 331 ? -19.356 -2.165 9.033 1.00 93.31 331 GLN A O 1
ATOM 2758 N N . PHE A 1 332 ? -21.173 -1.369 10.086 1.00 93.44 332 PHE A N 1
ATOM 2759 C CA . PHE A 1 332 ? -21.596 -2.665 10.618 1.00 93.44 332 PHE A CA 1
ATOM 2760 C C . PHE A 1 332 ? -21.858 -3.702 9.518 1.00 93.44 332 PHE A C 1
ATOM 2762 O O . PHE A 1 332 ? -21.368 -4.828 9.617 1.00 93.44 332 PHE A O 1
ATOM 2769 N N . LYS A 1 333 ? -22.623 -3.346 8.475 1.00 91.06 333 LYS A N 1
ATOM 2770 C CA . LYS A 1 333 ? -22.924 -4.256 7.354 1.00 91.06 333 LYS A CA 1
ATOM 2771 C C . LYS A 1 333 ? -21.640 -4.720 6.673 1.00 91.06 333 LYS A C 1
ATOM 2773 O O . LYS A 1 333 ? -21.471 -5.915 6.449 1.00 91.06 333 LYS A O 1
ATOM 2778 N N . THR A 1 334 ? -20.734 -3.780 6.420 1.00 90.94 334 THR A N 1
ATOM 2779 C CA . THR A 1 334 ? -19.432 -4.020 5.793 1.00 90.94 334 THR A CA 1
ATOM 2780 C C . THR A 1 334 ? -18.579 -4.978 6.624 1.00 90.94 334 THR A C 1
ATOM 2782 O O . THR A 1 334 ? -18.173 -6.033 6.142 1.00 90.94 334 THR A O 1
ATOM 2785 N N . VAL A 1 335 ? -18.364 -4.663 7.904 1.00 92.56 335 VAL A N 1
ATOM 2786 C CA . VAL A 1 335 ? -17.561 -5.495 8.813 1.00 92.56 335 VAL A CA 1
ATOM 2787 C C . VAL A 1 335 ? -18.193 -6.875 9.004 1.00 92.56 335 VAL A C 1
ATOM 2789 O O . VAL A 1 335 ? -17.494 -7.883 8.977 1.00 92.56 335 VAL A O 1
ATOM 2792 N N . SER A 1 336 ? -19.519 -6.955 9.125 1.00 91.19 336 SER A N 1
ATOM 2793 C CA . SER A 1 336 ? -20.226 -8.235 9.256 1.00 91.19 336 SER A CA 1
ATOM 2794 C C . SER A 1 336 ? -20.044 -9.131 8.032 1.00 91.19 336 SER A C 1
ATOM 2796 O O . SER A 1 336 ? -19.857 -10.337 8.184 1.00 91.19 336 SER A O 1
ATOM 2798 N N . GLN A 1 337 ? -20.070 -8.560 6.825 1.00 89.31 337 GLN A N 1
ATOM 2799 C CA . GLN A 1 337 ? -19.795 -9.298 5.590 1.00 89.31 337 GLN A CA 1
ATOM 2800 C C . GLN A 1 337 ? -18.350 -9.816 5.553 1.00 89.31 337 GLN A C 1
ATOM 2802 O O . GLN A 1 337 ? -18.136 -10.986 5.231 1.00 89.31 337 GLN A O 1
ATOM 2807 N N . LEU A 1 338 ? -17.375 -8.987 5.946 1.00 89.62 338 LEU A N 1
ATOM 2808 C CA . LEU A 1 338 ? -15.962 -9.382 6.029 1.00 89.62 338 LEU A CA 1
ATOM 2809 C C . LEU A 1 338 ? -15.732 -10.512 7.039 1.00 89.62 338 LEU A C 1
ATOM 2811 O O . LEU A 1 338 ? -15.016 -11.465 6.743 1.00 89.62 338 LEU A O 1
ATOM 2815 N N . LEU A 1 339 ? -16.376 -10.450 8.207 1.00 88.19 339 LEU A N 1
ATOM 2816 C CA . LEU A 1 339 ? -16.269 -11.492 9.231 1.00 88.19 339 LEU A CA 1
ATOM 2817 C C . LEU A 1 339 ? -16.900 -12.822 8.788 1.00 88.19 339 LEU A C 1
ATOM 2819 O O . LEU A 1 339 ? -16.401 -13.884 9.154 1.00 88.19 339 LEU A O 1
ATOM 2823 N N . GLN A 1 340 ? -17.976 -12.785 7.994 1.00 86.38 340 GLN A N 1
ATOM 2824 C CA . GLN A 1 340 ? -18.608 -13.992 7.443 1.00 86.38 340 GLN A CA 1
ATOM 2825 C C . GLN A 1 340 ? -17.775 -14.635 6.327 1.00 86.38 340 GLN A C 1
ATOM 2827 O O . GLN A 1 340 ? -17.733 -15.860 6.218 1.00 86.38 340 GLN A O 1
ATOM 2832 N N . LYS A 1 341 ? -17.119 -13.820 5.492 1.00 81.62 341 LYS A N 1
ATOM 2833 C CA . LYS A 1 341 ? -16.277 -14.269 4.374 1.00 81.62 341 LYS A CA 1
ATOM 2834 C C . LYS A 1 341 ? -14.868 -13.673 4.494 1.00 81.62 341 LYS A C 1
ATOM 2836 O O . LYS A 1 341 ? -14.531 -12.751 3.756 1.00 81.62 341 LYS A O 1
ATOM 2841 N N . PRO A 1 342 ? -14.010 -14.203 5.382 1.00 70.62 342 PRO A N 1
ATOM 2842 C CA . PRO A 1 342 ? -12.706 -13.595 5.655 1.00 70.62 342 PRO A CA 1
ATOM 2843 C C . PRO A 1 342 ? -11.677 -13.776 4.527 1.00 70.62 342 PRO A C 1
ATOM 2845 O O . PRO A 1 342 ? -10.695 -13.045 4.482 1.00 70.62 342 PRO A O 1
ATOM 2848 N N . LYS A 1 343 ? -11.859 -14.740 3.612 1.00 73.62 343 LYS A N 1
ATOM 2849 C CA . LYS A 1 343 ? -10.888 -15.022 2.539 1.00 73.62 343 LYS A CA 1
ATOM 2850 C C . LYS A 1 343 ? -11.281 -14.332 1.232 1.00 73.62 343 LYS A C 1
ATOM 2852 O O . LYS A 1 343 ? -12.357 -14.597 0.708 1.00 73.62 343 LYS A O 1
ATOM 2857 N N . GLY A 1 344 ? -10.375 -13.512 0.692 1.00 75.81 344 GLY A N 1
ATOM 2858 C CA . GLY A 1 344 ? -10.491 -12.926 -0.651 1.00 75.81 344 GLY A CA 1
ATOM 2859 C C . GLY A 1 344 ? -11.572 -11.851 -0.808 1.00 75.81 344 GLY A C 1
ATOM 2860 O O . GLY A 1 344 ? -11.988 -11.578 -1.930 1.00 75.81 344 GLY A O 1
ATOM 2861 N N . SER A 1 345 ? -12.045 -11.258 0.290 1.00 82.31 345 SER A N 1
ATOM 2862 C CA . SER A 1 345 ? -13.054 -10.197 0.246 1.00 82.31 345 SER A CA 1
ATOM 2863 C C . SER A 1 345 ? -12.413 -8.836 -0.010 1.00 82.31 345 SER A C 1
ATOM 2865 O O . SER A 1 345 ? -11.507 -8.429 0.713 1.00 82.31 345 SER A O 1
ATOM 2867 N N . LEU A 1 346 ? -12.918 -8.123 -1.017 1.00 84.31 346 LEU A N 1
ATOM 2868 C CA . LEU A 1 346 ? -12.531 -6.755 -1.357 1.00 84.31 346 LEU A CA 1
ATOM 2869 C C . LEU A 1 346 ? -13.755 -5.849 -1.223 1.00 84.31 346 LEU A C 1
ATOM 2871 O O . LEU A 1 346 ? -14.830 -6.195 -1.714 1.00 84.31 346 LEU A O 1
ATOM 2875 N N . ILE A 1 347 ? -13.595 -4.697 -0.572 1.00 84.00 347 ILE A N 1
ATOM 2876 C CA . ILE A 1 347 ? -14.679 -3.730 -0.391 1.00 84.00 347 ILE A CA 1
ATOM 2877 C C . ILE A 1 347 ? -14.184 -2.337 -0.758 1.00 84.00 347 ILE A C 1
ATOM 2879 O O . ILE A 1 347 ? -13.148 -1.889 -0.276 1.00 84.00 347 ILE A O 1
ATOM 2883 N N . GLN A 1 348 ? -14.967 -1.644 -1.584 1.00 84.81 348 GLN A N 1
ATOM 2884 C CA . GLN A 1 348 ? -14.761 -0.243 -1.922 1.00 84.81 348 GLN A CA 1
ATOM 2885 C C . GLN A 1 348 ? -15.755 0.623 -1.146 1.00 84.81 348 GLN A C 1
ATOM 2887 O O . GLN A 1 348 ? -16.955 0.357 -1.135 1.00 84.81 348 GLN A O 1
ATOM 2892 N N . LEU A 1 349 ? -15.248 1.661 -0.485 1.00 82.44 349 LEU A N 1
ATOM 2893 C CA . LEU A 1 349 ? -16.032 2.585 0.340 1.00 82.44 349 LEU A CA 1
ATOM 2894 C C . LEU A 1 349 ? -15.700 4.018 -0.068 1.00 82.44 349 LEU A C 1
ATOM 2896 O O . LEU A 1 349 ? -14.696 4.248 -0.736 1.00 82.44 349 LEU A O 1
ATOM 2900 N N . ASN A 1 350 ? -16.486 5.003 0.349 1.00 81.31 350 ASN A N 1
ATOM 2901 C CA . ASN A 1 350 ? -16.123 6.399 0.110 1.00 81.31 350 ASN A CA 1
ATOM 2902 C C . ASN A 1 350 ? -14.963 6.829 1.028 1.00 81.31 350 ASN A C 1
ATOM 2904 O O . ASN A 1 350 ? -14.684 6.205 2.060 1.00 81.31 350 ASN A O 1
ATOM 2908 N N . MET A 1 351 ? -14.248 7.885 0.633 1.00 79.00 351 MET A N 1
ATOM 2909 C CA . MET A 1 351 ? -13.243 8.502 1.502 1.00 79.00 351 MET A CA 1
ATOM 2910 C C . MET A 1 351 ? -13.927 9.101 2.736 1.00 79.00 351 MET A C 1
ATOM 2912 O O . MET A 1 351 ? -15.033 9.632 2.647 1.00 79.00 351 MET A O 1
ATOM 2916 N N . GLY A 1 352 ? -13.289 8.987 3.902 1.00 79.56 352 GLY A N 1
ATOM 2917 C CA . GLY A 1 352 ? -13.858 9.484 5.160 1.00 79.56 352 GLY A CA 1
ATOM 2918 C C . GLY A 1 352 ? -14.966 8.611 5.769 1.00 79.56 352 GLY A C 1
ATOM 2919 O O . GLY A 1 352 ? -15.522 8.977 6.801 1.00 79.56 352 GLY A O 1
ATOM 2920 N N . SER A 1 353 ? -15.262 7.425 5.218 1.00 81.31 353 SER A N 1
ATOM 2921 C CA . SER A 1 353 ? -16.234 6.476 5.801 1.00 81.31 353 SER A CA 1
ATOM 2922 C C . SER A 1 353 ? -15.770 5.811 7.113 1.00 81.31 353 SER A C 1
ATOM 2924 O O . SER A 1 353 ? -16.493 4.987 7.674 1.00 81.31 353 SER A O 1
ATOM 2926 N N . GLY A 1 354 ? -14.577 6.143 7.617 1.00 86.50 354 GLY A N 1
ATOM 2927 C CA . GLY A 1 354 ? -14.016 5.562 8.842 1.00 86.50 354 GLY A CA 1
ATOM 2928 C C . GLY A 1 354 ? -13.401 4.174 8.645 1.00 86.50 354 GLY A C 1
ATOM 2929 O O . GLY A 1 354 ? -13.525 3.326 9.525 1.00 86.50 354 GLY A O 1
ATOM 2930 N N . ARG A 1 355 ? -12.749 3.924 7.500 1.00 89.31 355 ARG A N 1
ATOM 2931 C CA . ARG A 1 355 ? -12.120 2.626 7.187 1.00 89.31 355 ARG A CA 1
ATOM 2932 C C . ARG A 1 355 ? -11.049 2.262 8.227 1.00 89.31 355 ARG A C 1
ATOM 2934 O O . ARG A 1 355 ? -11.238 1.324 8.998 1.00 89.31 355 ARG A O 1
ATOM 2941 N N . THR A 1 356 ? -10.010 3.088 8.339 1.00 90.25 356 THR A N 1
ATOM 2942 C CA . THR A 1 356 ? -8.895 2.904 9.282 1.00 90.25 356 THR A CA 1
ATOM 2943 C C . THR A 1 356 ? -9.314 3.096 10.737 1.00 90.25 356 THR A C 1
ATOM 2945 O O . THR A 1 356 ? -8.937 2.315 11.601 1.00 90.25 356 THR A O 1
ATOM 2948 N N . ARG A 1 357 ? -10.114 4.132 11.028 1.00 92.00 357 ARG A N 1
ATOM 2949 C CA . ARG A 1 357 ? -10.417 4.532 12.414 1.00 92.00 357 ARG A CA 1
ATOM 2950 C C . ARG A 1 357 ? -11.591 3.798 13.064 1.00 92.00 357 ARG A C 1
ATOM 2952 O O . ARG A 1 357 ? -11.727 3.864 14.274 1.00 92.00 357 ARG A O 1
ATOM 2959 N N . VAL A 1 358 ? -12.451 3.121 12.300 1.00 93.25 358 VAL A N 1
ATOM 2960 C CA . VAL A 1 358 ? -13.628 2.424 12.856 1.00 93.25 358 VAL A CA 1
ATOM 2961 C C . VAL A 1 358 ? -13.661 0.966 12.418 1.00 93.25 358 VAL A C 1
ATOM 2963 O O . VAL A 1 358 ? -13.682 0.074 13.261 1.00 93.25 358 VAL A O 1
ATOM 2966 N N . MET A 1 359 ? -13.611 0.693 11.112 1.00 93.50 359 MET A N 1
ATOM 2967 C CA . MET A 1 359 ? -13.792 -0.674 10.605 1.00 93.50 359 MET A CA 1
ATOM 2968 C C . MET A 1 359 ? -12.616 -1.595 10.949 1.00 93.50 359 MET A C 1
ATOM 2970 O O . MET A 1 359 ? -12.846 -2.734 11.353 1.00 93.50 359 MET A O 1
ATOM 2974 N N . VAL A 1 360 ? -11.372 -1.112 10.834 1.00 93.00 360 VAL A N 1
ATOM 2975 C CA . VAL A 1 360 ? -10.181 -1.891 11.218 1.00 93.00 360 VAL A CA 1
ATOM 2976 C C . VAL A 1 360 ? -10.209 -2.251 12.714 1.00 93.00 360 VAL A C 1
ATOM 2978 O O . VAL A 1 360 ? -10.135 -3.445 13.006 1.00 93.00 360 VAL A O 1
ATOM 2981 N N . PRO A 1 361 ? -10.417 -1.313 13.665 1.00 93.88 361 PRO A N 1
ATOM 2982 C CA . PRO A 1 361 ? -10.630 -1.649 15.074 1.00 93.88 361 PRO A CA 1
ATOM 2983 C C . PRO A 1 361 ? -11.746 -2.669 15.303 1.00 93.88 361 PRO A C 1
ATOM 2985 O O . PRO A 1 361 ? -11.539 -3.642 16.023 1.00 93.88 361 PRO A O 1
ATOM 2988 N N . MET A 1 362 ? -12.907 -2.513 14.652 1.00 93.44 362 MET A N 1
ATOM 2989 C CA . MET A 1 362 ? -14.012 -3.471 14.786 1.00 93.44 362 MET A CA 1
ATOM 2990 C C . MET A 1 362 ? -13.610 -4.895 14.373 1.00 93.44 362 MET A C 1
ATOM 2992 O O . MET A 1 362 ? -13.965 -5.852 15.066 1.00 93.44 362 MET A O 1
ATOM 2996 N N . LEU A 1 363 ? -12.875 -5.035 13.263 1.00 92.31 363 LEU A N 1
ATOM 2997 C CA . LEU A 1 363 ? -12.355 -6.318 12.780 1.00 92.31 363 LEU A CA 1
ATOM 2998 C C . LEU A 1 363 ? -11.329 -6.901 13.750 1.00 92.31 363 LEU A C 1
ATOM 3000 O O . LEU A 1 363 ? -11.431 -8.071 14.113 1.00 92.31 363 LEU A O 1
ATOM 3004 N N . VAL A 1 364 ? -10.371 -6.086 14.195 1.00 91.56 364 VAL A N 1
ATOM 3005 C CA . VAL A 1 364 ? -9.326 -6.499 15.139 1.00 91.56 364 VAL A CA 1
ATOM 3006 C C . VAL A 1 364 ? -9.953 -7.009 16.435 1.00 91.56 364 VAL A C 1
ATOM 3008 O O . VAL A 1 364 ? -9.672 -8.134 16.838 1.00 91.56 364 VAL A O 1
ATOM 3011 N N . LEU A 1 365 ? -10.865 -6.243 17.044 1.00 89.69 365 LEU A N 1
ATOM 3012 C CA . LEU A 1 365 ? -11.503 -6.602 18.313 1.00 89.69 365 LEU A CA 1
ATOM 3013 C C . LEU A 1 365 ? -12.244 -7.945 18.248 1.00 89.69 365 LEU A C 1
ATOM 3015 O O . LEU A 1 365 ? -12.194 -8.702 19.222 1.00 89.69 365 LEU A O 1
ATOM 3019 N N . GLU A 1 366 ? -12.901 -8.255 17.124 1.00 88.06 366 GLU A N 1
ATOM 3020 C CA . GLU A 1 366 ? -13.669 -9.498 16.959 1.00 88.06 366 GLU A CA 1
ATOM 3021 C C . GLU A 1 366 ? -12.797 -10.691 16.545 1.00 88.06 366 GLU A C 1
ATOM 3023 O O . GLU A 1 366 ? -12.993 -11.797 17.049 1.00 88.06 366 GLU A O 1
ATOM 3028 N N . ILE A 1 367 ? -11.802 -10.495 15.673 1.00 86.81 367 ILE A N 1
ATOM 3029 C CA . ILE A 1 367 ? -10.909 -11.584 15.249 1.00 86.81 367 ILE A CA 1
ATOM 3030 C C . ILE A 1 367 ? -9.978 -11.987 16.401 1.00 86.81 367 ILE A C 1
ATOM 3032 O O . ILE A 1 367 ? -9.845 -13.176 16.705 1.00 86.81 367 ILE A O 1
ATOM 3036 N N . CYS A 1 368 ? -9.388 -11.009 17.096 1.00 82.12 368 CYS A N 1
ATOM 3037 C CA . CYS A 1 368 ? -8.504 -11.250 18.237 1.00 82.12 368 CYS A CA 1
ATOM 3038 C C . CYS A 1 368 ? -9.236 -11.901 19.422 1.00 82.12 368 CYS A C 1
ATOM 3040 O O . CYS A 1 368 ? -8.613 -12.617 20.206 1.00 82.12 368 CYS A O 1
ATOM 3042 N N . ARG A 1 369 ? -10.567 -11.736 19.534 1.00 77.56 369 ARG A N 1
ATOM 3043 C CA . ARG A 1 369 ? -11.394 -12.367 20.582 1.00 77.56 369 ARG A CA 1
ATOM 3044 C C . ARG A 1 369 ? -11.231 -13.882 20.633 1.00 77.56 369 ARG A C 1
ATOM 3046 O O . ARG A 1 369 ? -11.227 -14.459 21.714 1.00 77.56 369 ARG A O 1
ATOM 3053 N N . GLN A 1 370 ? -11.081 -14.524 19.477 1.00 69.38 370 GLN A N 1
ATOM 3054 C CA . GLN A 1 370 ? -11.013 -15.981 19.391 1.00 69.38 370 GLN A CA 1
ATOM 3055 C C . GLN A 1 370 ? -9.644 -16.541 19.804 1.00 69.38 370 GLN A C 1
ATOM 3057 O O . GLN A 1 370 ? -9.550 -17.746 20.001 1.00 69.38 370 GLN A O 1
ATOM 3062 N N . LYS A 1 371 ? -8.591 -15.707 19.917 1.00 69.62 371 LYS A N 1
ATOM 3063 C CA . LYS A 1 371 ? -7.194 -16.105 20.213 1.00 69.62 371 LYS A CA 1
ATOM 3064 C C . LYS A 1 371 ? -6.648 -17.256 19.346 1.00 69.62 371 LYS A C 1
ATOM 3066 O O . LYS A 1 371 ? -5.744 -17.976 19.747 1.00 69.62 371 LYS A O 1
ATOM 3071 N N . ARG A 1 372 ? -7.208 -17.446 18.148 1.00 71.25 372 ARG A N 1
ATOM 3072 C CA . ARG A 1 372 ? -6.828 -18.523 17.214 1.00 71.25 372 ARG A CA 1
ATOM 3073 C C . ARG A 1 372 ? -5.993 -18.040 16.041 1.00 71.25 372 ARG A C 1
ATOM 3075 O O . ARG A 1 372 ? -5.331 -18.846 15.403 1.00 71.25 372 ARG A O 1
ATOM 3082 N N . LYS A 1 373 ? -6.077 -16.750 15.723 1.00 78.50 373 LYS A N 1
ATOM 3083 C CA . LYS A 1 373 ? -5.521 -16.172 14.502 1.00 78.50 373 LYS A CA 1
ATOM 3084 C C . LYS A 1 373 ? -4.735 -14.922 14.831 1.00 78.50 373 LYS A C 1
ATOM 3086 O O . LYS A 1 373 ? -5.133 -14.163 15.713 1.00 78.50 373 LYS A O 1
ATOM 3091 N N . LEU A 1 374 ? -3.642 -14.714 14.110 1.00 85.06 374 LEU A N 1
ATOM 3092 C CA . LEU A 1 374 ? -2.873 -13.480 14.185 1.00 85.06 374 LEU A CA 1
ATOM 3093 C C . LEU A 1 374 ? -3.434 -12.489 13.161 1.00 85.06 374 LEU A C 1
ATOM 3095 O O . LEU A 1 374 ? -3.485 -12.792 11.970 1.00 85.06 374 LEU A O 1
ATOM 3099 N N . VAL A 1 375 ? -3.860 -11.310 13.611 1.00 89.44 375 VAL A N 1
ATOM 3100 C CA . VAL A 1 375 ? -4.310 -10.247 12.701 1.00 89.44 375 VAL A CA 1
ATOM 3101 C C . VAL A 1 375 ? -3.102 -9.432 12.273 1.00 89.44 375 VAL A C 1
ATOM 3103 O O . VAL A 1 375 ? -2.425 -8.859 13.125 1.00 89.44 375 VAL A O 1
ATOM 3106 N N . ARG A 1 376 ? -2.842 -9.351 10.967 1.00 90.75 376 ARG A N 1
ATOM 3107 C CA . ARG A 1 376 ? -1.804 -8.491 10.397 1.00 90.75 376 ARG A CA 1
ATOM 3108 C C . ARG A 1 376 ? -2.445 -7.335 9.639 1.00 90.75 376 ARG A C 1
ATOM 3110 O O . ARG A 1 376 ? -3.142 -7.550 8.653 1.00 90.75 376 ARG A O 1
ATOM 3117 N N . ILE A 1 377 ? -2.202 -6.116 10.098 1.00 93.12 377 ILE A N 1
ATOM 3118 C CA . ILE A 1 377 ? -2.702 -4.886 9.487 1.00 93.12 377 ILE A CA 1
ATOM 3119 C C . ILE A 1 377 ? -1.604 -4.337 8.578 1.00 93.12 377 ILE A C 1
ATOM 3121 O O . ILE A 1 377 ? -0.550 -3.914 9.052 1.00 93.12 377 ILE A O 1
ATOM 3125 N N . ASN A 1 378 ? -1.851 -4.368 7.273 1.00 91.81 378 ASN A N 1
ATOM 3126 C CA . ASN A 1 378 ? -0.973 -3.823 6.252 1.00 91.81 378 ASN A CA 1
ATOM 3127 C C . ASN A 1 378 ? -1.385 -2.375 5.979 1.00 91.81 378 ASN A C 1
ATOM 3129 O O . ASN A 1 378 ? -2.500 -2.130 5.516 1.00 91.81 378 ASN A O 1
ATOM 3133 N N . VAL A 1 379 ? -0.485 -1.438 6.272 1.00 91.38 379 VAL A N 1
ATOM 3134 C CA . VAL A 1 379 ? -0.705 0.004 6.090 1.00 91.38 379 VAL A CA 1
ATOM 3135 C C . VAL A 1 379 ? 0.362 0.610 5.185 1.00 91.38 379 VAL A C 1
ATOM 3137 O O . VAL A 1 379 ? 1.485 0.104 5.088 1.00 91.38 379 VAL A O 1
ATOM 3140 N N . LEU A 1 380 ? 0.027 1.719 4.527 1.00 87.31 380 LEU A N 1
ATOM 3141 C CA . LEU A 1 380 ? 1.006 2.484 3.759 1.00 87.31 380 LEU A CA 1
ATOM 3142 C C . LEU A 1 380 ? 2.061 3.105 4.696 1.00 87.31 380 LEU A C 1
ATOM 3144 O O . LEU A 1 380 ? 1.708 3.589 5.775 1.00 87.31 380 LEU A O 1
ATOM 3148 N N . PRO A 1 381 ? 3.343 3.184 4.282 1.00 84.00 381 PRO A N 1
ATOM 3149 C CA . PRO A 1 381 ? 4.385 3.833 5.081 1.00 84.00 381 PRO A CA 1
ATOM 3150 C C . PRO A 1 381 ? 4.055 5.281 5.474 1.00 84.00 381 PRO A C 1
ATOM 3152 O O . PRO A 1 381 ? 4.420 5.718 6.561 1.00 84.00 381 PRO A O 1
ATOM 3155 N N . SER A 1 382 ? 3.329 6.012 4.620 1.00 82.50 382 SER A N 1
ATOM 3156 C CA . SER A 1 382 ? 2.931 7.406 4.852 1.00 82.50 382 SER A CA 1
ATOM 3157 C C . SER A 1 382 ? 1.951 7.593 6.011 1.00 82.50 382 SER A C 1
ATOM 3159 O O . SER A 1 382 ? 1.956 8.653 6.625 1.00 82.50 382 SER A O 1
ATOM 3161 N N . ILE A 1 383 ? 1.124 6.586 6.312 1.00 86.69 383 ILE A N 1
ATOM 3162 C CA . ILE A 1 383 ? 0.106 6.645 7.376 1.00 86.69 383 ILE A CA 1
ATOM 3163 C C . ILE A 1 383 ? 0.485 5.811 8.603 1.00 86.69 383 ILE A C 1
ATOM 3165 O O . ILE A 1 383 ? -0.260 5.794 9.578 1.00 86.69 383 ILE A O 1
ATOM 3169 N N . LEU A 1 384 ? 1.632 5.120 8.580 1.00 88.56 384 LEU A N 1
ATOM 3170 C CA . LEU A 1 384 ? 2.034 4.179 9.627 1.00 88.56 384 LEU A CA 1
ATOM 3171 C C . LEU A 1 384 ? 2.048 4.831 11.015 1.00 88.56 384 LEU A C 1
ATOM 3173 O O . LEU A 1 384 ? 1.474 4.280 11.947 1.00 88.56 384 LEU A O 1
ATOM 3177 N N . GLN A 1 385 ? 2.687 5.996 11.161 1.00 88.88 385 GLN A N 1
ATOM 3178 C CA . GLN A 1 385 ? 2.800 6.662 12.463 1.00 88.88 385 GLN A CA 1
ATOM 3179 C C . GLN A 1 385 ? 1.439 7.123 12.996 1.00 88.88 385 GLN A C 1
ATOM 3181 O O . GLN A 1 385 ? 1.139 6.901 14.167 1.00 88.88 385 GLN A O 1
ATOM 3186 N N . GLU A 1 386 ? 0.599 7.713 12.140 1.00 90.81 386 GLU A N 1
ATOM 3187 C CA . GLU A 1 386 ? -0.750 8.141 12.527 1.00 90.81 386 GLU A CA 1
ATOM 3188 C C . GLU A 1 386 ? -1.615 6.936 12.925 1.00 90.81 386 GLU A C 1
ATOM 3190 O O . GLU A 1 386 ? -2.265 6.955 13.972 1.00 90.81 386 GLU A O 1
ATOM 3195 N N . ALA A 1 387 ? -1.573 5.862 12.131 1.00 90.19 387 ALA A N 1
ATOM 3196 C CA . ALA A 1 387 ? -2.292 4.628 12.411 1.00 90.19 387 ALA A CA 1
ATOM 3197 C C . ALA A 1 387 ? -1.816 3.978 13.719 1.00 90.19 387 ALA A C 1
ATOM 3199 O O . ALA A 1 387 ? -2.646 3.569 14.526 1.00 90.19 387 ALA A O 1
ATOM 3200 N N . LEU A 1 388 ? -0.503 3.928 13.974 1.00 90.81 388 LEU A N 1
ATOM 3201 C CA . LEU A 1 388 ? 0.047 3.382 15.217 1.00 90.81 388 LEU A CA 1
ATOM 3202 C C . LEU A 1 388 ? -0.389 4.186 16.440 1.00 90.81 388 LEU A C 1
ATOM 3204 O O . LEU A 1 388 ? -0.856 3.582 17.401 1.00 90.81 388 LEU A O 1
ATOM 3208 N N . LEU A 1 389 ? -0.286 5.519 16.408 1.00 91.06 389 LEU A N 1
ATOM 3209 C CA . LEU A 1 389 ? -0.740 6.370 17.514 1.00 91.06 389 LEU A CA 1
ATOM 3210 C C . LEU A 1 389 ? -2.229 6.159 17.793 1.00 91.06 389 LEU A C 1
ATOM 3212 O O . LEU A 1 389 ? -2.633 5.977 18.943 1.00 91.06 389 LEU A O 1
ATOM 3216 N N . PHE A 1 390 ? -3.040 6.112 16.735 1.00 92.19 390 PHE A N 1
ATOM 3217 C CA . PHE A 1 390 ? -4.466 5.860 16.862 1.00 92.19 390 PHE A CA 1
ATOM 3218 C C . PHE A 1 390 ? -4.760 4.464 17.431 1.00 92.19 390 PHE A C 1
ATOM 3220 O O . PHE A 1 390 ? -5.561 4.342 18.355 1.00 92.19 390 PHE A O 1
ATOM 3227 N N . PHE A 1 391 ? -4.119 3.401 16.938 1.00 91.94 391 PHE A N 1
ATOM 3228 C CA . PHE A 1 391 ? -4.326 2.039 17.444 1.00 91.94 391 PHE A CA 1
ATOM 3229 C C . PHE A 1 391 ? -3.806 1.865 18.875 1.00 91.94 391 PHE A C 1
ATOM 3231 O O . PHE A 1 391 ? -4.435 1.179 19.676 1.00 91.94 391 PHE A O 1
ATOM 3238 N N . GLN A 1 392 ? -2.711 2.526 19.248 1.00 90.31 392 GLN A N 1
ATOM 3239 C CA . GLN A 1 392 ? -2.245 2.548 20.635 1.00 90.31 392 GLN A CA 1
ATOM 3240 C C . GLN A 1 392 ? -3.298 3.165 21.560 1.00 90.31 392 GLN A C 1
ATOM 3242 O O . GLN A 1 392 ? -3.601 2.594 22.603 1.00 90.31 392 GLN A O 1
ATOM 3247 N N . GLN A 1 393 ? -3.912 4.279 21.164 1.00 87.50 393 GLN A N 1
ATOM 3248 C CA . GLN A 1 393 ? -4.958 4.926 21.959 1.00 87.50 393 GLN A CA 1
ATOM 3249 C C . GLN A 1 393 ? -6.266 4.122 21.984 1.00 87.50 393 GLN A C 1
ATOM 3251 O O . GLN A 1 393 ? -6.878 3.974 23.036 1.00 87.50 393 GLN A O 1
ATOM 3256 N N . SER A 1 394 ? -6.691 3.591 20.838 1.00 87.81 394 SER A N 1
ATOM 3257 C CA . SER A 1 394 ? -8.025 3.000 20.661 1.00 87.81 394 SER A CA 1
ATOM 3258 C C . SER A 1 394 ? -8.108 1.492 20.903 1.00 87.81 394 SER A C 1
ATOM 3260 O O . SER A 1 394 ? -9.205 0.976 21.094 1.00 87.81 394 SER A O 1
ATOM 3262 N N . LEU A 1 395 ? -6.981 0.773 20.893 1.00 86.31 395 LEU A N 1
ATOM 3263 C CA . LEU A 1 395 ? -6.932 -0.683 21.085 1.00 86.31 395 LEU A CA 1
ATOM 3264 C C . LEU A 1 395 ? -6.076 -1.090 22.291 1.00 86.31 395 LEU A C 1
ATOM 3266 O O . LEU A 1 395 ? -6.486 -1.975 23.041 1.00 86.31 395 LEU A O 1
ATOM 3270 N N . VAL A 1 396 ? -4.916 -0.452 22.501 1.00 83.88 396 VAL A N 1
ATOM 3271 C CA . VAL A 1 396 ? -3.967 -0.833 23.572 1.00 83.88 396 VAL A CA 1
ATOM 3272 C C . VAL A 1 396 ? -4.316 -0.173 24.905 1.00 83.88 396 VAL A C 1
ATOM 3274 O O . VAL A 1 396 ? -4.444 -0.859 25.919 1.00 83.88 396 VAL A O 1
ATOM 3277 N N . ALA A 1 397 ? -4.466 1.154 24.899 1.00 79.50 397 ALA A N 1
ATOM 3278 C CA . ALA A 1 397 ? -4.882 1.951 26.055 1.00 79.50 397 ALA A CA 1
ATOM 3279 C C . ALA A 1 397 ? -6.395 1.866 26.319 1.00 79.50 397 ALA A C 1
ATOM 3281 O O . ALA A 1 397 ? -6.873 2.368 27.333 1.00 79.50 397 ALA A O 1
ATOM 3282 N N . SER A 1 398 ? -7.124 1.209 25.416 1.00 80.56 398 SER A N 1
ATOM 3283 C CA . SER A 1 398 ? -8.518 0.827 25.596 1.00 80.56 398 SER A CA 1
ATOM 3284 C C . SER A 1 398 ? -8.669 -0.201 26.716 1.00 80.56 398 SER A C 1
ATOM 3286 O O . SER A 1 398 ? -7.805 -1.047 26.946 1.00 80.56 398 SER A O 1
ATOM 3288 N N . VAL A 1 399 ? -9.848 -0.195 27.324 1.00 73.44 399 VAL A N 1
ATOM 3289 C CA . VAL A 1 399 ? -10.417 -1.207 28.213 1.00 73.44 399 VAL A CA 1
ATOM 3290 C C . VAL A 1 399 ? -10.250 -2.640 27.691 1.00 73.44 399 VAL A C 1
ATOM 3292 O O . VAL A 1 399 ? -10.174 -3.586 28.479 1.00 73.44 399 VAL A O 1
ATOM 3295 N N . GLN A 1 400 ? -10.199 -2.814 26.368 1.00 71.94 400 GLN A N 1
ATOM 3296 C CA . GLN A 1 400 ? -10.039 -4.109 25.706 1.00 71.94 400 GLN A CA 1
ATOM 3297 C C . GLN A 1 400 ? -8.589 -4.618 25.704 1.00 71.94 400 GLN A C 1
ATOM 3299 O O . GLN A 1 400 ? -8.373 -5.800 25.434 1.00 71.94 400 GLN A O 1
ATOM 3304 N N . HIS A 1 401 ? -7.607 -3.749 25.980 1.00 76.88 401 HIS A N 1
ATOM 3305 C CA . HIS A 1 401 ? -6.173 -4.052 26.073 1.00 76.88 401 HIS A CA 1
ATOM 3306 C C . HIS A 1 401 ? -5.652 -4.966 24.956 1.00 76.88 401 HIS A C 1
ATOM 3308 O O . HIS A 1 401 ? -4.871 -5.899 25.181 1.00 76.88 401 HIS A O 1
ATOM 3314 N N . THR A 1 402 ? -6.101 -4.717 23.726 1.00 82.50 402 THR A N 1
ATOM 3315 C CA . THR A 1 402 ? -5.653 -5.492 22.573 1.00 82.50 402 THR A CA 1
ATOM 3316 C C . THR A 1 402 ? -4.210 -5.116 22.283 1.00 82.50 402 THR A C 1
ATOM 3318 O O . THR A 1 402 ? -3.911 -3.976 21.934 1.00 82.50 402 THR A O 1
ATOM 3321 N N . LYS A 1 403 ? -3.298 -6.078 22.448 1.00 83.12 403 LYS A N 1
ATOM 3322 C CA . LYS A 1 403 ? -1.868 -5.837 22.254 1.00 83.12 403 LYS A CA 1
ATOM 3323 C C . LYS A 1 403 ? -1.576 -5.519 20.787 1.00 83.12 403 LYS A C 1
ATOM 3325 O O . LYS A 1 403 ? -2.016 -6.238 19.887 1.00 83.12 403 LYS A O 1
ATOM 3330 N N . LEU A 1 404 ? -0.802 -4.463 20.573 1.00 88.06 404 LEU A N 1
ATOM 3331 C CA . LEU A 1 404 ? -0.342 -4.014 19.267 1.00 88.06 404 LEU A CA 1
ATOM 3332 C C . LEU A 1 404 ? 1.160 -4.259 19.175 1.00 88.06 404 LEU A C 1
ATOM 3334 O O . LEU A 1 404 ? 1.918 -3.775 20.012 1.00 88.06 404 LEU A O 1
ATOM 3338 N N . PHE A 1 405 ? 1.577 -4.986 18.151 1.00 87.00 405 PHE A N 1
ATOM 3339 C CA . PHE A 1 405 ? 2.975 -5.248 17.849 1.00 87.00 405 PHE A CA 1
ATOM 3340 C C . PHE A 1 405 ? 3.308 -4.612 16.506 1.00 87.00 405 PHE A C 1
ATOM 3342 O O . PHE A 1 405 ? 2.497 -4.627 15.580 1.00 87.00 405 PHE A O 1
ATOM 3349 N N . THR A 1 406 ? 4.506 -4.067 16.377 1.00 86.69 406 THR A N 1
ATOM 3350 C CA . THR A 1 406 ? 5.087 -3.712 15.081 1.00 86.69 406 THR A CA 1
ATOM 3351 C C . THR A 1 406 ? 6.039 -4.815 14.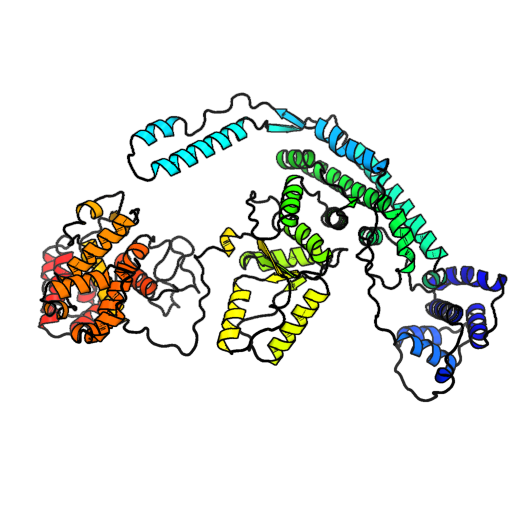657 1.00 86.69 406 THR A C 1
ATOM 3353 O O . THR A 1 406 ? 6.562 -5.539 15.503 1.00 86.69 406 THR A O 1
ATOM 3356 N N . LEU A 1 407 ? 6.268 -4.975 13.353 1.00 82.19 407 LEU A N 1
ATOM 3357 C CA . LEU A 1 407 ? 7.328 -5.869 12.892 1.00 82.19 407 LEU A CA 1
ATOM 3358 C C . LEU A 1 407 ? 8.678 -5.330 13.409 1.00 82.19 407 LEU A C 1
ATOM 3360 O O . LEU A 1 407 ? 9.060 -4.229 13.007 1.00 82.19 407 LEU A O 1
ATOM 3364 N N . PRO A 1 408 ? 9.410 -6.058 14.275 1.00 78.00 408 PRO A N 1
ATOM 3365 C CA . PRO A 1 408 ? 10.644 -5.564 14.881 1.00 78.00 408 PRO A CA 1
ATOM 3366 C C . PRO A 1 408 ? 11.819 -5.757 13.916 1.00 78.00 408 PRO A C 1
ATOM 3368 O O . PRO A 1 408 ? 12.780 -6.462 14.208 1.00 78.00 408 PRO A O 1
ATOM 3371 N N . PHE A 1 409 ? 11.720 -5.186 12.716 1.00 82.69 409 PHE A N 1
ATOM 3372 C CA . PHE A 1 409 ? 12.733 -5.326 11.683 1.00 82.69 409 PHE A CA 1
ATOM 3373 C C . PHE A 1 409 ? 13.076 -3.977 11.068 1.00 82.69 409 PHE A C 1
ATOM 3375 O O . PHE A 1 409 ? 12.215 -3.279 10.539 1.00 82.69 409 PHE A O 1
ATOM 3382 N N . ASN A 1 410 ? 14.366 -3.663 11.085 1.00 80.38 410 ASN A N 1
ATOM 3383 C CA . ASN A 1 410 ? 14.959 -2.634 10.253 1.00 80.38 410 ASN A CA 1
ATOM 3384 C C . ASN A 1 410 ? 16.047 -3.303 9.406 1.00 80.38 410 ASN A C 1
ATOM 3386 O O . ASN A 1 410 ? 16.840 -4.086 9.928 1.00 80.38 410 ASN A O 1
ATOM 3390 N N . ARG A 1 411 ? 16.084 -3.006 8.104 1.00 79.19 411 ARG A N 1
ATOM 3391 C CA . ARG A 1 411 ? 17.040 -3.602 7.164 1.00 79.19 411 ARG A CA 1
ATOM 3392 C C . ARG A 1 411 ? 18.495 -3.258 7.488 1.00 79.19 411 ARG A C 1
ATOM 3394 O O . ARG A 1 411 ? 19.371 -4.062 7.175 1.00 79.19 411 ARG A O 1
ATOM 3401 N N . ASP A 1 412 ? 18.733 -2.102 8.104 1.00 79.94 412 ASP A N 1
ATOM 3402 C CA . ASP A 1 412 ? 20.075 -1.661 8.504 1.00 79.94 412 ASP A CA 1
ATOM 3403 C C . ASP A 1 412 ? 20.654 -2.513 9.646 1.00 79.94 412 ASP A C 1
ATOM 3405 O O . ASP A 1 412 ? 21.867 -2.534 9.857 1.00 79.94 412 ASP A O 1
ATOM 3409 N N . ASN A 1 413 ? 19.804 -3.255 10.362 1.00 81.06 413 ASN A N 1
ATOM 3410 C CA . ASN A 1 413 ? 20.242 -4.146 11.425 1.00 81.06 413 ASN A CA 1
ATOM 3411 C C . ASN A 1 413 ? 20.809 -5.449 10.844 1.00 81.06 413 ASN A C 1
ATOM 3413 O O . ASN A 1 413 ? 20.316 -5.998 9.852 1.00 81.06 413 ASN A O 1
ATOM 3417 N N . VAL A 1 414 ? 21.838 -5.983 11.502 1.00 82.12 414 VAL A N 1
ATOM 3418 C CA . VAL A 1 414 ? 22.382 -7.302 11.169 1.00 82.12 414 VAL A CA 1
ATOM 3419 C C . VAL A 1 414 ? 21.337 -8.358 11.517 1.00 82.12 414 VAL A C 1
ATOM 3421 O O . VAL A 1 414 ? 20.892 -8.449 12.656 1.00 82.12 414 VAL A O 1
ATOM 3424 N N . LEU A 1 415 ? 20.937 -9.149 10.522 1.00 85.81 415 LEU A N 1
ATOM 3425 C CA . LEU A 1 415 ? 20.047 -10.285 10.725 1.00 85.81 415 LEU A CA 1
ATOM 3426 C C . LEU A 1 415 ? 20.902 -11.529 10.989 1.00 85.81 415 LEU A C 1
ATOM 3428 O O . LEU A 1 415 ? 21.386 -12.154 10.047 1.00 85.81 415 LEU A O 1
ATOM 3432 N N . ASP A 1 416 ? 21.115 -11.847 12.262 1.00 87.62 416 ASP A N 1
ATOM 3433 C CA . ASP A 1 416 ? 21.818 -13.040 12.738 1.00 87.62 416 ASP A CA 1
ATOM 3434 C C . ASP A 1 416 ? 20.857 -14.029 13.428 1.00 87.62 416 ASP A C 1
ATOM 3436 O O . ASP A 1 416 ? 19.669 -13.753 13.612 1.00 87.62 416 ASP A O 1
ATOM 3440 N N . GLU A 1 417 ? 21.356 -15.210 13.806 1.00 87.81 417 GLU A N 1
ATOM 3441 C CA . GLU A 1 417 ? 20.538 -16.242 14.460 1.00 87.81 417 GLU A CA 1
ATOM 3442 C C . GLU A 1 417 ? 19.921 -15.761 15.784 1.00 87.81 417 GLU A C 1
ATOM 3444 O O . GLU A 1 417 ? 18.792 -16.133 16.111 1.00 87.81 417 GLU A O 1
ATOM 3449 N N . PHE A 1 418 ? 20.632 -14.908 16.530 1.00 87.75 418 PHE A N 1
ATOM 3450 C CA . PHE A 1 418 ? 20.147 -14.344 17.788 1.00 87.75 418 PHE A CA 1
ATOM 3451 C C . PHE A 1 418 ? 18.958 -13.402 17.564 1.00 87.75 418 PHE A C 1
ATOM 3453 O O . PHE A 1 418 ? 17.911 -13.569 18.191 1.00 87.75 418 PHE A O 1
ATOM 3460 N N . THR A 1 419 ? 19.086 -12.457 16.630 1.00 86.88 419 THR A N 1
ATOM 3461 C CA . THR A 1 419 ? 18.021 -11.510 16.276 1.00 86.88 419 THR A CA 1
ATOM 3462 C C . THR A 1 419 ? 16.800 -12.254 15.748 1.00 86.88 419 THR A C 1
ATOM 3464 O O . THR A 1 419 ? 15.680 -11.976 16.166 1.00 86.88 419 THR A O 1
ATOM 3467 N N . VAL A 1 420 ? 17.000 -13.262 14.894 1.00 87.12 420 VAL A N 1
ATOM 3468 C CA . VAL A 1 420 ? 15.914 -14.109 14.376 1.00 87.12 420 VAL A CA 1
ATOM 3469 C C . VAL A 1 420 ? 15.191 -14.844 15.504 1.00 87.12 420 VAL A C 1
ATOM 3471 O O . VAL A 1 420 ? 13.960 -14.872 15.517 1.00 87.12 420 VAL A O 1
ATOM 3474 N N . LYS A 1 421 ? 15.924 -15.379 16.488 1.00 87.38 421 LYS A N 1
ATOM 3475 C CA . LYS A 1 421 ? 15.323 -16.027 17.659 1.00 87.38 421 LYS A CA 1
ATOM 3476 C C . LYS A 1 421 ? 14.469 -15.054 18.478 1.00 87.38 421 LYS A C 1
ATOM 3478 O O . LYS A 1 421 ? 13.344 -15.405 18.829 1.00 87.38 421 LYS A O 1
ATOM 3483 N N . LEU A 1 422 ? 14.967 -13.841 18.730 1.00 87.25 422 LEU A N 1
ATOM 3484 C CA . LEU A 1 422 ? 14.227 -12.799 19.449 1.00 87.25 422 LEU A CA 1
ATOM 3485 C C . LEU A 1 422 ? 12.945 -12.402 18.700 1.00 87.25 422 LEU A C 1
ATOM 3487 O O . LEU A 1 422 ? 11.868 -12.336 19.287 1.00 87.25 422 LEU A O 1
ATOM 3491 N N . MET A 1 423 ? 13.037 -12.203 17.383 1.00 86.75 423 MET A N 1
ATOM 3492 C CA . MET A 1 423 ? 11.876 -11.906 16.540 1.00 86.75 423 MET A CA 1
ATOM 3493 C C . MET A 1 423 ? 10.835 -13.036 16.575 1.00 86.75 423 MET A C 1
ATOM 3495 O O . MET A 1 423 ? 9.638 -12.770 16.680 1.00 86.75 423 MET A O 1
ATOM 3499 N N . ASP A 1 424 ? 11.271 -14.298 16.513 1.00 85.94 424 ASP A N 1
ATOM 3500 C CA . ASP A 1 424 ? 10.385 -15.464 16.607 1.00 85.94 424 ASP A CA 1
ATOM 3501 C C . ASP A 1 424 ? 9.710 -15.578 17.988 1.00 85.94 424 ASP A C 1
ATOM 3503 O O . ASP A 1 424 ? 8.570 -16.041 18.091 1.00 85.94 424 ASP A O 1
ATOM 3507 N N . GLU A 1 425 ? 10.388 -15.189 19.068 1.00 85.19 425 GLU A N 1
ATOM 3508 C CA . GLU A 1 425 ? 9.813 -15.126 20.419 1.00 85.19 425 GLU A CA 1
ATOM 3509 C C . GLU A 1 425 ? 8.744 -14.028 20.529 1.00 85.19 425 GLU A C 1
ATOM 3511 O O . GLU A 1 425 ? 7.633 -14.310 20.989 1.00 85.19 425 GLU A O 1
ATOM 3516 N N . GLU A 1 426 ? 9.013 -12.827 20.014 1.00 83.25 426 GLU A N 1
ATOM 3517 C CA . GLU A 1 426 ? 8.054 -11.713 19.982 1.00 83.25 426 GLU A CA 1
ATOM 3518 C C . GLU A 1 426 ? 6.801 -12.043 19.159 1.00 83.25 426 GLU A C 1
ATOM 3520 O O . GLU A 1 426 ? 5.669 -11.825 19.600 1.00 83.25 426 GLU A O 1
ATOM 3525 N N . LEU A 1 427 ? 6.967 -12.648 17.979 1.00 82.31 427 LEU A N 1
ATOM 3526 C CA . LEU A 1 427 ? 5.845 -13.034 17.118 1.00 82.31 427 LEU A CA 1
ATOM 3527 C C . LEU A 1 427 ? 4.980 -14.131 17.755 1.00 82.31 427 LEU A C 1
ATOM 3529 O O . LEU A 1 427 ? 3.748 -14.065 17.694 1.00 82.31 427 LEU A O 1
ATOM 3533 N N . ARG A 1 428 ? 5.599 -15.108 18.432 1.00 81.50 428 ARG A N 1
ATOM 3534 C CA . ARG A 1 428 ? 4.870 -16.129 19.202 1.00 81.50 428 ARG A CA 1
ATOM 3535 C C . ARG A 1 428 ? 4.158 -15.533 20.409 1.00 81.50 428 ARG A C 1
ATOM 3537 O O . ARG A 1 428 ? 3.017 -15.906 20.683 1.00 81.50 428 ARG A O 1
ATOM 3544 N N . CYS A 1 429 ? 4.788 -14.586 21.103 1.00 80.62 429 CYS A N 1
ATOM 3545 C CA . CYS A 1 429 ? 4.165 -13.842 22.191 1.00 80.62 429 CYS A CA 1
ATOM 3546 C C . CYS A 1 429 ? 2.933 -13.074 21.691 1.00 80.62 429 CYS A C 1
ATOM 3548 O O . CYS A 1 429 ? 1.865 -13.164 22.303 1.00 80.62 429 CYS A O 1
ATOM 3550 N N . CYS A 1 430 ? 3.045 -12.393 20.549 1.00 81.00 430 CYS A N 1
ATOM 3551 C CA . CYS A 1 430 ? 1.936 -11.700 19.902 1.00 81.00 430 CYS A CA 1
ATOM 3552 C C . CYS A 1 430 ? 0.773 -12.652 19.600 1.00 81.00 430 CYS A C 1
ATOM 3554 O O . CYS A 1 430 ? -0.361 -12.392 20.011 1.00 81.00 430 CYS A O 1
ATOM 3556 N N . HIS A 1 431 ? 1.060 -13.798 18.978 1.00 78.44 431 HIS A N 1
ATOM 3557 C CA . HIS A 1 431 ? 0.045 -14.803 18.678 1.00 78.44 431 HIS A CA 1
ATOM 3558 C C . HIS A 1 431 ? -0.632 -15.356 19.944 1.00 78.44 431 HIS A C 1
ATOM 3560 O O . HIS A 1 431 ? -1.861 -15.339 20.033 1.00 78.44 431 HIS A O 1
ATOM 3566 N N . LYS A 1 432 ? 0.149 -15.772 20.953 1.00 78.06 432 LYS A N 1
ATOM 3567 C CA . LYS A 1 432 ? -0.361 -16.345 22.213 1.00 78.06 432 LYS A CA 1
ATOM 3568 C C . LYS A 1 432 ? -1.323 -15.400 22.937 1.00 78.06 432 LYS A C 1
ATOM 3570 O O . LYS A 1 432 ? -2.309 -15.837 23.522 1.00 78.06 432 LYS A O 1
ATOM 3575 N N . HIS A 1 433 ? -1.055 -14.098 22.892 1.00 75.19 433 HIS A N 1
ATOM 3576 C CA . HIS A 1 433 ? -1.893 -13.098 23.551 1.00 75.19 433 HIS A CA 1
ATOM 3577 C C . HIS A 1 433 ? -3.070 -12.608 22.696 1.00 75.19 433 HIS A C 1
ATOM 3579 O O . HIS A 1 433 ? -3.819 -11.748 23.158 1.00 75.19 433 HIS A O 1
ATOM 3585 N N . GLY A 1 434 ? -3.253 -13.131 21.477 1.00 74.12 434 GLY A N 1
ATOM 3586 C CA . GLY A 1 434 ? -4.271 -12.641 20.546 1.00 74.12 434 GLY A CA 1
ATOM 3587 C C . GLY A 1 434 ? -4.027 -11.192 20.119 1.00 74.12 434 GLY A C 1
ATOM 3588 O O . GLY A 1 434 ? -4.980 -10.441 19.937 1.00 74.12 434 GLY A O 1
ATOM 3589 N N . GLY A 1 435 ? -2.761 -10.779 20.023 1.00 79.81 435 GLY A N 1
ATOM 3590 C CA . GLY A 1 435 ? -2.379 -9.445 19.576 1.00 79.81 435 GLY A CA 1
ATOM 3591 C C . GLY A 1 435 ? -2.580 -9.240 18.074 1.00 79.81 435 GLY A C 1
ATOM 3592 O O . GLY A 1 435 ? -2.889 -10.168 17.321 1.00 79.81 435 GLY A O 1
ATOM 3593 N N . CYS A 1 436 ? -2.388 -8.002 17.639 1.00 89.00 436 CYS A N 1
ATOM 3594 C CA . CYS A 1 436 ? -2.367 -7.625 16.232 1.00 89.00 436 CYS A CA 1
ATOM 3595 C C . CYS A 1 436 ? -0.986 -7.086 15.845 1.00 89.00 436 CYS A C 1
ATOM 3597 O O . CYS A 1 436 ? -0.307 -6.447 16.647 1.00 89.00 436 CYS A O 1
ATOM 3599 N N . LEU A 1 437 ? -0.568 -7.372 14.615 1.00 90.44 437 LEU A N 1
ATOM 3600 C CA . LEU A 1 437 ? 0.719 -6.982 14.056 1.00 90.44 437 LEU A CA 1
ATOM 3601 C C . LEU A 1 437 ? 0.504 -5.907 12.986 1.00 90.44 437 LEU A C 1
ATOM 3603 O O . LEU A 1 437 ? -0.152 -6.167 11.982 1.00 90.44 437 LEU A O 1
ATOM 3607 N N . VAL A 1 438 ? 1.073 -4.721 13.164 1.00 91.94 438 VAL A N 1
ATOM 3608 C CA . VAL A 1 438 ? 1.057 -3.653 12.154 1.00 91.94 438 VAL A CA 1
ATOM 3609 C C . VAL A 1 438 ? 2.340 -3.717 11.345 1.00 91.94 438 VAL A C 1
ATOM 3611 O O . VAL A 1 438 ? 3.441 -3.729 11.902 1.00 91.94 438 VAL A O 1
ATOM 3614 N N . VAL A 1 439 ? 2.196 -3.783 10.024 1.00 89.88 439 VAL A N 1
ATOM 3615 C CA . VAL A 1 439 ? 3.309 -3.993 9.097 1.00 89.88 439 VAL A CA 1
ATOM 3616 C C . VAL A 1 439 ? 3.133 -3.101 7.880 1.00 89.88 439 VAL A C 1
ATOM 3618 O O . VAL A 1 439 ? 2.021 -2.926 7.384 1.00 89.88 439 VAL A O 1
ATOM 3621 N N . THR A 1 440 ? 4.233 -2.568 7.356 1.00 88.44 440 THR A N 1
ATOM 3622 C CA . THR A 1 440 ? 4.220 -1.986 6.013 1.00 88.44 440 THR A CA 1
ATOM 3623 C C . THR A 1 440 ? 4.648 -3.032 4.980 1.00 88.44 440 THR A C 1
ATOM 3625 O O . THR A 1 440 ? 5.499 -3.884 5.268 1.00 88.44 440 THR A O 1
ATOM 3628 N N . PRO A 1 441 ? 4.131 -2.972 3.740 1.00 82.00 441 PRO A N 1
ATOM 3629 C CA . PRO A 1 441 ? 4.619 -3.824 2.656 1.00 82.00 441 PRO A CA 1
ATOM 3630 C C . PRO A 1 441 ? 6.140 -3.723 2.471 1.00 82.00 441 PRO A C 1
ATOM 3632 O O . PRO A 1 441 ? 6.794 -4.722 2.173 1.00 82.00 441 PRO A O 1
ATOM 3635 N N . HIS A 1 442 ? 6.700 -2.530 2.702 1.00 80.12 442 HIS A N 1
ATOM 3636 C CA . HIS A 1 442 ? 8.135 -2.272 2.661 1.00 80.12 442 HIS A CA 1
ATOM 3637 C C . HIS A 1 442 ? 8.889 -3.126 3.684 1.00 80.12 442 HIS A C 1
ATOM 3639 O O . HIS A 1 442 ? 9.786 -3.872 3.298 1.00 80.12 442 HIS A O 1
ATOM 3645 N N . ASP A 1 443 ? 8.513 -3.078 4.962 1.00 82.38 443 ASP A N 1
ATOM 3646 C CA . ASP A 1 443 ? 9.240 -3.780 6.031 1.00 82.38 443 ASP A CA 1
ATOM 3647 C C . ASP A 1 443 ? 9.146 -5.296 5.864 1.00 82.38 443 ASP A C 1
ATOM 3649 O O . ASP A 1 443 ? 10.135 -6.011 6.026 1.00 82.38 443 ASP A O 1
ATOM 3653 N N . ARG A 1 444 ? 7.977 -5.788 5.433 1.00 82.81 444 ARG A N 1
ATOM 3654 C CA . ARG A 1 444 ? 7.768 -7.205 5.117 1.00 82.81 444 ARG A CA 1
ATOM 3655 C C . ARG A 1 444 ? 8.663 -7.673 3.972 1.00 82.81 444 ARG A C 1
ATOM 3657 O O . ARG A 1 444 ? 9.335 -8.694 4.101 1.00 82.81 444 ARG A O 1
ATOM 3664 N N . ASN A 1 445 ? 8.663 -6.950 2.854 1.00 82.12 445 ASN A N 1
ATOM 3665 C CA . ASN A 1 445 ? 9.480 -7.309 1.695 1.00 82.12 445 ASN A CA 1
ATOM 3666 C C . ASN A 1 445 ? 10.973 -7.172 2.014 1.00 82.12 445 ASN A C 1
ATOM 3668 O O . ASN A 1 445 ? 11.774 -7.992 1.574 1.00 82.12 445 ASN A O 1
ATOM 3672 N N . SER A 1 446 ? 11.343 -6.180 2.823 1.00 84.88 446 SER A N 1
ATOM 3673 C CA . SER A 1 446 ? 12.714 -5.977 3.290 1.00 84.88 446 SER A CA 1
ATOM 3674 C C . SER A 1 446 ? 13.215 -7.132 4.134 1.00 84.88 446 SER A C 1
ATOM 3676 O O . SER A 1 446 ? 14.330 -7.599 3.903 1.00 84.88 446 SER A O 1
ATOM 3678 N N . LEU A 1 447 ? 12.388 -7.605 5.067 1.00 85.44 447 LEU A N 1
ATOM 3679 C CA . LEU A 1 447 ? 12.684 -8.773 5.881 1.00 85.44 447 LEU A CA 1
ATOM 3680 C C . LEU A 1 447 ? 12.826 -10.017 5.005 1.00 85.44 447 LEU A C 1
ATOM 3682 O O . LEU A 1 447 ? 13.854 -10.681 5.076 1.00 85.44 447 LEU A O 1
ATOM 3686 N N . LEU A 1 448 ? 11.858 -10.274 4.119 1.00 84.62 448 LEU A N 1
ATOM 3687 C CA . LEU A 1 448 ? 11.896 -11.414 3.198 1.00 84.62 448 LEU A CA 1
ATOM 3688 C C . LEU A 1 448 ? 13.186 -11.423 2.365 1.00 84.62 448 LEU A C 1
ATOM 3690 O O . LEU A 1 448 ? 13.881 -12.433 2.287 1.00 84.62 448 LEU A O 1
ATOM 3694 N N . LEU A 1 449 ? 13.539 -10.283 1.770 1.00 83.38 449 LEU A N 1
ATOM 3695 C CA . LEU A 1 449 ? 14.746 -10.161 0.955 1.00 83.38 449 LEU A CA 1
ATOM 3696 C C . LEU A 1 449 ? 16.018 -10.315 1.798 1.00 83.38 449 LEU A C 1
ATOM 3698 O O . LEU A 1 449 ? 16.954 -10.977 1.357 1.00 83.38 449 LEU A O 1
ATOM 3702 N N . LYS A 1 450 ? 16.053 -9.778 3.026 1.00 85.06 450 LYS A N 1
ATOM 3703 C CA . LYS A 1 450 ? 17.196 -9.959 3.932 1.00 85.06 450 LYS A CA 1
ATOM 3704 C C . LYS A 1 450 ? 17.365 -11.421 4.355 1.00 85.06 450 LYS A C 1
ATOM 3706 O O . LYS A 1 450 ? 18.491 -11.897 4.390 1.00 85.06 450 LYS A O 1
ATOM 3711 N N . GLN A 1 451 ? 16.277 -12.150 4.605 1.00 86.19 451 GLN A N 1
ATOM 3712 C CA . GLN A 1 451 ? 16.309 -13.583 4.929 1.00 86.19 451 GLN A CA 1
ATOM 3713 C C . GLN A 1 451 ? 16.953 -14.414 3.814 1.00 86.19 451 GLN A C 1
ATOM 3715 O O . GLN A 1 451 ? 17.767 -15.294 4.088 1.00 86.19 451 GLN A O 1
ATOM 3720 N N . HIS A 1 452 ? 16.639 -14.102 2.553 1.00 84.44 452 HIS A N 1
ATOM 3721 C CA . HIS A 1 452 ? 17.296 -14.718 1.397 1.00 84.44 452 HIS A CA 1
ATOM 3722 C C . HIS A 1 452 ? 18.759 -14.285 1.243 1.00 84.44 452 HIS A C 1
ATOM 3724 O O . HIS A 1 452 ? 19.583 -15.081 0.808 1.00 84.44 452 HIS A O 1
ATOM 3730 N N . GLU A 1 453 ? 19.097 -13.051 1.623 1.00 83.00 453 GLU A N 1
ATOM 3731 C CA . GLU A 1 453 ? 20.468 -12.534 1.586 1.00 83.00 453 GLU A CA 1
ATOM 3732 C C . GLU A 1 453 ? 21.407 -13.265 2.540 1.00 83.00 453 GLU A C 1
ATOM 3734 O O . GLU A 1 453 ? 22.478 -13.717 2.132 1.00 83.00 453 GLU A O 1
ATOM 3739 N N . VAL A 1 454 ? 20.988 -13.423 3.794 1.00 85.06 454 VAL A N 1
ATOM 3740 C CA . VAL A 1 454 ? 21.801 -14.079 4.828 1.00 85.06 454 VAL A CA 1
ATOM 3741 C C . VAL A 1 454 ? 21.553 -15.585 4.928 1.00 85.06 454 VAL A C 1
ATOM 3743 O O . VAL A 1 454 ? 22.245 -16.257 5.680 1.00 85.06 454 VAL A O 1
ATOM 3746 N N . HIS A 1 455 ? 20.606 -16.127 4.155 1.00 84.50 455 HIS A N 1
ATOM 3747 C CA . HIS A 1 455 ? 20.180 -17.532 4.195 1.00 84.50 455 HIS A CA 1
ATOM 3748 C C . HIS A 1 455 ? 19.650 -17.982 5.575 1.00 84.50 455 HIS A C 1
ATOM 3750 O O . HIS A 1 455 ? 19.818 -19.135 5.965 1.00 84.50 455 HIS A O 1
ATOM 3756 N N . ILE A 1 456 ? 18.970 -17.088 6.304 1.00 85.19 456 ILE A N 1
ATOM 3757 C CA . ILE A 1 456 ? 18.356 -17.365 7.615 1.00 85.19 456 ILE A CA 1
ATOM 3758 C C . ILE A 1 456 ? 16.851 -17.104 7.524 1.00 85.19 456 ILE A C 1
ATOM 3760 O O . ILE A 1 456 ? 16.429 -16.046 7.065 1.00 85.19 456 ILE A O 1
ATOM 3764 N N . GLN A 1 457 ? 16.028 -18.053 7.974 1.00 82.62 457 GLN A N 1
ATOM 3765 C CA . GLN A 1 457 ? 14.565 -17.960 7.926 1.00 82.62 457 GLN A CA 1
ATOM 3766 C C . GLN A 1 457 ? 13.952 -17.864 9.328 1.00 82.62 457 GLN A C 1
ATOM 3768 O O . GLN A 1 457 ? 14.391 -18.540 10.255 1.00 82.62 457 GLN A O 1
ATOM 3773 N N . LEU A 1 458 ? 12.902 -17.050 9.453 1.00 79.56 458 LEU A N 1
ATOM 3774 C CA . LEU A 1 458 ? 12.059 -16.957 10.649 1.00 79.56 458 LEU A CA 1
ATOM 3775 C C . LEU A 1 458 ? 11.091 -18.134 10.665 1.00 79.56 458 LEU A C 1
ATOM 3777 O O . LEU A 1 458 ? 10.402 -18.380 9.671 1.00 79.56 458 LEU A O 1
ATOM 3781 N N . LYS A 1 459 ? 11.015 -18.839 11.793 1.00 72.56 459 LYS A N 1
ATOM 3782 C CA . LYS A 1 459 ? 10.177 -20.036 11.936 1.00 72.56 459 LYS A CA 1
ATOM 3783 C C . LYS A 1 459 ? 8.798 -19.724 12.517 1.00 72.56 459 LYS A C 1
ATOM 3785 O O . LYS A 1 459 ? 7.877 -20.505 12.319 1.00 72.56 459 LYS A O 1
ATOM 3790 N N . GLY A 1 460 ? 8.624 -18.588 13.198 1.00 62.16 460 GLY A N 1
ATOM 3791 C CA . GLY A 1 460 ? 7.411 -18.273 13.966 1.00 62.16 460 GLY A CA 1
ATOM 3792 C C . GLY A 1 460 ? 6.184 -17.828 13.156 1.00 62.16 460 GLY A C 1
ATOM 3793 O O . GLY A 1 460 ? 5.074 -17.860 13.677 1.00 62.16 460 GLY A O 1
ATOM 3794 N N . LEU A 1 461 ? 6.351 -17.411 11.897 1.00 61.38 461 LEU A N 1
ATOM 3795 C CA . LEU A 1 461 ? 5.266 -16.940 11.015 1.00 61.38 461 LEU A CA 1
ATOM 3796 C C . LEU A 1 461 ? 4.532 -18.032 10.203 1.00 61.38 461 LEU A C 1
ATOM 3798 O O . LEU A 1 461 ? 3.318 -17.904 10.057 1.00 61.38 461 LEU A O 1
ATOM 3802 N N . PRO A 1 462 ? 5.193 -19.066 9.641 1.00 54.81 462 PRO A N 1
ATOM 3803 C CA . PRO A 1 462 ? 4.522 -20.036 8.766 1.00 54.81 462 PRO A CA 1
ATOM 3804 C C . PRO A 1 462 ? 3.578 -21.033 9.466 1.00 54.81 462 PRO A C 1
ATOM 3806 O O . PRO A 1 462 ? 2.765 -21.648 8.782 1.00 54.81 462 PRO A O 1
ATOM 3809 N N . GLU A 1 463 ? 3.640 -21.192 10.793 1.00 53.28 463 GLU A N 1
ATOM 3810 C CA . GLU A 1 463 ? 2.795 -22.147 11.543 1.00 53.28 463 GLU A CA 1
ATOM 3811 C C . GLU A 1 463 ? 1.462 -21.553 12.048 1.00 53.28 463 GLU A C 1
ATOM 3813 O O . GLU A 1 463 ? 0.624 -22.274 12.590 1.00 53.28 463 GLU A O 1
ATOM 3818 N N . VAL A 1 464 ? 1.237 -20.247 11.869 1.00 63.56 464 VAL A N 1
ATOM 3819 C CA . VAL A 1 464 ? 0.093 -19.522 12.443 1.00 63.56 464 VAL A CA 1
ATOM 3820 C C . VAL A 1 464 ? -0.919 -19.138 11.357 1.00 63.56 464 VAL A C 1
ATOM 3822 O O . VAL A 1 464 ? -0.547 -18.618 10.309 1.00 63.56 464 VAL A O 1
ATOM 3825 N N . ASP A 1 465 ? -2.220 -19.338 11.610 1.00 77.25 465 ASP A N 1
ATOM 3826 C CA . ASP A 1 465 ? -3.296 -18.855 10.727 1.00 77.25 465 ASP A CA 1
ATOM 3827 C C . ASP A 1 465 ? -3.371 -17.316 10.815 1.00 77.25 465 ASP A C 1
ATOM 3829 O O . ASP A 1 465 ? -3.873 -16.749 11.792 1.00 77.25 465 ASP A O 1
ATOM 3833 N N . ILE A 1 466 ? -2.797 -16.633 9.820 1.00 84.31 466 ILE A N 1
ATOM 3834 C CA . ILE A 1 466 ? -2.735 -15.167 9.740 1.00 84.31 466 ILE A CA 1
ATOM 3835 C C . ILE A 1 466 ? -3.915 -14.647 8.917 1.00 84.31 466 ILE A C 1
ATOM 3837 O O . ILE A 1 466 ? -4.184 -15.128 7.816 1.00 84.31 466 ILE A O 1
ATOM 3841 N N . ILE A 1 467 ? -4.588 -13.616 9.428 1.00 87.88 467 ILE A N 1
ATOM 3842 C CA . ILE A 1 467 ? -5.540 -12.818 8.651 1.00 87.88 467 ILE A CA 1
ATOM 3843 C C . ILE A 1 467 ? -4.884 -11.494 8.284 1.00 87.88 467 ILE A C 1
ATOM 3845 O O . ILE A 1 467 ? -4.583 -10.681 9.157 1.00 87.88 467 ILE A O 1
ATOM 3849 N N . ASP A 1 468 ? -4.707 -11.281 6.985 1.00 90.06 468 ASP A N 1
ATOM 3850 C CA . ASP A 1 468 ? -4.240 -10.021 6.426 1.00 90.06 468 ASP A CA 1
ATOM 3851 C C . ASP A 1 468 ? -5.396 -9.044 6.215 1.00 90.06 468 ASP A C 1
ATOM 3853 O O . ASP A 1 468 ? -6.330 -9.313 5.459 1.00 90.06 468 ASP A O 1
ATOM 3857 N N . LEU A 1 469 ? -5.299 -7.884 6.856 1.00 91.81 469 LEU A N 1
ATOM 3858 C CA . LEU A 1 469 ? -6.126 -6.718 6.582 1.00 91.81 469 LEU A CA 1
ATOM 3859 C C . LEU A 1 469 ? -5.286 -5.733 5.770 1.00 91.81 469 LEU A C 1
ATOM 3861 O O . LEU A 1 469 ? -4.178 -5.397 6.179 1.00 91.81 469 LEU A O 1
ATOM 3865 N N . PHE A 1 470 ? -5.792 -5.287 4.625 1.00 90.75 470 PHE A N 1
ATOM 3866 C CA . PHE A 1 470 ? -5.133 -4.289 3.784 1.00 90.75 470 PHE A CA 1
ATOM 3867 C C . PHE A 1 470 ? -5.916 -2.983 3.854 1.00 90.75 470 PHE A C 1
ATOM 3869 O O . PHE A 1 470 ? -7.070 -2.945 3.428 1.00 90.75 470 PHE A O 1
ATOM 3876 N N . ASP A 1 471 ? -5.295 -1.934 4.389 1.00 89.50 471 ASP A N 1
ATOM 3877 C CA . ASP A 1 471 ? -5.848 -0.580 4.355 1.00 89.50 471 ASP A CA 1
ATOM 3878 C C . ASP A 1 471 ? -5.291 0.170 3.139 1.00 89.50 471 ASP A C 1
ATOM 3880 O O . ASP A 1 471 ? -4.091 0.115 2.887 1.00 89.50 471 ASP A O 1
ATOM 3884 N N . GLU A 1 472 ? -6.149 0.831 2.360 1.00 87.88 472 GLU A N 1
ATOM 3885 C CA . GLU A 1 472 ? -5.788 1.410 1.048 1.00 87.88 472 GLU A CA 1
ATOM 3886 C C . GLU A 1 472 ? -5.124 0.376 0.105 1.00 87.88 472 GLU A C 1
ATOM 3888 O O . GLU A 1 472 ? -4.003 0.531 -0.393 1.00 87.88 472 GLU A O 1
ATOM 3893 N N . SER A 1 473 ? -5.829 -0.746 -0.106 1.00 87.44 473 SER A N 1
ATOM 3894 C CA . SER A 1 473 ? -5.338 -1.908 -0.862 1.00 87.44 473 SER A CA 1
ATOM 3895 C C . SER A 1 473 ? -4.968 -1.602 -2.314 1.00 87.44 473 SER A C 1
ATOM 3897 O O . SER A 1 473 ? -4.111 -2.277 -2.873 1.00 87.44 473 SER A O 1
ATOM 3899 N N . ASP A 1 474 ? -5.617 -0.619 -2.933 1.00 85.62 474 ASP A N 1
ATOM 3900 C CA . ASP A 1 474 ? -5.314 -0.156 -4.289 1.00 85.62 474 ASP A CA 1
ATOM 3901 C C . ASP A 1 474 ? -3.901 0.427 -4.385 1.00 85.62 474 ASP A C 1
ATOM 3903 O O . ASP A 1 474 ? -3.174 0.087 -5.315 1.00 85.62 474 ASP A O 1
ATOM 3907 N N . ALA A 1 475 ? -3.485 1.220 -3.396 1.00 82.94 475 ALA A N 1
ATOM 3908 C CA . ALA A 1 475 ? -2.135 1.763 -3.308 1.00 82.94 475 ALA A CA 1
ATOM 3909 C C . ALA A 1 475 ? -1.110 0.712 -2.848 1.00 82.94 475 ALA A C 1
ATOM 3911 O O . ALA A 1 475 ? -0.001 0.661 -3.380 1.00 82.94 475 ALA A O 1
ATOM 3912 N N . ILE A 1 476 ? -1.463 -0.152 -1.886 1.00 83.81 476 ILE A N 1
ATOM 3913 C CA . ILE A 1 476 ? -0.557 -1.209 -1.395 1.00 83.81 476 ILE A CA 1
ATOM 3914 C C . ILE A 1 476 ? -0.232 -2.237 -2.488 1.00 83.81 476 ILE A C 1
ATOM 3916 O O . ILE A 1 476 ? 0.903 -2.706 -2.572 1.00 83.81 476 ILE A O 1
ATOM 3920 N N . LEU A 1 477 ? -1.223 -2.610 -3.299 1.00 83.12 477 LEU A N 1
ATOM 3921 C CA . LEU A 1 477 ? -1.081 -3.623 -4.347 1.00 83.12 477 LEU A CA 1
ATOM 3922 C C . LEU A 1 477 ? -0.711 -3.015 -5.707 1.00 83.12 477 LEU A C 1
ATOM 3924 O O . LEU A 1 477 ? -0.667 -3.733 -6.708 1.00 83.12 477 LEU A O 1
ATOM 3928 N N . GLU A 1 478 ? -0.443 -1.708 -5.765 1.00 79.56 478 GLU A N 1
ATOM 3929 C CA . GLU A 1 478 ? -0.097 -1.042 -7.011 1.00 79.56 478 GLU A CA 1
ATOM 3930 C C . GLU A 1 478 ? 1.283 -1.512 -7.516 1.00 79.56 478 GLU A C 1
ATOM 3932 O O . GLU A 1 478 ? 2.292 -1.339 -6.828 1.00 79.56 478 GLU A O 1
ATOM 3937 N N . PRO A 1 479 ? 1.395 -2.036 -8.754 1.00 66.25 479 PRO A N 1
ATOM 3938 C CA . PRO A 1 479 ? 2.659 -2.564 -9.274 1.00 66.25 479 PRO A CA 1
ATOM 3939 C C . PRO A 1 479 ? 3.686 -1.472 -9.619 1.00 66.25 479 PRO A C 1
ATOM 3941 O O . PRO A 1 479 ? 4.780 -1.782 -10.086 1.00 66.25 479 PRO A O 1
ATOM 3944 N N . LYS A 1 480 ? 3.358 -0.187 -9.414 1.00 63.78 480 LYS A N 1
ATOM 3945 C CA . LYS A 1 480 ? 4.244 0.947 -9.725 1.00 63.78 480 LYS A CA 1
ATOM 3946 C C . LYS A 1 480 ? 5.489 0.987 -8.841 1.00 63.78 480 LYS A C 1
ATOM 3948 O O . LYS A 1 480 ? 6.507 1.529 -9.268 1.00 63.78 480 LYS A O 1
ATOM 3953 N N . PHE A 1 481 ? 5.417 0.433 -7.632 1.00 63.09 481 PHE A N 1
ATOM 3954 C CA . PHE A 1 481 ? 6.523 0.440 -6.680 1.00 63.09 481 PHE A CA 1
ATOM 3955 C C . PHE A 1 481 ? 6.896 -0.984 -6.303 1.00 63.09 481 PHE A C 1
ATOM 3957 O O . PHE A 1 481 ? 6.326 -1.584 -5.398 1.00 63.09 481 PHE A O 1
ATOM 3964 N N . GLN A 1 482 ? 7.895 -1.520 -6.999 1.00 66.81 482 GLN A N 1
ATOM 3965 C CA . GLN A 1 482 ? 8.544 -2.753 -6.590 1.00 66.81 482 GLN A CA 1
ATOM 3966 C C . GLN A 1 482 ? 9.773 -2.412 -5.753 1.00 66.81 482 GLN A C 1
ATOM 3968 O O . GLN A 1 482 ? 10.660 -1.686 -6.201 1.00 66.81 482 GLN A O 1
ATOM 3973 N N . LEU A 1 483 ? 9.836 -2.958 -4.541 1.00 69.12 483 LEU A N 1
ATOM 3974 C CA . LEU A 1 483 ? 11.072 -2.937 -3.774 1.00 69.12 483 LEU A CA 1
ATOM 3975 C C . LEU A 1 483 ? 12.073 -3.903 -4.410 1.00 69.12 483 LEU A C 1
ATOM 3977 O O . LEU A 1 483 ? 11.829 -5.109 -4.447 1.00 69.12 483 LEU A O 1
ATOM 3981 N N . VAL A 1 484 ? 13.195 -3.371 -4.889 1.00 67.81 484 VAL A N 1
ATOM 3982 C CA . VAL A 1 484 ? 14.322 -4.156 -5.395 1.00 67.81 484 VAL A CA 1
ATOM 3983 C C . VAL A 1 484 ? 15.524 -3.869 -4.509 1.00 67.81 484 VAL A C 1
ATOM 3985 O O . VAL A 1 484 ? 15.985 -2.734 -4.438 1.00 67.81 484 VAL A O 1
ATOM 3988 N N . TYR A 1 485 ? 16.033 -4.898 -3.833 1.00 71.12 485 TYR A N 1
ATOM 3989 C CA . TYR A 1 485 ? 17.310 -4.818 -3.131 1.00 71.12 485 TYR A CA 1
ATOM 3990 C C . TYR A 1 485 ? 18.377 -5.544 -3.936 1.00 71.12 485 TYR A C 1
ATOM 3992 O O . TYR A 1 485 ? 18.225 -6.721 -4.263 1.00 71.12 485 TYR A O 1
ATOM 4000 N N . ALA A 1 486 ? 19.453 -4.828 -4.258 1.00 69.25 486 ALA A N 1
ATOM 4001 C CA . ALA A 1 486 ? 20.611 -5.416 -4.905 1.00 69.25 486 ALA A CA 1
ATOM 4002 C C . ALA A 1 486 ? 21.284 -6.427 -3.967 1.00 69.25 486 ALA A C 1
ATOM 4004 O O . ALA A 1 486 ? 21.444 -6.182 -2.772 1.00 69.25 486 ALA A O 1
ATOM 4005 N N . MET A 1 487 ? 21.684 -7.557 -4.541 1.00 69.06 487 MET A N 1
ATOM 4006 C CA . MET A 1 487 ? 22.351 -8.655 -3.855 1.00 69.06 487 MET A CA 1
ATOM 4007 C C . MET A 1 487 ? 23.797 -8.756 -4.338 1.00 69.06 487 MET A C 1
ATOM 4009 O O . MET A 1 487 ? 24.046 -8.823 -5.541 1.00 69.06 487 MET A O 1
ATOM 4013 N N . GLY A 1 488 ? 24.750 -8.809 -3.407 1.00 72.69 488 GLY A N 1
ATOM 4014 C CA . GLY A 1 488 ? 26.174 -8.939 -3.720 1.00 72.69 488 GLY A CA 1
ATOM 4015 C C . GLY A 1 488 ? 26.884 -7.607 -3.995 1.00 72.69 488 GLY A C 1
ATOM 4016 O O . GLY A 1 488 ? 26.450 -6.540 -3.567 1.00 72.69 488 GLY A O 1
ATOM 4017 N N . LYS A 1 489 ? 28.041 -7.677 -4.664 1.00 77.56 489 LYS A N 1
ATOM 4018 C CA . LYS A 1 489 ? 28.870 -6.501 -4.979 1.00 77.56 489 LYS A CA 1
ATOM 4019 C C . LYS A 1 489 ? 28.321 -5.763 -6.201 1.00 77.56 489 LYS A C 1
ATOM 4021 O O . LYS A 1 489 ? 27.813 -6.400 -7.120 1.00 77.56 489 LYS A O 1
ATOM 4026 N N . LYS A 1 490 ? 28.503 -4.438 -6.249 1.00 81.44 490 LYS A N 1
ATOM 4027 C CA . LYS A 1 490 ? 28.233 -3.627 -7.447 1.00 81.44 490 LYS A CA 1
ATOM 4028 C C . LYS A 1 490 ? 29.009 -4.202 -8.638 1.00 81.44 490 LYS A C 1
ATOM 4030 O O . LYS A 1 490 ? 30.221 -4.386 -8.553 1.00 81.44 490 LYS A O 1
ATOM 4035 N N . GLN A 1 491 ? 28.304 -4.480 -9.728 1.00 85.19 491 GLN A N 1
ATOM 4036 C CA . GLN A 1 491 ? 28.870 -4.990 -10.976 1.00 85.19 491 GLN A CA 1
ATOM 4037 C C . GLN A 1 491 ? 28.372 -4.152 -12.152 1.00 85.19 491 GLN A C 1
ATOM 4039 O O . GLN A 1 491 ? 27.329 -3.503 -12.068 1.00 85.19 491 GLN A O 1
ATOM 4044 N N . ASN A 1 492 ? 29.124 -4.170 -13.251 1.00 87.38 492 ASN A N 1
ATOM 4045 C CA . ASN A 1 492 ? 28.692 -3.537 -14.491 1.00 87.38 492 ASN A CA 1
ATOM 4046 C C . ASN A 1 492 ? 27.521 -4.314 -15.099 1.00 87.38 492 ASN A C 1
ATOM 4048 O O . ASN A 1 492 ? 27.499 -5.545 -15.057 1.00 87.38 492 ASN A O 1
ATOM 4052 N N . LEU A 1 493 ? 26.571 -3.594 -15.699 1.00 87.94 493 LEU A N 1
ATOM 4053 C CA . LEU A 1 493 ? 25.455 -4.218 -16.402 1.00 87.94 493 LEU A CA 1
ATOM 4054 C C . LEU A 1 493 ? 25.983 -5.041 -17.599 1.00 87.94 493 LEU A C 1
ATOM 4056 O O . LEU A 1 493 ? 26.718 -4.488 -18.426 1.00 87.94 493 LEU A O 1
ATOM 4060 N N . PRO A 1 494 ? 25.605 -6.327 -17.733 1.00 89.81 494 PRO A N 1
ATOM 4061 C CA . PRO A 1 494 ? 26.047 -7.165 -18.843 1.00 89.81 494 PRO A CA 1
ATOM 4062 C C . PRO A 1 494 ? 25.652 -6.576 -20.199 1.00 89.81 494 PRO A C 1
ATOM 4064 O O . PRO A 1 494 ? 24.477 -6.277 -20.436 1.00 89.81 494 PRO A O 1
ATOM 4067 N N . SER A 1 495 ? 26.642 -6.436 -21.082 1.00 91.56 495 SER A N 1
ATOM 4068 C CA . SER A 1 495 ? 26.478 -5.989 -22.474 1.00 91.56 495 SER A CA 1
ATOM 4069 C C . SER A 1 495 ? 25.701 -4.668 -22.600 1.00 91.56 495 SER A C 1
ATOM 4071 O O . SER A 1 495 ? 24.889 -4.485 -23.503 1.00 91.56 495 SER A O 1
ATOM 4073 N N . CYS A 1 496 ? 25.947 -3.735 -21.667 1.00 91.62 496 CYS A N 1
ATOM 4074 C CA . CYS A 1 496 ? 25.306 -2.416 -21.623 1.00 91.62 496 CYS A CA 1
ATOM 4075 C C . CYS A 1 496 ? 25.444 -1.650 -22.948 1.00 91.62 496 CYS A C 1
ATOM 4077 O O . CYS A 1 496 ? 24.461 -1.109 -23.444 1.00 91.62 496 CYS A O 1
ATOM 4079 N N . ALA A 1 497 ? 26.636 -1.668 -23.558 1.00 91.56 497 ALA A N 1
ATOM 4080 C CA . ALA A 1 497 ? 26.883 -1.018 -24.844 1.00 91.56 497 ALA A CA 1
ATOM 4081 C C . ALA A 1 497 ? 25.943 -1.551 -25.939 1.00 91.56 497 ALA A C 1
ATOM 4083 O O . ALA A 1 497 ? 25.228 -0.765 -26.551 1.00 91.56 497 ALA A O 1
ATOM 4084 N N . ASN A 1 498 ? 25.862 -2.876 -26.106 1.00 93.88 498 ASN A N 1
ATOM 4085 C CA . ASN A 1 498 ? 24.967 -3.523 -27.071 1.00 93.88 498 ASN A CA 1
ATOM 4086 C C . ASN A 1 498 ? 23.499 -3.144 -26.826 1.00 93.88 498 ASN A C 1
ATOM 4088 O O . ASN A 1 498 ? 22.801 -2.741 -27.751 1.00 93.88 498 ASN A O 1
ATOM 4092 N N . ARG A 1 499 ? 23.037 -3.192 -25.567 1.00 95.19 499 ARG A N 1
ATOM 4093 C CA . ARG A 1 499 ? 21.661 -2.806 -25.195 1.00 95.19 499 ARG A CA 1
ATOM 4094 C C . ARG A 1 499 ? 21.348 -1.354 -25.567 1.00 95.19 499 ARG A C 1
ATOM 4096 O O . ARG A 1 499 ? 20.290 -1.091 -26.134 1.00 95.19 499 ARG A O 1
ATOM 4103 N N . CYS A 1 500 ? 22.262 -0.426 -25.279 1.00 94.31 500 CYS A N 1
ATOM 4104 C CA . CYS A 1 500 ? 22.115 0.986 -25.632 1.00 94.31 500 CYS A CA 1
ATOM 4105 C C . CYS A 1 500 ? 22.069 1.190 -27.152 1.00 94.31 500 CYS A C 1
ATOM 4107 O O . CYS A 1 500 ? 21.158 1.851 -27.646 1.00 94.31 500 CYS A O 1
ATOM 4109 N N . THR A 1 501 ? 23.008 0.597 -27.893 1.00 93.81 501 THR A N 1
ATOM 4110 C CA . THR A 1 501 ? 23.095 0.748 -29.353 1.00 93.81 501 THR A CA 1
ATOM 4111 C C . THR A 1 501 ? 21.883 0.138 -30.061 1.00 93.81 501 THR A C 1
ATOM 4113 O O . THR A 1 501 ? 21.337 0.754 -30.978 1.00 93.81 501 THR A O 1
ATOM 4116 N N . VAL A 1 502 ? 21.398 -1.022 -29.602 1.00 96.00 502 VAL A N 1
ATOM 4117 C CA . VAL A 1 502 ? 20.164 -1.638 -30.116 1.00 96.00 502 VAL A CA 1
ATOM 4118 C C . VAL A 1 502 ? 18.958 -0.737 -29.854 1.00 96.00 502 VAL A C 1
ATOM 4120 O O . VAL A 1 502 ? 18.188 -0.477 -30.776 1.00 96.00 502 VAL A O 1
ATOM 4123 N N . PHE A 1 503 ? 18.796 -0.223 -28.628 1.00 95.94 503 PHE A N 1
ATOM 4124 C CA . PHE A 1 503 ? 17.688 0.678 -28.301 1.00 95.94 503 PHE A CA 1
ATOM 4125 C C . PHE A 1 503 ? 17.686 1.926 -29.189 1.00 95.94 503 PHE A C 1
ATOM 4127 O O . PHE A 1 503 ? 16.660 2.249 -29.784 1.00 95.94 503 PHE A O 1
ATOM 4134 N N . GLN A 1 504 ? 18.832 2.607 -29.295 1.00 93.75 504 GLN A N 1
ATOM 4135 C CA . GLN A 1 504 ? 18.979 3.816 -30.108 1.00 93.75 504 GLN A CA 1
ATOM 4136 C C . GLN A 1 504 ? 18.648 3.542 -31.577 1.00 93.75 504 GLN A C 1
ATOM 4138 O O . GLN A 1 504 ? 17.909 4.309 -32.190 1.00 93.75 504 GLN A O 1
ATOM 4143 N N . SER A 1 505 ? 19.130 2.424 -32.122 1.00 93.50 505 SER A N 1
ATOM 4144 C CA . SER A 1 505 ? 18.878 2.044 -33.514 1.00 93.50 505 SER A CA 1
ATOM 4145 C C . SER A 1 505 ? 17.397 1.777 -33.766 1.00 93.50 505 SER A C 1
ATOM 4147 O O . SER A 1 505 ? 16.807 2.388 -34.653 1.00 93.50 505 SER A O 1
ATOM 4149 N N . LEU A 1 506 ? 16.758 0.953 -32.929 1.00 93.88 506 LEU A N 1
ATOM 4150 C CA . LEU A 1 506 ? 15.325 0.667 -33.034 1.00 93.88 506 LEU A CA 1
ATOM 4151 C C . LEU A 1 506 ? 14.467 1.934 -32.867 1.00 93.88 506 LEU A C 1
ATOM 4153 O O . LEU A 1 506 ? 13.482 2.108 -33.584 1.00 93.88 506 LEU A O 1
ATOM 4157 N N . LEU A 1 507 ? 14.844 2.835 -31.954 1.00 92.75 507 LEU A N 1
ATOM 4158 C CA . LEU A 1 507 ? 14.162 4.114 -31.746 1.00 92.75 507 LEU A CA 1
ATOM 4159 C C . LEU A 1 507 ? 14.274 5.028 -32.977 1.00 92.75 507 LEU A C 1
ATOM 4161 O O . LEU A 1 507 ? 13.283 5.630 -33.392 1.00 92.75 507 LEU A O 1
ATOM 4165 N N . ILE A 1 508 ? 15.461 5.132 -33.577 1.00 88.88 508 ILE A N 1
ATOM 4166 C CA . ILE A 1 508 ? 15.683 5.949 -34.777 1.00 88.88 508 ILE A CA 1
ATOM 4167 C C . ILE A 1 508 ? 14.877 5.394 -35.956 1.00 88.88 508 ILE A C 1
ATOM 4169 O O . ILE A 1 508 ? 14.166 6.152 -36.613 1.00 88.88 508 ILE A O 1
ATOM 4173 N N . MET A 1 509 ? 14.923 4.080 -36.182 1.00 89.06 509 MET A N 1
ATOM 4174 C CA . MET A 1 509 ? 14.180 3.420 -37.264 1.00 89.06 509 MET A CA 1
ATOM 4175 C C . MET A 1 509 ? 12.670 3.633 -37.123 1.00 89.06 509 MET A C 1
ATOM 4177 O O . MET A 1 509 ? 11.982 3.934 -38.101 1.00 89.06 509 MET A O 1
ATOM 4181 N N . LEU A 1 510 ? 12.158 3.539 -35.891 1.00 89.00 510 LEU A N 1
ATOM 4182 C CA . LEU A 1 510 ? 10.749 3.776 -35.592 1.00 89.00 510 LEU A CA 1
ATOM 4183 C C . LEU A 1 510 ? 10.350 5.242 -35.816 1.00 89.00 510 LEU A C 1
ATOM 4185 O O . LEU A 1 510 ? 9.319 5.511 -36.427 1.00 89.00 510 LEU A O 1
ATOM 4189 N N . THR A 1 511 ? 11.155 6.199 -35.345 1.00 85.06 511 THR A N 1
ATOM 4190 C CA . THR A 1 511 ? 10.824 7.633 -35.457 1.00 85.06 511 THR A CA 1
ATOM 4191 C C . THR A 1 511 ? 10.950 8.175 -36.878 1.00 85.06 511 THR A C 1
ATOM 4193 O O . THR A 1 511 ? 10.212 9.091 -37.240 1.00 85.06 511 THR A O 1
ATOM 4196 N N . ARG A 1 512 ? 11.827 7.596 -37.704 1.00 80.56 512 ARG A N 1
ATOM 4197 C CA . ARG A 1 512 ? 11.972 7.939 -39.128 1.00 80.56 512 ARG A CA 1
ATOM 4198 C C . ARG A 1 512 ? 10.926 7.291 -40.036 1.00 80.56 512 ARG A C 1
ATOM 4200 O O . ARG A 1 512 ? 10.856 7.647 -41.206 1.00 80.56 512 ARG A O 1
ATOM 4207 N N . GLY A 1 513 ? 10.122 6.361 -39.518 1.00 75.06 513 GLY A N 1
ATOM 4208 C CA . GLY A 1 513 ? 9.089 5.683 -40.302 1.00 75.06 513 GLY A CA 1
ATOM 4209 C C . GLY A 1 513 ? 9.644 4.801 -41.421 1.00 75.06 513 GLY A C 1
ATOM 4210 O O . GLY A 1 513 ? 8.965 4.580 -42.416 1.00 75.06 513 GLY A O 1
ATOM 4211 N N . GLU A 1 514 ? 10.866 4.281 -41.269 1.00 72.44 514 GLU A N 1
ATOM 4212 C CA . GLU A 1 514 ? 11.547 3.495 -42.313 1.00 72.44 514 GLU A CA 1
ATOM 4213 C C . GLU A 1 514 ? 10.890 2.117 -42.550 1.00 72.44 514 GLU A C 1
ATOM 4215 O O . GLU A 1 514 ? 11.155 1.447 -43.545 1.00 72.44 514 GLU A O 1
ATOM 4220 N N . CYS A 1 515 ? 9.991 1.696 -41.657 1.00 69.38 515 CYS A N 1
ATOM 4221 C CA . CYS A 1 515 ? 9.213 0.469 -41.788 1.00 69.38 515 CYS A CA 1
ATOM 4222 C C . CYS A 1 515 ? 7.959 0.708 -42.657 1.00 69.38 515 CYS A C 1
ATOM 4224 O O . CYS A 1 515 ? 6.945 1.212 -42.165 1.00 69.38 515 CYS A O 1
ATOM 4226 N N . ALA A 1 516 ? 8.016 0.292 -43.928 1.00 54.38 516 ALA A N 1
ATOM 4227 C CA . ALA A 1 516 ? 7.016 0.551 -44.978 1.00 54.38 516 ALA A CA 1
ATOM 4228 C C . ALA A 1 516 ? 5.550 0.230 -44.612 1.00 54.38 516 ALA A C 1
ATOM 4230 O O . ALA A 1 516 ? 4.639 0.913 -45.061 1.00 54.38 516 ALA A O 1
ATOM 4231 N N . THR A 1 517 ? 5.296 -0.774 -43.770 1.00 56.28 517 THR A N 1
ATOM 4232 C CA . THR A 1 517 ? 3.941 -1.182 -43.338 1.00 56.28 517 THR A CA 1
ATOM 4233 C C . THR A 1 517 ? 3.431 -0.439 -42.097 1.00 56.28 517 THR A C 1
ATOM 4235 O O . THR A 1 517 ? 2.356 -0.753 -41.588 1.00 56.28 517 THR A O 1
ATOM 4238 N N . SER A 1 518 ? 4.206 0.510 -41.566 1.00 59.66 518 SER A N 1
ATOM 4239 C CA . SER A 1 518 ? 3.886 1.260 -40.345 1.00 59.66 518 SER A CA 1
ATOM 4240 C C . SER A 1 518 ? 3.744 2.768 -40.549 1.00 59.66 518 SER A C 1
ATOM 4242 O O . SER A 1 518 ? 3.363 3.441 -39.595 1.00 59.66 518 SER A O 1
ATOM 4244 N N . SER A 1 519 ? 3.997 3.303 -41.751 1.00 63.06 519 SER A N 1
ATOM 4245 C CA . SER A 1 519 ? 3.908 4.750 -42.011 1.00 63.06 519 SER A CA 1
ATOM 4246 C C . SER A 1 519 ? 2.528 5.303 -41.666 1.00 63.06 519 SER A C 1
ATOM 4248 O O . SER A 1 519 ? 2.431 6.269 -40.919 1.00 63.06 519 SER A O 1
ATOM 4250 N N . ASP A 1 520 ? 1.466 4.627 -42.104 1.00 70.88 520 ASP A N 1
ATOM 4251 C CA . ASP A 1 520 ? 0.088 5.084 -41.898 1.00 70.88 520 ASP A CA 1
ATOM 4252 C C . ASP A 1 520 ? -0.288 5.087 -40.411 1.00 70.88 520 ASP A C 1
ATOM 4254 O O . ASP A 1 520 ? -0.976 5.981 -39.929 1.00 70.88 520 ASP A O 1
ATOM 4258 N N . LEU A 1 521 ? 0.228 4.110 -39.658 1.00 76.50 521 LEU A N 1
ATOM 4259 C CA . LEU A 1 521 ? 0.015 3.995 -38.216 1.00 76.50 521 LEU A CA 1
ATOM 4260 C C . LEU A 1 521 ? 0.830 5.029 -37.429 1.00 76.50 521 LEU A C 1
ATOM 4262 O O . LEU A 1 521 ? 0.378 5.520 -36.401 1.00 76.50 521 LEU A O 1
ATOM 4266 N N . LEU A 1 522 ? 2.043 5.342 -37.888 1.00 76.12 522 LEU A N 1
ATOM 4267 C CA . LEU A 1 522 ? 2.919 6.337 -37.268 1.00 76.12 522 LEU A CA 1
ATOM 4268 C C . LEU A 1 522 ? 2.439 7.768 -37.531 1.00 76.12 522 LEU A C 1
ATOM 4270 O O . LEU A 1 522 ? 2.782 8.664 -36.759 1.00 76.12 522 LEU A O 1
ATOM 4274 N N . GLU A 1 523 ? 1.702 7.999 -38.616 1.00 79.56 523 GLU A N 1
ATOM 4275 C CA . GLU A 1 523 ? 1.064 9.283 -38.928 1.00 79.56 523 GLU A CA 1
ATOM 4276 C C . GLU A 1 523 ? -0.320 9.446 -38.278 1.00 79.56 523 GLU A C 1
ATOM 4278 O O . GLU A 1 523 ? -0.848 10.556 -38.260 1.00 79.56 523 GLU A O 1
ATOM 4283 N N . ASP A 1 524 ? -0.894 8.391 -37.687 1.00 83.00 524 ASP A N 1
ATOM 4284 C CA . ASP A 1 524 ? -2.159 8.483 -36.955 1.00 83.00 524 ASP A CA 1
ATOM 4285 C C . ASP A 1 524 ? -1.981 9.263 -35.630 1.00 83.00 524 ASP A C 1
ATOM 4287 O O . ASP A 1 524 ? -1.349 8.756 -34.691 1.00 83.00 524 ASP A O 1
ATOM 4291 N N . PRO A 1 525 ? -2.579 10.467 -35.489 1.00 81.75 525 PRO A N 1
ATOM 4292 C CA . PRO A 1 525 ? -2.476 11.271 -34.273 1.00 81.75 525 PRO A CA 1
ATOM 4293 C C . PRO A 1 525 ? -3.203 10.646 -33.073 1.00 81.75 525 PRO A C 1
ATOM 4295 O O . PRO A 1 525 ? -2.981 11.065 -31.935 1.00 81.75 525 PRO A O 1
ATOM 4298 N N . ALA A 1 526 ? -4.083 9.662 -33.291 1.00 83.50 526 ALA A N 1
ATOM 4299 C CA . ALA A 1 526 ? -4.697 8.889 -32.216 1.00 83.50 526 ALA A CA 1
ATOM 4300 C C . ALA A 1 526 ? -3.754 7.802 -31.672 1.00 83.50 526 ALA A C 1
ATOM 4302 O O . ALA A 1 526 ? -3.861 7.433 -30.496 1.00 83.50 526 ALA A O 1
ATOM 4303 N N . ALA A 1 527 ? -2.824 7.315 -32.499 1.00 83.88 527 ALA A N 1
ATOM 4304 C CA . ALA A 1 527 ? -1.849 6.298 -32.131 1.00 83.88 527 ALA A CA 1
ATOM 4305 C C . ALA A 1 527 ? -0.564 6.911 -31.571 1.00 83.88 527 ALA A C 1
ATOM 4307 O O . ALA A 1 527 ? -0.114 6.491 -30.503 1.00 83.88 527 ALA A O 1
ATOM 4308 N N . PHE A 1 528 ? -0.005 7.931 -32.228 1.00 86.81 528 PHE A N 1
ATOM 4309 C CA . PHE A 1 528 ? 1.254 8.565 -31.838 1.00 86.81 528 PHE A CA 1
ATOM 4310 C C . PHE A 1 528 ? 1.140 10.084 -31.725 1.00 86.81 528 PHE A C 1
ATOM 4312 O O . PHE A 1 528 ? 0.483 10.757 -32.510 1.00 86.81 528 PHE A O 1
ATOM 4319 N N . TYR A 1 529 ? 1.860 10.640 -30.756 1.00 88.06 529 TYR A N 1
ATOM 4320 C CA . TYR A 1 529 ? 2.125 12.068 -30.662 1.00 88.06 529 TYR A CA 1
ATOM 4321 C C . TYR A 1 529 ? 3.546 12.357 -31.148 1.00 88.06 529 TYR A C 1
ATOM 4323 O O . TYR A 1 529 ? 4.504 11.758 -30.653 1.00 88.06 529 TYR A O 1
ATOM 4331 N N . LYS A 1 530 ? 3.669 13.307 -32.079 1.00 86.62 530 LYS A N 1
ATOM 4332 C CA . LYS A 1 530 ? 4.930 13.811 -32.630 1.00 86.62 530 LYS A CA 1
ATOM 4333 C C . LYS A 1 530 ? 4.984 15.328 -32.443 1.00 86.62 530 LYS A C 1
ATOM 4335 O O . LYS A 1 530 ? 4.133 16.037 -32.977 1.00 86.62 530 LYS A O 1
ATOM 4340 N N . SER A 1 531 ? 5.970 15.835 -31.706 1.00 83.75 531 SER A N 1
ATOM 4341 C CA . SER A 1 531 ? 6.249 17.278 -31.695 1.00 83.75 531 SER A CA 1
ATOM 4342 C C . SER A 1 531 ? 6.910 17.702 -33.005 1.00 83.75 531 SER A C 1
ATOM 4344 O O . SER A 1 531 ? 7.625 16.913 -33.620 1.00 83.75 531 SER A O 1
ATOM 4346 N N . LYS A 1 532 ? 6.691 18.954 -33.408 1.00 74.25 532 LYS A N 1
ATOM 4347 C CA . LYS A 1 532 ? 7.455 19.619 -34.467 1.00 74.25 532 LYS A CA 1
ATOM 4348 C C . LYS A 1 532 ? 8.442 20.569 -33.795 1.00 74.25 532 LYS A C 1
ATOM 4350 O O . LYS A 1 532 ? 8.088 21.708 -33.504 1.00 74.25 532 LYS A O 1
ATOM 4355 N N . ASN A 1 533 ? 9.633 20.073 -33.485 1.00 69.69 533 ASN A N 1
ATOM 4356 C CA . ASN A 1 533 ? 10.731 20.904 -33.005 1.00 69.69 533 ASN A CA 1
ATOM 4357 C C . ASN A 1 533 ? 11.534 21.446 -34.207 1.00 69.69 533 ASN A C 1
ATOM 4359 O O . ASN A 1 533 ? 11.381 20.948 -35.325 1.00 69.69 533 ASN A O 1
ATOM 4363 N N . GLY A 1 534 ? 12.357 22.474 -33.977 1.00 69.06 534 GLY A N 1
ATOM 4364 C CA . GLY A 1 534 ? 13.276 23.012 -34.989 1.00 69.06 534 GLY A CA 1
ATOM 4365 C C . GLY A 1 534 ? 14.340 22.000 -35.430 1.00 69.06 534 GLY A C 1
ATOM 4366 O O . GLY A 1 534 ? 14.498 20.930 -34.836 1.00 69.06 534 GLY A O 1
ATOM 4367 N N . ALA A 1 535 ? 15.070 22.333 -36.485 1.00 71.50 535 ALA A N 1
ATOM 4368 C CA . ALA A 1 535 ? 16.188 21.567 -37.005 1.00 71.50 535 ALA A CA 1
ATOM 4369 C C . ALA A 1 535 ? 17.229 21.275 -35.910 1.00 71.50 535 ALA A C 1
ATOM 4371 O O . ALA A 1 535 ? 17.460 22.068 -35.000 1.00 71.50 535 ALA A O 1
ATOM 4372 N N . GLY A 1 536 ? 17.835 20.090 -35.973 1.00 70.75 536 GLY A N 1
ATOM 4373 C CA . GLY A 1 536 ? 18.785 19.603 -34.967 1.00 70.75 536 GLY A CA 1
ATOM 4374 C C . GLY A 1 536 ? 18.170 19.039 -33.677 1.00 70.75 536 GLY A C 1
ATOM 4375 O O . GLY A 1 536 ? 18.845 18.278 -32.987 1.00 70.75 536 GLY A O 1
ATOM 4376 N N . LEU A 1 537 ? 16.898 19.318 -33.362 1.00 79.38 537 LEU A N 1
ATOM 4377 C CA . LEU A 1 537 ? 16.234 18.783 -32.166 1.00 79.38 537 LEU A CA 1
ATOM 4378 C C . LEU A 1 537 ? 15.602 17.413 -32.430 1.00 79.38 537 LEU A C 1
ATOM 4380 O O . LEU A 1 537 ? 14.977 17.169 -33.465 1.00 79.38 537 LEU A O 1
ATOM 4384 N N . PHE A 1 538 ? 15.689 16.515 -31.447 1.00 85.31 538 PHE A N 1
ATOM 4385 C CA . PHE A 1 538 ? 14.921 15.277 -31.489 1.00 85.31 538 PHE A CA 1
ATOM 4386 C C . PHE A 1 538 ? 13.451 15.579 -31.171 1.00 85.31 538 PHE A C 1
ATOM 4388 O O . PHE A 1 538 ? 13.117 16.162 -30.136 1.00 85.31 538 PHE A O 1
ATOM 4395 N N . ASN A 1 539 ? 12.549 15.198 -32.073 1.00 84.75 539 ASN A N 1
ATOM 4396 C CA . ASN A 1 539 ? 11.119 15.418 -31.885 1.00 84.75 539 ASN A CA 1
ATOM 4397 C C . ASN A 1 539 ? 10.585 14.544 -30.749 1.00 84.75 539 ASN A C 1
ATOM 4399 O O . ASN A 1 539 ? 10.801 13.330 -30.725 1.00 84.75 539 ASN A O 1
ATOM 4403 N N . HIS A 1 540 ? 9.823 15.148 -29.832 1.00 86.69 540 HIS A N 1
ATOM 4404 C CA . HIS A 1 540 ? 9.102 14.379 -28.821 1.00 86.69 540 HIS A CA 1
ATOM 4405 C C . HIS A 1 540 ? 8.184 13.370 -29.505 1.00 86.69 540 HIS A C 1
ATOM 4407 O O . HIS A 1 540 ? 7.327 13.750 -30.303 1.00 86.69 540 HIS A O 1
ATOM 4413 N N . PHE A 1 541 ? 8.370 12.097 -29.173 1.00 88.62 541 PHE A N 1
ATOM 4414 C CA . PHE A 1 541 ? 7.706 10.977 -29.822 1.00 88.62 541 PHE A CA 1
ATOM 4415 C C . PHE A 1 541 ? 7.079 10.083 -28.761 1.00 88.62 541 PHE A C 1
ATOM 4417 O O . PHE A 1 541 ? 7.790 9.491 -27.951 1.00 88.62 541 PHE A O 1
ATOM 4424 N N . ARG A 1 542 ? 5.749 9.993 -28.739 1.00 90.88 542 ARG A N 1
ATOM 4425 C CA . ARG A 1 542 ? 5.024 9.264 -27.695 1.00 90.88 542 ARG A CA 1
ATOM 4426 C C . ARG A 1 542 ? 3.967 8.352 -28.290 1.00 90.88 542 ARG A C 1
ATOM 4428 O O . ARG A 1 542 ? 3.204 8.763 -29.157 1.00 90.88 542 ARG A O 1
ATOM 4435 N N . LEU A 1 543 ? 3.874 7.142 -27.756 1.00 90.69 543 LEU A N 1
ATOM 4436 C CA . LEU A 1 543 ? 2.795 6.208 -28.038 1.00 90.69 543 LEU A CA 1
ATOM 4437 C C . LEU A 1 543 ? 1.571 6.549 -27.169 1.00 90.69 543 LEU A C 1
ATOM 4439 O O . LEU A 1 543 ? 1.658 6.574 -25.943 1.00 90.69 543 LEU A O 1
ATOM 4443 N N . LEU A 1 544 ? 0.426 6.827 -27.791 1.00 88.75 544 LEU A N 1
ATOM 4444 C CA . LEU A 1 544 ? -0.824 7.159 -27.104 1.00 88.75 544 LEU A CA 1
ATOM 4445 C C . LEU A 1 544 ? -1.704 5.924 -26.926 1.00 88.75 544 LEU A C 1
ATOM 4447 O O . LEU A 1 544 ? -2.033 5.553 -25.797 1.00 88.75 544 LEU A O 1
ATOM 4451 N N . LYS A 1 545 ? -2.093 5.285 -28.034 1.00 84.62 545 LYS A N 1
ATOM 4452 C CA . LYS A 1 545 ? -2.972 4.117 -28.002 1.00 84.62 545 LYS A CA 1
ATOM 4453 C C . LYS A 1 545 ? -2.727 3.195 -29.192 1.00 84.62 545 LYS A C 1
ATOM 4455 O O . LYS A 1 545 ? -2.909 3.585 -30.333 1.00 84.62 545 LYS A O 1
ATOM 4460 N N . LEU A 1 546 ? -2.422 1.934 -28.899 1.00 84.19 546 LEU A N 1
ATOM 4461 C CA . LEU A 1 546 ? -2.378 0.845 -29.876 1.00 84.19 546 LEU A CA 1
ATOM 4462 C C . LEU A 1 546 ? -3.012 -0.409 -29.278 1.00 84.19 546 LEU A C 1
ATOM 4464 O O . LEU A 1 546 ? -2.877 -0.654 -28.073 1.00 84.19 546 LEU A O 1
ATOM 4468 N N . SER A 1 547 ? -3.693 -1.198 -30.112 1.00 86.00 547 SER A N 1
ATOM 4469 C CA . SER A 1 547 ? -4.162 -2.530 -29.718 1.00 86.00 547 SER A CA 1
ATOM 4470 C C . SER A 1 547 ? -2.973 -3.479 -29.493 1.00 86.00 547 SER A C 1
ATOM 4472 O O . SER A 1 547 ? -1.854 -3.198 -29.927 1.00 86.00 547 SER A O 1
ATOM 4474 N N . GLY A 1 548 ? -3.191 -4.597 -28.791 1.00 85.25 548 GLY A N 1
ATOM 4475 C CA . GLY A 1 548 ? -2.143 -5.611 -28.600 1.00 85.25 548 GLY A CA 1
ATOM 4476 C C . GLY A 1 548 ? -1.632 -6.168 -29.932 1.00 85.25 548 GLY A C 1
ATOM 4477 O O . GLY A 1 548 ? -0.426 -6.213 -30.154 1.00 85.25 548 GLY A O 1
ATOM 4478 N N . GLU A 1 549 ? -2.549 -6.476 -30.849 1.00 86.38 549 GLU A N 1
ATOM 4479 C CA . GLU A 1 549 ? -2.237 -6.989 -32.188 1.00 86.38 549 GLU A CA 1
ATOM 4480 C C . GLU A 1 549 ? -1.436 -5.979 -33.023 1.00 86.38 549 GLU A C 1
ATOM 4482 O O . GLU A 1 549 ? -0.454 -6.346 -33.670 1.00 86.38 549 GLU A O 1
ATOM 4487 N N . ASP A 1 550 ? -1.787 -4.688 -32.969 1.00 87.38 550 ASP A N 1
ATOM 4488 C CA . ASP A 1 550 ? -1.040 -3.656 -33.696 1.00 87.38 550 ASP A CA 1
ATOM 4489 C C . ASP A 1 550 ? 0.377 -3.470 -33.139 1.00 87.38 550 ASP A C 1
ATOM 4491 O O . ASP A 1 550 ? 1.308 -3.228 -33.907 1.00 87.38 550 ASP A O 1
ATOM 4495 N N . LYS A 1 551 ? 0.565 -3.611 -31.817 1.00 88.94 551 LYS A N 1
ATOM 4496 C CA . LYS A 1 551 ? 1.897 -3.575 -31.190 1.00 88.94 551 LYS A CA 1
ATOM 4497 C C . LYS A 1 551 ? 2.757 -4.751 -31.639 1.00 88.94 551 LYS A C 1
ATOM 4499 O O . LYS A 1 551 ? 3.927 -4.552 -31.955 1.00 88.94 551 LYS A O 1
ATOM 4504 N N . GLU A 1 552 ? 2.186 -5.952 -31.695 1.00 89.00 552 GLU A N 1
ATOM 4505 C CA . GLU A 1 552 ? 2.884 -7.146 -32.182 1.00 89.00 552 GLU A CA 1
ATOM 4506 C C . GLU A 1 552 ? 3.244 -7.023 -33.666 1.00 89.00 552 GLU A C 1
ATOM 4508 O O . GLU A 1 552 ? 4.379 -7.313 -34.054 1.00 89.00 552 GLU A O 1
ATOM 4513 N N . ARG A 1 553 ? 2.315 -6.527 -34.495 1.00 89.00 553 ARG A N 1
ATOM 4514 C CA . ARG A 1 553 ? 2.562 -6.265 -35.919 1.00 89.00 553 ARG A CA 1
ATOM 4515 C C . ARG A 1 553 ? 3.669 -5.230 -36.110 1.00 89.00 553 ARG A C 1
ATOM 4517 O O . ARG A 1 553 ? 4.582 -5.459 -36.898 1.00 89.00 553 ARG A O 1
ATOM 4524 N N . LEU A 1 554 ? 3.620 -4.123 -35.368 1.00 89.75 554 LEU A N 1
ATOM 4525 C CA . LEU A 1 554 ? 4.648 -3.083 -35.406 1.00 89.75 554 LEU A CA 1
ATOM 4526 C C . LEU A 1 554 ? 6.011 -3.630 -34.969 1.00 89.75 554 LEU A C 1
ATOM 4528 O O . LEU A 1 554 ? 7.007 -3.387 -35.644 1.00 89.75 554 LEU A O 1
ATOM 4532 N N . GLY A 1 555 ? 6.052 -4.407 -33.885 1.00 91.94 555 GLY A N 1
ATOM 4533 C CA . GLY A 1 555 ? 7.273 -5.049 -33.406 1.00 91.94 555 GLY A CA 1
ATOM 4534 C C . GLY A 1 555 ? 7.874 -6.007 -34.437 1.00 91.94 555 GLY A C 1
ATOM 4535 O O . GLY A 1 555 ? 9.075 -5.955 -34.698 1.00 91.94 555 GLY A O 1
ATOM 4536 N N . ARG A 1 556 ? 7.049 -6.837 -35.087 1.00 92.50 556 ARG A N 1
ATOM 4537 C CA . ARG A 1 556 ? 7.506 -7.734 -36.158 1.00 92.50 556 ARG A CA 1
ATOM 4538 C C . ARG A 1 556 ? 8.062 -6.968 -37.356 1.00 92.50 556 ARG A C 1
ATOM 4540 O O . ARG A 1 556 ? 9.140 -7.316 -37.824 1.00 92.50 556 ARG A O 1
ATOM 4547 N N . ASN A 1 557 ? 7.370 -5.925 -37.811 1.00 91.62 557 ASN A N 1
ATOM 4548 C CA . ASN A 1 557 ? 7.832 -5.100 -38.930 1.00 91.62 557 ASN A CA 1
ATOM 4549 C C . ASN A 1 557 ? 9.159 -4.405 -38.600 1.00 91.62 557 ASN A C 1
ATOM 4551 O O . ASN A 1 557 ? 10.059 -4.364 -39.434 1.00 91.62 557 ASN A O 1
ATOM 4555 N N . LEU A 1 558 ? 9.301 -3.912 -37.365 1.00 92.69 558 LEU A N 1
ATOM 4556 C CA . LEU A 1 558 ? 10.538 -3.301 -36.892 1.00 92.69 558 LEU A CA 1
ATOM 4557 C C . LEU A 1 558 ? 11.687 -4.316 -36.851 1.00 92.69 558 LEU A C 1
ATOM 4559 O O . LEU A 1 558 ? 12.791 -3.998 -37.278 1.00 92.69 558 LEU A O 1
ATOM 4563 N N . ALA A 1 559 ? 11.429 -5.543 -36.389 1.00 94.44 559 ALA A N 1
ATOM 4564 C CA . ALA A 1 559 ? 12.412 -6.624 -36.407 1.00 94.44 559 ALA A CA 1
ATOM 4565 C C . ALA A 1 559 ? 12.820 -7.019 -37.833 1.00 94.44 559 ALA A C 1
ATOM 4567 O O . ALA A 1 559 ? 14.000 -7.235 -38.094 1.00 94.44 559 ALA A O 1
ATOM 4568 N N . GLU A 1 560 ? 11.862 -7.109 -38.757 1.00 93.69 560 GLU A N 1
ATOM 4569 C CA . GLU A 1 560 ? 12.141 -7.430 -40.156 1.00 93.69 560 GLU A CA 1
ATOM 4570 C C . GLU A 1 560 ? 12.997 -6.353 -40.821 1.00 93.69 560 GLU A C 1
ATOM 4572 O O . GLU A 1 560 ? 14.012 -6.672 -41.440 1.00 93.69 560 GLU A O 1
ATOM 4577 N N . HIS A 1 561 ? 12.645 -5.081 -40.631 1.00 92.50 561 HIS A N 1
ATOM 4578 C CA . HIS A 1 561 ? 13.436 -3.967 -41.144 1.00 92.50 561 HIS A CA 1
ATOM 4579 C C . HIS A 1 561 ? 14.829 -3.918 -40.507 1.00 92.50 561 HIS A C 1
ATOM 4581 O O . HIS A 1 561 ? 15.807 -3.743 -41.223 1.00 92.50 561 HIS A O 1
ATOM 4587 N N . PHE A 1 562 ? 14.938 -4.164 -39.196 1.00 93.00 562 PHE A N 1
ATOM 4588 C CA . PHE A 1 562 ? 16.218 -4.230 -38.481 1.00 93.00 562 PHE A CA 1
ATOM 4589 C C . PHE A 1 562 ? 17.167 -5.286 -39.051 1.00 93.00 562 PHE A C 1
ATOM 4591 O O . PHE A 1 562 ? 18.357 -5.023 -39.182 1.00 93.00 562 PHE A O 1
ATOM 4598 N N . VAL A 1 563 ? 16.651 -6.462 -39.420 1.00 94.19 563 VAL A N 1
ATOM 4599 C CA . VAL A 1 563 ? 17.471 -7.545 -39.984 1.00 94.19 563 VAL A CA 1
ATOM 4600 C C . VAL A 1 563 ? 17.798 -7.308 -41.460 1.00 94.19 563 VAL A C 1
ATOM 4602 O O . VAL A 1 563 ? 18.916 -7.590 -41.881 1.00 94.19 563 VAL A O 1
ATOM 4605 N N . ARG A 1 564 ? 16.842 -6.812 -42.257 1.00 91.56 564 ARG A N 1
ATOM 4606 C CA . ARG A 1 564 ? 17.019 -6.639 -43.711 1.00 91.56 564 ARG A CA 1
ATOM 4607 C C . ARG A 1 564 ? 17.787 -5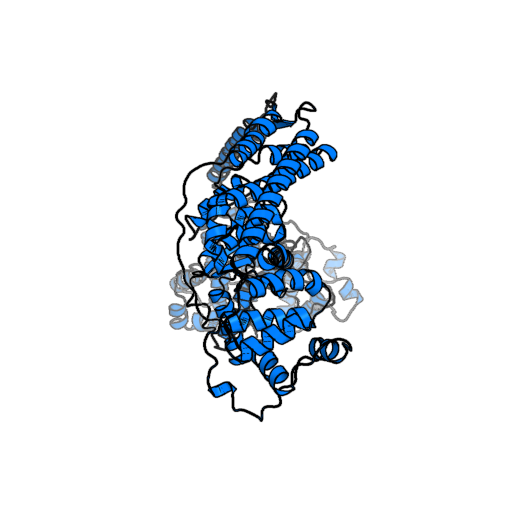.374 -44.093 1.00 91.56 564 ARG A C 1
ATOM 4609 O O . ARG A 1 564 ? 18.461 -5.378 -45.116 1.00 91.56 564 ARG A O 1
ATOM 4616 N N . ASN A 1 565 ? 17.674 -4.314 -43.297 1.00 90.06 565 ASN A N 1
ATOM 4617 C CA . ASN A 1 565 ? 18.311 -3.018 -43.521 1.00 90.06 565 ASN A CA 1
ATOM 4618 C C . ASN A 1 565 ? 19.110 -2.642 -42.264 1.00 90.06 565 ASN A C 1
ATOM 4620 O O . ASN A 1 565 ? 18.633 -1.852 -41.441 1.00 90.06 565 ASN A O 1
ATOM 4624 N N . PRO A 1 566 ? 20.289 -3.254 -42.063 1.00 87.88 566 PRO A N 1
ATOM 4625 C CA . PRO A 1 566 ? 21.005 -3.130 -40.807 1.00 87.88 566 PRO A CA 1
ATOM 4626 C C . PRO A 1 566 ? 21.495 -1.693 -40.568 1.00 87.88 566 PRO A C 1
ATOM 4628 O O . PRO A 1 566 ? 22.133 -1.104 -41.443 1.00 87.88 566 PRO A O 1
ATOM 4631 N N . PRO A 1 567 ? 21.218 -1.110 -39.387 1.00 86.31 567 PRO A N 1
ATOM 4632 C CA . PRO A 1 567 ? 21.733 0.205 -39.030 1.00 86.31 567 PRO A CA 1
ATOM 4633 C C . PRO A 1 567 ? 23.244 0.154 -38.739 1.00 86.31 567 PRO A C 1
ATOM 4635 O O . PRO A 1 567 ? 23.816 -0.911 -38.496 1.00 86.31 567 PRO A O 1
ATOM 4638 N N . SER A 1 568 ? 23.896 1.323 -38.726 1.00 80.75 568 SER A N 1
ATOM 4639 C CA . SER A 1 568 ? 25.333 1.432 -38.422 1.00 80.75 568 SER A CA 1
ATOM 4640 C C . SER A 1 568 ? 25.664 0.795 -37.066 1.00 80.75 568 SER A C 1
ATOM 4642 O O . SER A 1 568 ? 24.971 1.033 -36.075 1.00 80.75 568 SER A O 1
ATOM 4644 N N . GLY A 1 569 ? 26.718 -0.024 -37.029 1.00 81.69 569 GLY A N 1
ATOM 4645 C CA . GLY A 1 569 ? 27.107 -0.834 -35.873 1.00 81.69 569 GLY A CA 1
ATOM 4646 C C . GLY A 1 569 ? 26.524 -2.253 -35.848 1.00 81.69 569 GLY A C 1
ATOM 4647 O O . GLY A 1 569 ? 26.864 -3.019 -34.945 1.00 81.69 569 GLY A O 1
ATOM 4648 N N . PHE A 1 570 ? 25.682 -2.623 -36.821 1.00 91.69 570 PHE A N 1
ATOM 4649 C CA . PHE A 1 570 ? 25.132 -3.976 -36.981 1.00 91.69 570 PHE A CA 1
ATOM 4650 C C . PHE A 1 570 ? 25.465 -4.599 -38.343 1.00 91.69 570 PHE A C 1
ATOM 4652 O O . PHE A 1 570 ? 24.712 -5.425 -38.854 1.00 91.69 570 PHE A O 1
ATOM 4659 N N . GLU A 1 571 ? 26.624 -4.267 -38.918 1.00 89.56 571 GLU A N 1
ATOM 4660 C CA . GLU A 1 571 ? 27.066 -4.741 -40.242 1.00 89.56 571 GLU A CA 1
ATOM 4661 C C . GLU A 1 571 ? 27.136 -6.279 -40.327 1.00 89.56 571 GLU A C 1
ATOM 4663 O O . GLU A 1 571 ? 27.026 -6.871 -41.396 1.00 89.56 571 GLU A O 1
ATOM 4668 N N . TRP A 1 572 ? 27.261 -6.969 -39.188 1.00 93.31 572 TRP A N 1
ATOM 4669 C CA . TRP A 1 572 ? 27.235 -8.431 -39.140 1.00 93.31 572 TRP A CA 1
ATOM 4670 C C . TRP A 1 572 ? 25.914 -9.041 -39.630 1.00 93.31 572 TRP A C 1
ATOM 4672 O O . TRP A 1 572 ? 25.908 -10.198 -40.054 1.00 93.31 572 TRP A O 1
ATOM 4682 N N . LEU A 1 573 ? 24.805 -8.296 -39.592 1.00 93.44 573 LEU A N 1
ATOM 4683 C CA . LEU A 1 573 ? 23.516 -8.743 -40.121 1.00 93.44 573 LEU A CA 1
ATOM 4684 C C . LEU A 1 573 ? 23.565 -8.944 -41.641 1.00 93.44 573 LEU A C 1
ATOM 4686 O O . LEU A 1 573 ? 22.888 -9.835 -42.144 1.00 93.44 573 LEU A O 1
ATOM 4690 N N . GLU A 1 574 ? 24.440 -8.233 -42.362 1.00 91.25 574 GLU A N 1
ATOM 4691 C CA . GLU A 1 574 ? 24.674 -8.453 -43.800 1.00 91.25 574 GLU A CA 1
ATOM 4692 C C . GLU A 1 574 ? 25.238 -9.855 -44.087 1.00 91.25 574 GLU A C 1
ATOM 4694 O O . GLU A 1 574 ? 25.065 -10.407 -45.175 1.00 91.25 574 GLU A O 1
ATOM 4699 N N . MET A 1 575 ? 25.882 -10.477 -43.091 1.00 91.50 575 MET A N 1
ATOM 4700 C CA . MET A 1 575 ? 26.371 -11.855 -43.185 1.00 91.50 575 MET A CA 1
ATOM 4701 C C . MET A 1 575 ? 25.228 -12.885 -43.117 1.00 91.50 575 MET A C 1
ATOM 4703 O O . MET A 1 575 ? 25.440 -14.053 -43.452 1.00 91.50 575 MET A O 1
ATOM 4707 N N . VAL A 1 576 ? 24.023 -12.483 -42.691 1.00 91.00 576 VAL A N 1
ATOM 4708 C CA . VAL A 1 576 ? 22.810 -13.315 -42.662 1.00 91.00 576 VAL A CA 1
ATOM 4709 C C . VAL A 1 576 ? 22.090 -13.181 -44.005 1.00 91.00 576 VAL A C 1
ATOM 4711 O O . VAL A 1 576 ? 21.091 -12.488 -44.142 1.00 91.00 576 VAL A O 1
ATOM 4714 N N . ASN A 1 577 ? 22.616 -13.850 -45.027 1.00 87.31 577 ASN A N 1
ATOM 4715 C CA . ASN A 1 577 ? 22.151 -13.687 -46.410 1.00 87.31 577 ASN A CA 1
ATOM 4716 C C . ASN A 1 577 ? 21.140 -14.748 -46.881 1.00 87.31 577 ASN A C 1
ATOM 4718 O O . ASN A 1 577 ? 20.601 -14.649 -47.983 1.00 87.31 577 ASN A O 1
ATOM 4722 N N . ARG A 1 578 ? 20.883 -15.786 -46.078 1.00 92.19 578 ARG A N 1
ATOM 4723 C CA . ARG A 1 578 ? 19.912 -16.835 -46.405 1.00 92.19 578 ARG A CA 1
ATOM 4724 C C . ARG A 1 578 ? 18.543 -16.461 -45.858 1.00 92.19 578 ARG A C 1
ATOM 4726 O O . ARG A 1 578 ? 18.381 -16.324 -44.651 1.00 92.19 578 ARG A O 1
ATOM 4733 N N . GLU A 1 579 ? 17.541 -16.414 -46.730 1.00 92.62 579 GLU A N 1
ATOM 4734 C CA . GLU A 1 579 ? 16.150 -16.134 -46.352 1.00 92.62 579 GLU A CA 1
ATOM 4735 C C . GLU A 1 579 ? 15.619 -16.979 -45.170 1.00 92.62 579 GLU A C 1
ATOM 4737 O O . GLU A 1 579 ? 15.024 -16.391 -44.269 1.00 92.62 579 GLU A O 1
ATOM 4742 N N . PRO A 1 580 ? 15.855 -18.307 -45.060 1.00 92.69 580 PRO A N 1
ATOM 4743 C CA . PRO A 1 580 ? 15.427 -19.049 -43.869 1.00 92.69 580 PRO A CA 1
ATOM 4744 C C . PRO A 1 580 ? 16.099 -18.557 -42.577 1.00 92.69 580 PRO A C 1
ATOM 4746 O O . PRO A 1 580 ? 15.444 -18.508 -41.539 1.00 92.69 580 PRO A O 1
ATOM 4749 N N . ASP A 1 581 ? 17.370 -18.151 -42.631 1.00 92.19 581 ASP A N 1
ATOM 4750 C CA . ASP A 1 581 ? 18.107 -17.665 -41.460 1.00 92.19 581 ASP A CA 1
ATOM 4751 C C . ASP A 1 581 ? 17.638 -16.255 -41.059 1.00 92.19 581 ASP A C 1
ATOM 4753 O O . ASP A 1 581 ? 17.492 -15.975 -39.868 1.00 9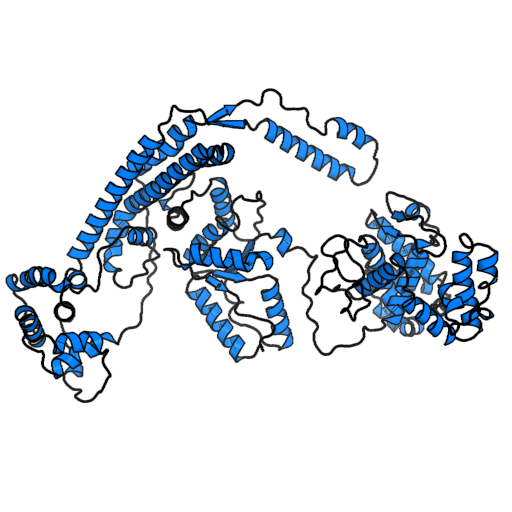2.19 581 ASP A O 1
ATOM 4757 N N . ILE A 1 582 ? 17.311 -15.403 -42.042 1.00 94.00 582 ILE A N 1
ATOM 4758 C CA . ILE A 1 582 ? 16.664 -14.096 -41.836 1.00 94.00 582 ILE A CA 1
ATOM 4759 C C . ILE A 1 582 ? 15.320 -14.284 -41.126 1.00 94.00 582 ILE A C 1
ATOM 4761 O O . ILE A 1 582 ? 15.084 -13.678 -40.083 1.00 94.00 582 ILE A O 1
ATOM 4765 N N . GLN A 1 583 ? 14.455 -15.160 -41.642 1.00 94.88 583 GLN A N 1
ATOM 4766 C CA . GLN A 1 583 ? 13.129 -15.411 -41.066 1.00 94.88 583 GLN A CA 1
ATOM 4767 C C . GLN A 1 583 ? 13.214 -15.960 -39.637 1.00 94.88 583 GLN A C 1
ATOM 4769 O O . GLN A 1 583 ? 12.453 -15.549 -38.757 1.00 94.88 583 GLN A O 1
ATOM 4774 N N . ILE A 1 584 ? 14.170 -16.858 -39.377 1.00 94.69 584 ILE A N 1
ATOM 4775 C CA . ILE A 1 584 ? 14.444 -17.359 -38.026 1.00 94.69 584 ILE A CA 1
ATOM 4776 C C . ILE A 1 584 ? 14.875 -16.211 -37.111 1.00 94.69 584 ILE A C 1
ATOM 4778 O O . ILE A 1 584 ? 14.333 -16.090 -36.014 1.00 94.69 584 ILE A O 1
ATOM 4782 N N . LEU A 1 585 ? 15.798 -15.350 -37.546 1.00 95.75 585 LEU A N 1
ATOM 4783 C CA . LEU A 1 585 ? 16.290 -14.233 -36.740 1.00 95.75 585 LEU A CA 1
ATOM 4784 C C . LEU A 1 585 ? 15.191 -13.199 -36.443 1.00 95.75 585 LEU A C 1
ATOM 4786 O O . LEU A 1 585 ? 15.030 -12.785 -35.295 1.00 95.75 585 LEU A O 1
ATOM 4790 N N . VAL A 1 586 ? 14.369 -12.850 -37.435 1.00 96.12 586 VAL A N 1
ATOM 4791 C CA . VAL A 1 586 ? 13.193 -11.983 -37.248 1.00 96.12 586 VAL A CA 1
ATOM 4792 C C . VAL A 1 586 ? 12.230 -12.598 -36.236 1.00 96.12 586 VAL A C 1
ATOM 4794 O O . VAL A 1 586 ? 11.761 -11.907 -35.327 1.00 96.12 586 VAL A O 1
ATOM 4797 N N . LYS A 1 587 ? 11.974 -13.910 -36.317 1.00 95.62 587 LYS A N 1
ATOM 4798 C CA . LYS A 1 587 ? 11.153 -14.617 -35.326 1.00 95.62 587 LYS A CA 1
ATOM 4799 C C . LYS A 1 587 ? 11.801 -14.612 -33.938 1.00 95.62 587 LYS A C 1
ATOM 4801 O O . LYS A 1 587 ? 11.113 -14.396 -32.946 1.00 95.62 587 LYS A O 1
ATOM 4806 N N . MET A 1 588 ? 13.121 -14.777 -33.841 1.00 96.44 588 MET A N 1
ATOM 4807 C CA . MET A 1 588 ? 13.853 -14.673 -32.573 1.00 96.44 588 MET A CA 1
ATOM 4808 C C . MET A 1 588 ? 13.757 -13.280 -31.942 1.00 96.44 588 MET A C 1
ATOM 4810 O O . MET A 1 588 ? 13.780 -13.185 -30.717 1.00 96.44 588 MET A O 1
ATOM 4814 N N . ILE A 1 589 ? 13.634 -12.213 -32.729 1.00 96.94 589 ILE A N 1
ATOM 4815 C CA . ILE A 1 589 ? 13.519 -10.841 -32.214 1.00 96.94 589 ILE A CA 1
ATOM 4816 C C . ILE A 1 589 ? 12.062 -10.478 -31.887 1.00 96.94 589 ILE A C 1
ATOM 4818 O O . ILE A 1 589 ? 11.827 -9.737 -30.936 1.00 96.94 589 ILE A O 1
ATOM 4822 N N . SER A 1 590 ? 11.086 -11.009 -32.631 1.00 96.00 590 SER A N 1
ATOM 4823 C CA . SER A 1 590 ? 9.678 -10.584 -32.549 1.00 96.00 590 SER A CA 1
ATOM 4824 C C . SER A 1 590 ? 8.740 -11.514 -31.769 1.00 96.00 590 SER A C 1
ATOM 4826 O O . SER A 1 590 ? 7.734 -11.037 -31.255 1.00 96.00 590 SER A O 1
ATOM 4828 N N . ASP A 1 591 ? 9.041 -12.811 -31.640 1.00 94.75 591 ASP A N 1
ATOM 4829 C CA . ASP A 1 591 ? 8.147 -13.794 -31.006 1.00 94.75 591 ASP A CA 1
ATOM 4830 C C . ASP A 1 591 ? 8.594 -14.130 -29.568 1.00 94.75 591 ASP A C 1
ATOM 4832 O O . ASP A 1 591 ? 9.586 -14.852 -29.396 1.00 94.75 591 ASP A O 1
ATOM 4836 N N . PRO A 1 592 ? 7.874 -13.686 -28.517 1.00 92.81 592 PRO A N 1
ATOM 4837 C CA . PRO A 1 592 ? 8.264 -13.917 -27.125 1.00 92.81 592 PRO A CA 1
ATOM 4838 C C . PRO A 1 592 ? 8.196 -15.393 -26.706 1.00 92.81 592 PRO A C 1
ATOM 4840 O O . PRO A 1 592 ? 8.843 -15.773 -25.729 1.00 92.81 592 PRO A O 1
ATOM 4843 N N . THR A 1 593 ? 7.486 -16.243 -27.454 1.00 93.38 593 THR A N 1
ATOM 4844 C CA . THR A 1 593 ? 7.308 -17.669 -27.134 1.00 93.38 593 THR A CA 1
ATOM 4845 C C . THR A 1 593 ? 8.446 -18.552 -27.648 1.00 93.38 593 THR A C 1
ATOM 4847 O O . THR A 1 593 ? 8.668 -19.651 -27.137 1.00 93.38 593 THR A O 1
ATOM 4850 N N . LEU A 1 594 ? 9.210 -18.073 -28.637 1.00 92.81 594 LEU A N 1
ATOM 4851 C CA . LEU A 1 594 ? 10.295 -18.840 -29.241 1.00 92.81 594 LEU A CA 1
ATOM 4852 C C . LEU A 1 594 ? 11.475 -19.036 -28.271 1.00 92.81 594 LEU A C 1
ATOM 4854 O O . LEU A 1 594 ? 12.036 -18.071 -27.752 1.00 92.81 594 LEU A O 1
ATOM 4858 N N . ASN A 1 595 ? 11.933 -20.278 -28.100 1.00 90.62 595 ASN A N 1
ATOM 4859 C CA . ASN A 1 595 ? 13.166 -20.568 -27.366 1.00 90.62 595 ASN A CA 1
ATOM 4860 C C . ASN A 1 595 ? 14.402 -20.244 -28.227 1.00 90.62 595 ASN A C 1
ATOM 4862 O O . ASN A 1 595 ? 14.779 -21.004 -29.121 1.00 90.62 595 ASN A O 1
ATOM 4866 N N . THR A 1 596 ? 15.052 -19.115 -27.943 1.00 91.81 596 THR A N 1
ATOM 4867 C CA . THR A 1 596 ? 16.227 -18.641 -28.691 1.00 91.81 596 THR A CA 1
ATOM 4868 C C . THR A 1 596 ? 17.516 -19.387 -28.360 1.00 91.81 596 THR A C 1
ATOM 4870 O O . THR A 1 596 ? 18.434 -19.390 -29.181 1.00 91.81 596 THR A O 1
ATOM 4873 N N . SER A 1 597 ? 17.605 -20.053 -27.203 1.00 91.12 597 SER A N 1
ATOM 4874 C CA . SER A 1 597 ? 18.829 -20.735 -26.762 1.00 91.12 597 SER A CA 1
ATOM 4875 C C . SER A 1 597 ? 19.247 -21.850 -27.716 1.00 91.12 597 SER A C 1
ATOM 4877 O O . SER A 1 597 ? 20.440 -22.029 -27.948 1.00 91.12 597 SER A O 1
ATOM 4879 N N . PHE A 1 598 ? 18.277 -22.552 -28.312 1.00 90.06 598 PHE A N 1
ATOM 4880 C CA . PHE A 1 598 ? 18.531 -23.558 -29.343 1.00 90.06 598 PHE A CA 1
ATOM 4881 C C . PHE A 1 598 ? 19.262 -22.934 -30.542 1.00 90.06 598 PHE A C 1
ATOM 4883 O O . PHE A 1 598 ? 20.387 -23.311 -30.851 1.00 90.06 598 PHE A O 1
ATOM 4890 N N . TYR A 1 599 ? 18.688 -21.905 -31.164 1.00 91.69 599 TYR A N 1
ATOM 4891 C CA . TYR A 1 599 ? 19.269 -21.273 -32.352 1.00 91.69 599 TYR A CA 1
ATOM 4892 C C . TYR A 1 599 ? 20.624 -20.606 -32.070 1.00 91.69 599 TYR A C 1
ATOM 4894 O O . TYR A 1 599 ? 21.563 -20.775 -32.842 1.00 91.69 599 TYR A O 1
ATOM 4902 N N . ILE A 1 600 ? 20.781 -19.933 -30.927 1.00 93.31 600 ILE A N 1
ATOM 4903 C CA . ILE A 1 600 ? 22.069 -19.349 -30.509 1.00 93.31 600 ILE A CA 1
ATOM 4904 C C . ILE A 1 600 ? 23.132 -20.443 -30.305 1.00 93.31 600 ILE A C 1
ATOM 4906 O O . ILE A 1 600 ? 24.318 -20.224 -30.554 1.00 93.31 600 ILE A O 1
ATOM 4910 N N . MET A 1 601 ? 22.735 -21.640 -29.869 1.00 90.88 601 MET A N 1
ATOM 4911 C CA . MET A 1 601 ? 23.650 -22.769 -29.738 1.00 90.88 601 MET A CA 1
ATOM 4912 C C . MET A 1 601 ? 24.019 -23.364 -31.100 1.00 90.88 601 MET A C 1
ATOM 4914 O O . MET A 1 601 ? 25.192 -23.643 -31.316 1.00 90.88 601 MET A O 1
ATOM 4918 N N . PHE A 1 602 ? 23.084 -23.544 -32.029 1.00 89.25 602 PHE A N 1
ATOM 4919 C CA . PHE A 1 602 ? 23.370 -24.223 -33.301 1.00 89.25 602 PHE A CA 1
ATOM 4920 C C . PHE A 1 602 ? 24.014 -23.326 -34.369 1.00 89.25 602 PHE A C 1
ATOM 4922 O O . PHE A 1 602 ? 24.766 -23.834 -35.198 1.00 89.25 602 PHE A O 1
ATOM 4929 N N . TYR A 1 603 ? 23.790 -22.010 -34.330 1.00 91.06 603 TYR A N 1
ATOM 4930 C CA . TYR A 1 603 ? 24.303 -21.068 -35.328 1.00 91.06 603 TYR A CA 1
ATOM 4931 C C . TYR A 1 603 ? 25.512 -20.280 -34.785 1.00 91.06 603 TYR A C 1
ATOM 4933 O O . TYR A 1 603 ? 25.340 -19.418 -33.918 1.00 91.06 603 TYR A O 1
ATOM 4941 N N . PRO A 1 604 ? 26.746 -20.507 -35.292 1.00 92.50 604 PRO A N 1
ATOM 4942 C CA . PRO A 1 604 ? 27.953 -19.850 -34.776 1.00 92.50 604 PRO A CA 1
ATOM 4943 C C . PRO A 1 604 ? 27.905 -18.319 -34.836 1.00 92.50 604 PRO A C 1
ATOM 4945 O O . PRO A 1 604 ? 28.380 -17.651 -33.918 1.00 92.50 604 PRO A O 1
ATOM 4948 N N . LEU A 1 605 ? 27.299 -17.764 -35.892 1.00 93.00 605 LEU A N 1
ATOM 4949 C CA . LEU A 1 605 ? 27.135 -16.320 -36.056 1.00 93.00 605 LEU A CA 1
ATOM 4950 C C . LEU A 1 605 ? 26.207 -15.742 -34.975 1.00 93.00 605 LEU A C 1
ATOM 4952 O O . LEU A 1 605 ? 26.579 -14.788 -34.295 1.00 93.00 605 LEU A O 1
ATOM 4956 N N . PHE A 1 606 ? 25.056 -16.378 -34.729 1.00 94.56 606 PHE A N 1
ATOM 4957 C CA . PHE A 1 606 ? 24.124 -15.957 -33.675 1.00 94.56 606 PHE A CA 1
ATOM 4958 C C . PHE A 1 606 ? 24.724 -16.117 -32.279 1.00 94.56 606 PHE A C 1
ATOM 4960 O O . PHE A 1 606 ? 24.458 -15.308 -31.397 1.00 94.56 606 PHE A O 1
ATOM 4967 N N . ARG A 1 607 ? 25.582 -17.123 -32.071 1.00 94.94 607 ARG A N 1
ATOM 4968 C CA . ARG A 1 607 ? 26.339 -17.271 -30.823 1.00 94.94 607 ARG A CA 1
ATOM 4969 C C . ARG A 1 607 ? 27.281 -16.097 -30.576 1.00 94.94 607 ARG A C 1
ATOM 4971 O O . ARG A 1 607 ? 27.386 -15.635 -29.441 1.00 94.94 607 ARG A O 1
ATOM 4978 N N . ARG A 1 608 ? 27.970 -15.639 -31.625 1.00 94.94 608 ARG A N 1
ATOM 4979 C CA . ARG A 1 608 ? 28.923 -14.525 -31.562 1.00 94.94 608 ARG A CA 1
ATOM 4980 C C . ARG A 1 608 ? 28.229 -13.200 -31.244 1.00 94.94 608 ARG A C 1
ATOM 4982 O O . ARG A 1 608 ? 28.744 -12.455 -30.421 1.00 94.94 608 ARG A O 1
ATOM 4989 N N . PHE A 1 609 ? 27.061 -12.952 -31.838 1.00 95.06 609 PHE A N 1
ATOM 4990 C CA . PHE A 1 609 ? 26.282 -11.716 -31.670 1.00 95.06 609 PHE A CA 1
ATOM 4991 C C . PHE A 1 609 ? 25.052 -11.891 -30.765 1.00 95.06 609 PHE A C 1
ATOM 4993 O O . PHE A 1 609 ? 24.059 -11.177 -30.880 1.00 95.06 609 PHE A O 1
ATOM 5000 N N . LYS A 1 610 ? 25.105 -12.854 -29.835 1.00 95.25 610 LYS A N 1
ATOM 5001 C CA . LYS A 1 610 ? 23.962 -13.212 -28.980 1.00 95.25 610 LYS A CA 1
ATOM 5002 C C . LYS A 1 610 ? 23.416 -12.024 -28.182 1.00 95.25 610 LYS A C 1
ATOM 5004 O O . LYS A 1 610 ? 22.215 -11.955 -27.955 1.00 95.25 610 LYS A O 1
ATOM 5009 N N . ASP A 1 611 ? 24.284 -11.108 -27.756 1.00 95.19 611 ASP A N 1
ATOM 5010 C CA . ASP A 1 611 ? 23.902 -9.995 -26.888 1.00 95.19 611 ASP A CA 1
ATOM 5011 C C . ASP A 1 611 ? 23.067 -8.959 -27.651 1.00 95.19 611 ASP A C 1
ATOM 5013 O O . ASP A 1 611 ? 22.074 -8.476 -27.112 1.00 95.19 611 ASP A O 1
ATOM 5017 N N . ASP A 1 612 ? 23.396 -8.703 -28.922 1.00 95.44 612 ASP A N 1
ATOM 5018 C CA . ASP A 1 612 ? 22.606 -7.849 -29.818 1.00 95.44 612 ASP A CA 1
ATOM 5019 C C . ASP A 1 612 ? 21.225 -8.459 -30.075 1.00 95.44 612 ASP A C 1
ATOM 5021 O O . ASP A 1 612 ? 20.202 -7.788 -29.945 1.00 95.44 612 ASP A O 1
ATOM 5025 N N . ILE A 1 613 ? 21.188 -9.763 -30.374 1.00 95.94 613 ILE A N 1
ATOM 5026 C CA . ILE A 1 613 ? 19.948 -10.500 -30.654 1.00 95.94 613 ILE A CA 1
ATOM 5027 C C . ILE A 1 613 ? 19.031 -10.501 -29.426 1.00 95.94 613 ILE A C 1
ATOM 5029 O O . ILE A 1 613 ? 17.831 -10.247 -29.538 1.00 95.94 613 ILE A O 1
ATOM 5033 N N . LEU A 1 614 ? 19.581 -10.788 -28.243 1.00 95.56 614 LEU A N 1
ATOM 5034 C CA . LEU A 1 614 ? 18.813 -10.827 -27.000 1.00 95.56 614 LEU A CA 1
ATOM 5035 C C . LEU A 1 614 ? 18.361 -9.430 -26.560 1.00 95.56 614 LEU A C 1
ATOM 5037 O O . LEU A 1 614 ? 17.237 -9.299 -26.073 1.00 95.56 614 LEU A O 1
ATOM 5041 N N . ALA A 1 615 ? 19.178 -8.394 -26.768 1.00 95.75 615 ALA A N 1
ATOM 5042 C CA . ALA A 1 615 ? 18.767 -7.012 -26.537 1.00 95.75 615 ALA A CA 1
ATOM 5043 C C . ALA A 1 615 ? 17.615 -6.614 -27.473 1.00 95.75 615 ALA A C 1
ATOM 5045 O O . ALA A 1 615 ? 16.591 -6.121 -27.000 1.00 95.75 615 ALA A O 1
ATOM 5046 N N . ALA A 1 616 ? 17.724 -6.903 -28.776 1.00 96.38 616 ALA A N 1
ATOM 5047 C CA . ALA A 1 616 ? 16.678 -6.597 -29.753 1.00 96.38 616 ALA A CA 1
ATOM 5048 C C . ALA A 1 616 ? 15.377 -7.331 -29.413 1.00 96.38 616 ALA A C 1
ATOM 5050 O O . ALA A 1 616 ? 14.305 -6.727 -29.396 1.00 96.38 616 ALA A O 1
ATOM 5051 N N . ARG A 1 617 ? 15.477 -8.609 -29.031 1.00 96.44 617 ARG A N 1
ATOM 5052 C CA . ARG A 1 617 ? 14.346 -9.394 -28.529 1.00 96.44 617 ARG A CA 1
ATOM 5053 C C . ARG A 1 617 ? 13.698 -8.765 -27.293 1.00 96.44 617 ARG A C 1
ATOM 5055 O O . ARG A 1 617 ? 12.475 -8.724 -27.210 1.00 96.44 617 ARG A O 1
ATOM 5062 N N . GLY A 1 618 ? 14.487 -8.279 -26.335 1.00 95.25 618 GLY A N 1
ATOM 5063 C CA . GLY A 1 618 ? 13.982 -7.581 -25.149 1.00 95.25 618 GLY A CA 1
ATOM 5064 C C . GLY A 1 618 ? 13.155 -6.346 -25.512 1.00 95.25 618 GLY A C 1
ATOM 5065 O O . GLY A 1 618 ? 12.027 -6.180 -25.046 1.00 95.25 618 GLY A O 1
ATOM 5066 N N . PHE A 1 619 ? 13.687 -5.503 -26.398 1.00 96.88 619 PHE A N 1
ATOM 5067 C CA . PHE A 1 619 ? 13.014 -4.278 -26.826 1.00 96.88 619 PHE A CA 1
ATOM 5068 C C . PHE A 1 619 ? 11.767 -4.524 -27.678 1.00 96.88 619 PHE A C 1
ATOM 5070 O O . PHE A 1 619 ? 10.781 -3.802 -27.507 1.00 96.88 619 PHE A O 1
ATOM 5077 N N . VAL A 1 620 ? 11.793 -5.541 -28.544 1.00 96.12 620 VAL A N 1
ATOM 5078 C CA . VAL A 1 620 ? 10.725 -5.838 -29.504 1.00 96.12 620 VAL A CA 1
ATOM 5079 C C . VAL A 1 620 ? 9.726 -6.865 -28.960 1.00 96.12 620 VAL A C 1
ATOM 5081 O O . VAL A 1 620 ? 8.606 -6.483 -28.629 1.00 96.12 620 VAL A O 1
ATOM 5084 N N . ALA A 1 621 ? 10.105 -8.143 -28.824 1.00 95.19 621 ALA A N 1
ATOM 5085 C CA . ALA A 1 621 ? 9.185 -9.224 -28.438 1.00 95.19 621 ALA A CA 1
ATOM 5086 C C . ALA A 1 621 ? 8.539 -9.021 -27.059 1.00 95.19 621 ALA A C 1
ATOM 5088 O O . ALA A 1 621 ? 7.369 -9.344 -26.873 1.00 95.19 621 ALA A O 1
ATOM 5089 N N . PHE A 1 622 ? 9.287 -8.488 -26.087 1.00 94.12 622 PHE A N 1
ATOM 5090 C CA . PHE A 1 622 ? 8.765 -8.199 -24.742 1.00 94.12 622 PHE A CA 1
ATOM 5091 C C . PHE A 1 622 ? 8.217 -6.770 -24.602 1.00 94.12 622 PHE A C 1
ATOM 5093 O O . PHE A 1 622 ? 7.823 -6.355 -23.512 1.00 94.12 622 PHE A O 1
ATOM 5100 N N . GLY A 1 623 ? 8.174 -6.011 -25.702 1.00 92.38 623 GLY A N 1
ATOM 5101 C CA . GLY A 1 623 ? 7.491 -4.724 -25.784 1.00 92.38 623 GLY A CA 1
ATOM 5102 C C . GLY A 1 623 ? 8.113 -3.595 -24.961 1.00 92.38 623 GLY A C 1
ATOM 5103 O O . GLY A 1 623 ? 7.432 -2.595 -24.730 1.00 92.38 623 GLY A O 1
ATOM 5104 N N . ILE A 1 624 ? 9.374 -3.711 -24.520 1.00 95.25 624 ILE A N 1
ATOM 5105 C CA . ILE A 1 624 ? 10.029 -2.681 -23.694 1.00 95.25 624 ILE A CA 1
ATOM 5106 C C . ILE A 1 624 ? 10.102 -1.348 -24.451 1.00 95.25 624 ILE A C 1
ATOM 5108 O O . ILE A 1 624 ? 9.786 -0.310 -23.871 1.00 95.25 624 ILE A O 1
ATOM 5112 N N . LEU A 1 625 ? 10.432 -1.368 -25.749 1.00 94.94 625 LEU A N 1
ATOM 5113 C CA . LEU A 1 625 ? 10.508 -0.157 -26.573 1.00 94.94 625 LEU A CA 1
ATOM 5114 C C . LEU A 1 625 ? 9.169 0.589 -26.578 1.00 94.94 625 LEU A C 1
ATOM 5116 O O . LEU A 1 625 ? 9.089 1.729 -26.124 1.00 94.94 625 LEU A O 1
ATOM 5120 N N . LEU A 1 626 ? 8.095 -0.073 -27.012 1.00 93.12 626 LEU A N 1
ATOM 5121 C CA . LEU A 1 626 ? 6.773 0.550 -27.101 1.00 93.12 626 LEU A CA 1
ATOM 5122 C C . LEU A 1 626 ? 6.249 0.969 -25.721 1.00 93.12 626 LEU A C 1
ATOM 5124 O O . LEU A 1 626 ? 5.711 2.063 -25.581 1.00 93.12 626 LEU A O 1
ATOM 5128 N N . ARG A 1 627 ? 6.472 0.156 -24.680 1.00 92.44 627 ARG A N 1
ATOM 5129 C CA . ARG A 1 627 ? 6.095 0.478 -23.295 1.00 92.44 627 ARG A CA 1
ATOM 5130 C C . ARG A 1 627 ? 6.779 1.742 -22.778 1.00 92.44 627 ARG A C 1
ATOM 5132 O O . ARG A 1 627 ? 6.146 2.509 -22.051 1.00 92.44 627 ARG A O 1
ATOM 5139 N N . THR A 1 628 ? 8.050 1.958 -23.118 1.00 94.19 628 THR A N 1
ATOM 5140 C CA . THR A 1 628 ? 8.777 3.175 -22.717 1.00 94.19 628 THR A CA 1
ATOM 5141 C C . THR A 1 628 ? 8.235 4.414 -23.430 1.00 94.19 628 THR A C 1
ATOM 5143 O O . THR A 1 628 ? 8.116 5.466 -22.811 1.00 94.19 628 THR A O 1
ATOM 5146 N N . LEU A 1 629 ? 7.772 4.278 -24.675 1.00 93.69 629 LEU A N 1
ATOM 5147 C CA . LEU A 1 629 ? 7.164 5.375 -25.432 1.00 93.69 629 LEU A CA 1
ATOM 5148 C C . LEU A 1 629 ? 5.754 5.758 -24.954 1.00 93.69 629 LEU A C 1
ATOM 5150 O O . LEU A 1 629 ? 5.274 6.829 -25.306 1.00 93.69 629 LEU A O 1
ATOM 5154 N N . GLU A 1 630 ? 5.068 4.930 -24.161 1.00 92.81 630 GLU A N 1
ATOM 5155 C CA . GLU A 1 630 ? 3.757 5.286 -23.582 1.00 92.81 630 GLU A CA 1
ATOM 5156 C C . GLU A 1 630 ? 3.868 6.302 -22.435 1.00 92.81 630 GLU A C 1
ATOM 5158 O O . GLU A 1 630 ? 2.944 7.087 -22.165 1.00 92.81 630 GLU A O 1
ATOM 5163 N N . SER A 1 631 ? 5.000 6.271 -21.732 1.00 90.38 631 SER A N 1
ATOM 5164 C CA . SER A 1 631 ? 5.259 7.097 -20.557 1.00 90.38 631 SER A CA 1
ATOM 5165 C C . SER A 1 631 ? 5.497 8.554 -20.941 1.00 90.38 631 SER A C 1
ATOM 5167 O O . SER A 1 631 ? 5.979 8.866 -22.026 1.00 90.38 631 SER A O 1
ATOM 5169 N N . ARG A 1 632 ? 5.143 9.476 -20.043 1.00 90.06 632 ARG A N 1
ATOM 5170 C CA . ARG A 1 632 ? 5.283 10.913 -20.293 1.00 90.06 632 ARG A CA 1
ATOM 5171 C C . ARG A 1 632 ? 6.589 11.425 -19.689 1.00 90.06 632 ARG A C 1
ATOM 5173 O O . ARG A 1 632 ? 6.732 11.414 -18.467 1.00 90.06 632 ARG A O 1
ATOM 5180 N N . TRP A 1 633 ? 7.504 11.898 -20.529 1.00 90.88 633 TRP A N 1
ATOM 5181 C CA . TRP A 1 633 ? 8.698 12.623 -20.083 1.00 90.88 633 TRP A CA 1
ATOM 5182 C C . TRP A 1 633 ? 8.315 13.889 -19.294 1.00 90.88 633 TRP A C 1
ATOM 5184 O O . TRP A 1 633 ? 7.265 14.483 -19.551 1.00 90.88 633 TRP A O 1
ATOM 5194 N N . GLY A 1 634 ? 9.102 14.233 -18.271 1.00 86.50 634 GLY A N 1
ATOM 5195 C CA . GLY A 1 634 ? 8.853 15.357 -17.359 1.00 86.50 634 GLY A CA 1
ATOM 5196 C C . GLY A 1 634 ? 7.750 15.107 -16.322 1.00 86.50 634 GLY A C 1
ATOM 5197 O O . GLY A 1 634 ? 7.602 15.871 -15.380 1.00 86.50 634 GLY A O 1
ATOM 5198 N N . VAL A 1 635 ? 6.978 14.019 -16.439 1.00 86.75 635 VAL A N 1
ATOM 5199 C CA . VAL A 1 635 ? 5.903 13.677 -15.483 1.00 86.75 635 VAL A CA 1
ATOM 5200 C C . VAL A 1 635 ? 6.094 12.294 -14.876 1.00 86.75 635 VAL A C 1
ATOM 5202 O O . VAL A 1 635 ? 5.878 12.100 -13.686 1.00 86.75 635 VAL A O 1
ATOM 5205 N N . SER A 1 636 ? 6.456 11.307 -15.696 1.00 86.62 636 SER A N 1
ATOM 5206 C CA . SER A 1 636 ? 6.690 9.922 -15.270 1.00 86.62 636 SER A CA 1
ATOM 5207 C C . SER A 1 636 ? 8.174 9.635 -15.046 1.00 86.62 636 SER A C 1
ATOM 5209 O O . SER A 1 636 ? 8.514 8.843 -14.169 1.00 86.62 636 SER A O 1
ATOM 5211 N N . TYR A 1 637 ? 9.046 10.266 -15.833 1.00 92.00 637 TYR A N 1
ATOM 5212 C CA . TYR A 1 637 ? 10.493 10.077 -15.790 1.00 92.00 637 TYR A CA 1
ATOM 5213 C C . TYR A 1 637 ? 11.233 11.317 -16.309 1.00 92.00 637 TYR A C 1
ATOM 5215 O O . TYR A 1 637 ? 10.655 12.112 -17.054 1.00 92.00 637 TYR A O 1
ATOM 5223 N N . GLY A 1 638 ? 12.514 11.430 -15.962 1.00 91.31 638 GLY A N 1
ATOM 5224 C CA . GLY A 1 638 ? 13.433 12.458 -16.460 1.00 91.31 638 GLY A CA 1
ATOM 5225 C C . GLY A 1 638 ? 14.780 12.419 -15.729 1.00 91.31 638 GLY A C 1
ATOM 5226 O O . GLY A 1 638 ? 15.006 11.526 -14.906 1.00 91.31 638 GLY A O 1
ATOM 5227 N N . LEU A 1 639 ? 15.682 13.351 -16.042 1.00 89.31 639 LEU A N 1
ATOM 5228 C CA . LEU A 1 639 ? 17.005 13.444 -15.416 1.00 89.31 639 LEU A CA 1
ATOM 5229 C C . LEU A 1 639 ? 16.944 14.108 -14.032 1.00 89.31 639 LEU A C 1
ATOM 5231 O O . LEU A 1 639 ? 15.962 14.733 -13.638 1.00 89.31 639 LEU A O 1
ATOM 5235 N N . ARG A 1 640 ? 18.018 13.953 -13.252 1.00 84.00 640 ARG A N 1
ATOM 5236 C CA . ARG A 1 640 ? 18.159 14.608 -11.949 1.00 84.00 640 ARG A CA 1
ATOM 5237 C C . ARG A 1 640 ? 19.128 15.786 -12.061 1.00 84.00 640 ARG A C 1
ATOM 5239 O O . ARG A 1 640 ? 20.331 15.579 -12.127 1.00 84.00 640 ARG A O 1
ATOM 5246 N N . HIS A 1 641 ? 18.610 17.013 -12.000 1.00 73.44 641 HIS A N 1
ATOM 5247 C CA . HIS A 1 641 ? 19.408 18.252 -12.114 1.00 73.44 641 HIS A CA 1
ATOM 5248 C C . HIS A 1 641 ? 19.942 18.802 -10.782 1.00 73.44 641 HIS A C 1
ATOM 5250 O O . HIS A 1 641 ? 20.418 19.934 -10.718 1.00 73.44 641 HIS A O 1
ATOM 5256 N N . GLN A 1 642 ? 19.828 18.055 -9.681 1.00 67.25 642 GLN A N 1
ATOM 5257 C CA . GLN A 1 642 ? 20.342 18.526 -8.392 1.00 67.25 642 GLN A CA 1
ATOM 5258 C C . GLN A 1 642 ? 21.874 18.551 -8.403 1.00 67.25 642 GLN A C 1
ATOM 5260 O O . GLN A 1 642 ? 22.497 17.588 -8.840 1.00 67.25 642 GLN A O 1
ATOM 5265 N N . LYS A 1 643 ? 22.460 19.635 -7.874 1.00 57.00 643 LYS A N 1
ATOM 5266 C CA . LYS A 1 643 ? 23.915 19.883 -7.841 1.00 57.00 643 LYS A CA 1
ATOM 5267 C C . LYS A 1 643 ? 24.740 18.762 -7.181 1.00 57.00 643 LYS A C 1
ATOM 5269 O O . LYS A 1 643 ? 25.916 18.651 -7.491 1.00 57.00 643 LYS A O 1
ATOM 5274 N N . ASP A 1 644 ? 24.116 17.922 -6.351 1.00 54.88 644 ASP A N 1
ATOM 5275 C CA . ASP A 1 644 ? 24.750 16.800 -5.635 1.00 54.88 644 ASP A CA 1
ATOM 5276 C C . ASP A 1 644 ? 24.452 15.416 -6.260 1.00 54.88 644 ASP A C 1
ATOM 5278 O O . ASP A 1 644 ? 24.629 14.379 -5.619 1.00 54.88 644 ASP A O 1
ATOM 5282 N N . SER A 1 645 ? 23.917 15.364 -7.485 1.00 63.22 645 SER A N 1
ATOM 5283 C CA . SER A 1 645 ? 23.592 14.107 -8.168 1.00 63.22 645 SER A CA 1
ATOM 5284 C C . SER A 1 645 ? 24.728 13.640 -9.078 1.00 63.22 645 SER A C 1
ATOM 5286 O O . SER A 1 645 ? 24.842 14.098 -10.211 1.00 63.22 645 SER A O 1
ATOM 5288 N N . ASP A 1 646 ? 25.480 12.629 -8.642 1.00 65.00 646 ASP A N 1
ATOM 5289 C CA . ASP A 1 646 ? 26.527 11.983 -9.455 1.00 65.00 646 ASP A CA 1
ATOM 5290 C C . ASP A 1 646 ? 25.980 11.120 -10.614 1.00 65.00 646 ASP A C 1
ATOM 5292 O O . ASP A 1 646 ? 26.743 10.591 -11.425 1.00 65.00 646 ASP A O 1
ATOM 5296 N N . THR A 1 647 ? 24.659 10.916 -10.709 1.00 76.12 647 THR A N 1
ATOM 5297 C CA . THR A 1 647 ? 24.060 10.016 -11.707 1.00 76.12 647 THR A CA 1
ATOM 5298 C C . THR A 1 647 ? 23.438 10.774 -12.877 1.00 76.12 647 THR A C 1
ATOM 5300 O O . THR A 1 647 ? 22.511 11.556 -12.682 1.00 76.12 647 THR A O 1
ATOM 5303 N N . GLN A 1 648 ? 23.853 10.443 -14.103 1.00 83.50 648 GLN A N 1
ATOM 5304 C CA . GLN A 1 648 ? 23.250 10.924 -15.360 1.00 83.50 648 GLN A CA 1
ATOM 5305 C C . GLN A 1 648 ? 22.096 10.032 -15.866 1.00 83.50 648 GLN A C 1
ATOM 5307 O O . GLN A 1 648 ? 21.748 10.067 -17.047 1.00 83.50 648 GLN A O 1
ATOM 5312 N N . MET A 1 649 ? 21.539 9.186 -14.995 1.00 88.56 649 MET A N 1
ATOM 5313 C CA . MET A 1 649 ? 20.462 8.256 -15.337 1.00 88.56 649 MET A CA 1
ATOM 5314 C C . MET A 1 649 ? 19.091 8.898 -15.135 1.00 88.56 649 MET A C 1
ATOM 5316 O O . MET A 1 649 ? 18.899 9.703 -14.222 1.00 88.56 649 MET A O 1
ATOM 5320 N N . ALA A 1 650 ? 18.119 8.491 -15.950 1.00 90.81 650 ALA A N 1
ATOM 5321 C CA . ALA A 1 650 ? 16.734 8.875 -15.727 1.00 90.81 650 ALA A CA 1
ATOM 5322 C C . ALA A 1 650 ? 16.171 8.206 -14.468 1.00 90.81 650 ALA A C 1
ATOM 5324 O O . ALA A 1 650 ? 16.397 7.020 -14.212 1.00 90.81 650 ALA A O 1
ATOM 5325 N N . VAL A 1 651 ? 15.371 8.960 -13.719 1.00 90.06 651 VAL A N 1
ATOM 5326 C CA . VAL A 1 651 ? 14.698 8.512 -12.497 1.00 90.06 651 VAL A CA 1
ATOM 5327 C C . VAL A 1 651 ? 13.182 8.676 -12.619 1.00 90.06 651 VAL A C 1
ATOM 5329 O O . VAL A 1 651 ? 12.713 9.510 -13.398 1.00 90.06 651 VAL A O 1
ATOM 5332 N N . PRO A 1 652 ? 12.381 7.908 -11.859 1.00 88.50 652 PRO A N 1
ATOM 5333 C CA . PRO A 1 652 ? 10.939 8.116 -11.792 1.00 88.50 652 PRO A CA 1
ATOM 5334 C C . PRO A 1 652 ? 10.593 9.476 -11.178 1.00 88.50 652 PRO A C 1
ATOM 5336 O O . PRO A 1 652 ? 11.243 9.920 -10.229 1.00 88.50 652 PRO A O 1
ATOM 5339 N N . TYR A 1 653 ? 9.534 10.115 -11.666 1.00 86.19 653 TYR A N 1
ATOM 5340 C CA . TYR A 1 653 ? 9.038 11.389 -11.134 1.00 86.19 653 TYR A CA 1
ATOM 5341 C C . TYR A 1 653 ? 7.819 11.162 -10.225 1.00 86.19 653 TYR A C 1
ATOM 5343 O O . TYR A 1 653 ? 7.046 10.219 -10.409 1.00 86.19 653 TYR A O 1
ATOM 5351 N N . SER A 1 654 ? 7.667 11.980 -9.180 1.00 79.31 654 SER A N 1
ATOM 5352 C CA . SER A 1 654 ? 6.492 11.962 -8.290 1.00 79.31 654 SER A CA 1
ATOM 5353 C C . SER A 1 654 ? 5.372 12.884 -8.762 1.00 79.31 654 SER A C 1
ATOM 5355 O O . SER A 1 654 ? 4.210 12.633 -8.462 1.00 79.31 654 SER A O 1
ATOM 5357 N N . ALA A 1 655 ? 5.735 13.947 -9.474 1.00 74.00 655 ALA A N 1
ATOM 5358 C CA . ALA A 1 655 ? 4.856 14.948 -10.064 1.00 74.00 655 ALA A CA 1
ATOM 5359 C C . ALA A 1 655 ? 5.577 15.571 -11.273 1.00 74.00 655 ALA A C 1
ATOM 5361 O O . ALA A 1 655 ? 6.723 15.204 -11.545 1.00 74.00 655 ALA A O 1
ATOM 5362 N N . SER A 1 656 ? 4.931 16.510 -11.976 1.00 77.69 656 SER A N 1
ATOM 5363 C CA . SER A 1 656 ? 5.608 17.270 -13.039 1.00 77.69 656 SER A CA 1
ATOM 5364 C C . SER A 1 656 ? 6.909 17.854 -12.501 1.00 77.69 656 SER A C 1
ATOM 5366 O O . SER A 1 656 ? 6.919 18.459 -11.427 1.00 77.69 656 SER A O 1
ATOM 5368 N N . ASP A 1 657 ? 7.999 17.586 -13.209 1.00 81.00 657 ASP A N 1
ATOM 5369 C CA . ASP A 1 657 ? 9.325 18.157 -12.969 1.00 81.00 657 ASP A CA 1
ATOM 5370 C C . ASP A 1 657 ? 9.884 17.889 -11.564 1.00 81.00 657 ASP A C 1
ATOM 5372 O O . ASP A 1 657 ? 10.789 18.566 -11.085 1.00 81.00 657 ASP A O 1
ATOM 5376 N N . THR A 1 658 ? 9.351 16.862 -10.891 1.00 82.00 658 THR A N 1
ATOM 5377 C CA . THR A 1 658 ? 9.722 16.505 -9.521 1.00 82.00 658 THR A CA 1
ATOM 5378 C C . THR A 1 658 ? 10.303 15.088 -9.488 1.00 82.00 658 THR A C 1
ATOM 5380 O O . THR A 1 658 ? 9.546 14.117 -9.353 1.00 82.00 658 THR A O 1
ATOM 5383 N N . PRO A 1 659 ? 11.636 14.930 -9.604 1.00 82.94 659 PRO A N 1
ATOM 5384 C CA . PRO A 1 659 ? 12.289 13.626 -9.563 1.00 82.94 659 PRO A CA 1
ATOM 5385 C C . PRO A 1 659 ? 12.226 12.999 -8.168 1.00 82.94 659 PRO A C 1
ATOM 5387 O O . PRO A 1 659 ? 12.403 13.664 -7.144 1.00 82.94 659 PRO A O 1
ATOM 5390 N N . LYS A 1 660 ? 12.046 11.676 -8.107 1.00 81.44 660 LYS A N 1
ATOM 5391 C CA . LYS A 1 660 ? 12.158 10.926 -6.851 1.00 81.44 660 LYS A CA 1
ATOM 5392 C C . LYS A 1 660 ? 13.625 10.759 -6.460 1.00 81.44 660 LYS A C 1
ATOM 5394 O O . LYS A 1 660 ? 14.429 10.243 -7.229 1.00 81.44 660 LYS A O 1
ATOM 5399 N N . GLN A 1 661 ? 13.960 11.114 -5.219 1.00 74.19 661 GLN A N 1
ATOM 5400 C CA . GLN A 1 661 ? 15.349 11.129 -4.732 1.00 74.19 661 GLN A CA 1
ATOM 5401 C C . GLN A 1 661 ? 15.986 9.740 -4.562 1.00 74.19 661 GLN A C 1
ATOM 5403 O O . GLN A 1 661 ? 17.193 9.589 -4.735 1.00 74.19 661 GLN A O 1
ATOM 5408 N N . ARG A 1 662 ? 15.201 8.718 -4.212 1.00 72.50 662 ARG A N 1
ATOM 5409 C CA . ARG A 1 662 ? 15.713 7.371 -3.880 1.00 72.50 662 ARG A CA 1
ATOM 5410 C C . ARG A 1 662 ? 15.177 6.263 -4.787 1.00 72.50 662 ARG A C 1
ATOM 5412 O O . ARG A 1 662 ? 15.390 5.094 -4.495 1.00 72.50 662 ARG A O 1
ATOM 5419 N N . ALA A 1 663 ? 14.429 6.615 -5.832 1.00 77.88 663 ALA A N 1
ATOM 5420 C CA . ALA A 1 663 ? 13.824 5.633 -6.722 1.00 77.88 663 ALA A CA 1
ATOM 5421 C C . ALA A 1 663 ? 14.640 5.491 -8.007 1.00 77.88 663 ALA A C 1
ATOM 5423 O O . ALA A 1 663 ? 15.059 6.486 -8.595 1.00 77.88 663 ALA A O 1
ATOM 5424 N N . GLU A 1 664 ? 14.782 4.252 -8.458 1.00 83.31 664 GLU A N 1
ATOM 5425 C CA . GLU A 1 664 ? 15.378 3.872 -9.735 1.00 83.31 664 GLU A CA 1
ATOM 5426 C C . GLU A 1 664 ? 14.430 2.904 -10.453 1.00 83.31 664 GLU A C 1
ATOM 5428 O O . GLU A 1 664 ? 13.524 2.328 -9.841 1.00 83.31 664 GLU A O 1
ATOM 5433 N N . PHE A 1 665 ? 14.608 2.733 -11.761 1.00 85.56 665 PHE A N 1
ATOM 5434 C CA . PHE A 1 665 ? 13.836 1.749 -12.514 1.00 85.56 665 PHE A CA 1
ATOM 5435 C C . PHE A 1 665 ? 14.364 0.340 -12.233 1.00 85.56 665 PHE A C 1
ATOM 5437 O O . PHE A 1 665 ? 15.555 0.079 -12.373 1.00 85.56 665 PHE A O 1
ATOM 5444 N N . SER A 1 666 ? 13.466 -0.581 -11.875 1.00 82.00 666 SER A N 1
ATOM 5445 C CA . SER A 1 666 ? 13.822 -1.969 -11.553 1.00 82.00 666 SER A CA 1
ATOM 5446 C C . SER A 1 666 ? 14.384 -2.740 -12.749 1.00 82.00 666 SER A C 1
ATOM 5448 O O . SER A 1 666 ? 15.268 -3.578 -12.584 1.00 82.00 666 SER A O 1
ATOM 5450 N N . HIS A 1 667 ? 13.874 -2.472 -13.955 1.00 87.75 667 HIS A N 1
ATOM 5451 C CA . HIS A 1 667 ? 14.317 -3.133 -15.177 1.00 87.75 667 HIS A CA 1
ATOM 5452 C C . HIS A 1 667 ? 15.428 -2.318 -15.863 1.00 87.75 667 HIS A C 1
ATOM 5454 O O . HIS A 1 667 ? 15.178 -1.172 -16.253 1.00 87.75 667 HIS A O 1
ATOM 5460 N N . PRO A 1 668 ? 16.623 -2.889 -16.099 1.00 90.19 668 PRO A N 1
ATOM 5461 C CA . PRO A 1 668 ? 17.764 -2.140 -16.628 1.00 90.19 668 PRO A CA 1
ATOM 5462 C C . PRO A 1 668 ? 17.504 -1.573 -18.028 1.00 90.19 668 PRO A C 1
ATOM 5464 O O . PRO A 1 668 ? 17.837 -0.425 -18.294 1.00 90.19 668 PRO A O 1
ATOM 5467 N N . ASP A 1 669 ? 16.835 -2.323 -18.909 1.00 93.75 669 ASP A N 1
ATOM 5468 C CA . ASP A 1 669 ? 16.538 -1.842 -20.269 1.00 93.75 669 ASP A CA 1
ATOM 5469 C C . ASP A 1 669 ? 15.522 -0.686 -20.289 1.00 93.75 669 ASP A C 1
ATOM 5471 O O . ASP A 1 669 ? 15.569 0.165 -21.173 1.00 93.75 669 ASP A O 1
ATOM 5475 N N . VAL A 1 670 ? 14.647 -0.600 -19.278 1.00 93.75 670 VAL A N 1
ATOM 5476 C CA . VAL A 1 670 ? 13.745 0.549 -19.094 1.00 93.75 670 VAL A CA 1
ATOM 5477 C C . VAL A 1 670 ? 14.542 1.768 -18.626 1.00 93.75 670 VAL A C 1
ATOM 5479 O O . VAL A 1 670 ? 14.319 2.868 -19.127 1.00 93.75 670 VAL A O 1
ATOM 5482 N N . ALA A 1 671 ? 15.510 1.575 -17.721 1.00 92.69 671 ALA A N 1
ATOM 5483 C CA . ALA A 1 671 ? 16.427 2.635 -17.306 1.00 92.69 671 ALA A CA 1
ATOM 5484 C C . ALA A 1 671 ? 17.259 3.158 -18.490 1.00 92.69 671 ALA A C 1
ATOM 5486 O O . ALA A 1 671 ? 17.372 4.371 -18.662 1.00 92.69 671 ALA A O 1
ATOM 5487 N N . ILE A 1 672 ? 17.783 2.264 -19.339 1.00 94.62 672 ILE A N 1
ATOM 5488 C CA . ILE A 1 672 ? 18.500 2.618 -20.574 1.00 94.62 672 ILE A CA 1
ATOM 5489 C C . ILE A 1 672 ? 17.596 3.448 -21.485 1.00 94.62 672 ILE A C 1
ATOM 5491 O O . ILE A 1 672 ? 17.988 4.541 -21.898 1.00 94.62 672 ILE A O 1
ATOM 5495 N N . ALA A 1 673 ? 16.386 2.962 -21.767 1.00 95.62 673 ALA A N 1
ATOM 5496 C CA . ALA A 1 673 ? 15.448 3.633 -22.656 1.00 95.62 673 ALA A CA 1
ATOM 5497 C C . ALA A 1 673 ? 15.094 5.042 -22.165 1.00 95.62 673 ALA A C 1
ATOM 5499 O O . ALA A 1 673 ? 15.259 6.014 -22.898 1.00 95.62 673 ALA A O 1
ATOM 5500 N N . TYR A 1 674 ? 14.673 5.180 -20.905 1.00 95.44 674 TYR A N 1
ATOM 5501 C CA . TYR A 1 674 ? 14.317 6.484 -20.347 1.00 95.44 674 TYR A CA 1
ATOM 5502 C C . TYR A 1 674 ? 15.505 7.427 -20.211 1.00 95.44 674 TYR A C 1
ATOM 5504 O O . TYR A 1 674 ? 15.329 8.626 -20.408 1.00 95.44 674 TYR A O 1
ATOM 5512 N N . THR A 1 675 ? 16.704 6.918 -19.916 1.00 94.38 675 THR A N 1
ATOM 5513 C CA . THR A 1 675 ? 17.921 7.742 -19.888 1.00 94.38 675 THR A CA 1
ATOM 5514 C C . THR A 1 675 ? 18.204 8.313 -21.273 1.00 94.38 675 THR A C 1
ATOM 5516 O O . THR A 1 675 ? 18.329 9.526 -21.408 1.00 94.38 675 THR A O 1
ATOM 5519 N N . ASN A 1 676 ? 18.202 7.473 -22.314 1.00 93.69 676 ASN A N 1
ATOM 5520 C CA . ASN A 1 676 ? 18.385 7.924 -23.695 1.00 93.69 676 ASN A CA 1
ATOM 5521 C C . ASN A 1 676 ? 17.303 8.924 -24.116 1.00 93.69 676 ASN A C 1
ATOM 5523 O O . ASN A 1 676 ? 17.628 9.986 -24.630 1.00 93.69 676 ASN A O 1
ATOM 5527 N N . LEU A 1 677 ? 16.027 8.621 -23.859 1.00 94.38 677 LEU A N 1
ATOM 5528 C CA . LEU A 1 677 ? 14.925 9.524 -24.197 1.00 94.38 677 LEU A CA 1
ATOM 5529 C C . LEU A 1 677 ? 15.026 10.862 -23.458 1.00 94.38 677 LEU A C 1
ATOM 5531 O O . LEU A 1 677 ? 14.737 11.891 -24.050 1.00 94.38 677 LEU A O 1
ATOM 5535 N N . SER A 1 678 ? 15.450 10.866 -22.191 1.00 93.12 678 SER A N 1
ATOM 5536 C CA . SER A 1 678 ? 15.567 12.113 -21.426 1.00 93.12 678 SER A CA 1
ATOM 5537 C C . SER A 1 678 ? 16.669 13.012 -21.983 1.00 93.12 678 SER A C 1
ATOM 5539 O O . SER A 1 678 ? 16.403 14.182 -22.213 1.00 93.12 678 SER A O 1
ATOM 5541 N N . HIS A 1 679 ? 17.851 12.461 -22.292 1.00 91.31 679 HIS A N 1
ATOM 5542 C CA . HIS A 1 679 ? 18.927 13.225 -22.947 1.00 91.31 679 HIS A CA 1
ATOM 5543 C C . HIS A 1 679 ? 18.542 13.682 -24.363 1.00 91.31 679 HIS A C 1
ATOM 5545 O O . HIS A 1 679 ? 18.895 14.783 -24.765 1.00 91.31 679 HIS A O 1
ATOM 5551 N N . LEU A 1 680 ? 17.787 12.877 -25.121 1.00 90.69 680 LEU A N 1
ATOM 5552 C CA . LEU A 1 680 ? 17.307 13.271 -26.453 1.00 90.69 680 LEU A CA 1
ATOM 5553 C C . LEU A 1 680 ? 16.289 14.419 -26.399 1.00 90.69 680 LEU A C 1
ATOM 5555 O O . LEU A 1 680 ? 16.297 15.278 -27.276 1.00 90.69 680 LEU A O 1
ATOM 5559 N N . TYR A 1 681 ? 15.397 14.415 -25.408 1.00 90.38 681 TYR A N 1
ATOM 5560 C CA . TYR A 1 681 ? 14.342 15.422 -25.271 1.00 90.38 681 TYR A CA 1
ATOM 5561 C C . TYR A 1 681 ? 14.819 16.715 -24.619 1.00 90.38 681 TYR A C 1
ATOM 5563 O O . TYR A 1 681 ? 14.359 17.788 -25.001 1.00 90.38 681 TYR A O 1
ATOM 5571 N N . GLU A 1 682 ? 15.729 16.616 -23.655 1.00 87.75 682 GLU A N 1
ATOM 5572 C CA . GLU A 1 682 ? 16.309 17.774 -22.979 1.00 87.75 682 GLU A CA 1
ATOM 5573 C C . GLU A 1 682 ? 17.425 18.432 -23.801 1.00 87.75 682 GLU A C 1
ATOM 5575 O O . GLU A 1 682 ? 17.594 19.649 -23.749 1.00 87.75 682 GLU A O 1
ATOM 5580 N N . GLY A 1 683 ? 18.142 17.643 -24.605 1.00 86.88 683 GLY A N 1
ATOM 5581 C CA . GLY A 1 683 ? 19.342 18.077 -25.310 1.00 86.88 683 GLY A CA 1
ATOM 5582 C C . GLY A 1 683 ? 20.605 17.904 -24.466 1.00 86.88 683 GLY A C 1
ATOM 5583 O O . GLY A 1 683 ? 20.566 17.485 -23.309 1.00 86.88 683 GLY A O 1
ATOM 5584 N N . LEU A 1 684 ? 21.753 18.196 -25.077 1.00 86.50 684 LEU A N 1
ATOM 5585 C CA . LEU A 1 684 ? 23.052 18.127 -24.408 1.00 86.50 684 LEU A CA 1
ATOM 5586 C C . LEU A 1 684 ? 23.396 19.476 -23.772 1.00 86.50 684 LEU A C 1
ATOM 5588 O O . LEU A 1 684 ? 23.177 20.522 -24.380 1.00 86.50 684 LEU A O 1
ATOM 5592 N N . THR A 1 685 ? 24.003 19.456 -22.584 1.00 85.75 685 THR A N 1
ATOM 5593 C CA . THR A 1 685 ? 24.642 20.658 -22.025 1.00 85.75 685 THR A CA 1
ATOM 5594 C C . THR A 1 685 ? 25.915 21.005 -22.797 1.00 85.75 685 THR A C 1
ATOM 5596 O O . THR A 1 685 ? 26.489 20.161 -23.488 1.00 85.75 685 THR A O 1
ATOM 5599 N N . VAL A 1 686 ? 26.412 22.232 -22.632 1.00 84.44 686 VAL A N 1
ATOM 5600 C CA . VAL A 1 686 ? 27.661 22.700 -23.261 1.00 84.44 686 VAL A CA 1
ATOM 5601 C C . VAL A 1 686 ? 28.842 21.780 -22.915 1.00 84.44 686 VAL A C 1
ATOM 5603 O O . VAL A 1 686 ? 29.650 21.436 -23.777 1.00 84.44 686 VAL A O 1
ATOM 5606 N N . GLU A 1 687 ? 28.932 21.306 -21.671 1.00 83.94 687 GLU A N 1
ATOM 5607 C CA . GLU A 1 687 ? 29.982 20.383 -21.229 1.00 83.94 687 GLU A CA 1
ATOM 5608 C C . GLU A 1 687 ? 29.830 18.990 -21.847 1.00 83.94 687 GLU A C 1
ATOM 5610 O O . GLU A 1 687 ? 30.821 18.367 -22.236 1.00 83.94 687 GLU A O 1
ATOM 5615 N N . GLN A 1 688 ? 28.596 18.491 -21.955 1.00 87.38 688 GLN A N 1
ATOM 5616 C CA . GLN A 1 688 ? 28.312 17.207 -22.596 1.00 87.38 688 GLN A CA 1
ATOM 5617 C C . GLN A 1 688 ? 28.585 17.259 -24.100 1.00 87.38 688 GLN A C 1
ATOM 5619 O O . GLN A 1 688 ? 29.126 16.304 -24.658 1.00 87.38 688 GLN A O 1
ATOM 5624 N N . PHE A 1 689 ? 28.261 18.377 -24.748 1.00 87.44 689 PHE A N 1
ATOM 5625 C CA . PHE A 1 689 ? 28.570 18.612 -26.150 1.00 87.44 689 PHE A CA 1
ATOM 5626 C C . PHE A 1 689 ? 30.081 18.682 -26.384 1.00 87.44 689 PHE A C 1
ATOM 5628 O O . PHE A 1 689 ? 30.588 17.991 -27.267 1.00 87.44 689 PHE A O 1
ATOM 5635 N N . ARG A 1 690 ? 30.829 19.391 -25.524 1.00 86.88 690 ARG A N 1
ATOM 5636 C CA . ARG A 1 690 ? 32.304 19.394 -25.567 1.00 86.88 690 ARG A CA 1
ATOM 5637 C C . ARG A 1 690 ? 32.841 17.974 -25.476 1.00 86.88 690 ARG A C 1
ATOM 5639 O O . ARG A 1 690 ? 33.645 17.554 -26.302 1.00 86.88 690 ARG A O 1
ATOM 5646 N N . ARG A 1 691 ? 32.304 17.189 -24.540 1.00 87.62 691 ARG A N 1
ATOM 5647 C CA . ARG A 1 691 ? 32.685 15.788 -24.389 1.00 87.62 691 ARG A CA 1
ATOM 5648 C C . ARG A 1 691 ? 32.365 14.947 -25.628 1.00 87.62 691 ARG A C 1
ATOM 5650 O O . ARG A 1 691 ? 33.134 14.046 -25.955 1.00 87.62 691 ARG A O 1
ATOM 5657 N N . ALA A 1 692 ? 31.252 15.209 -26.309 1.00 88.25 692 ALA A N 1
ATOM 5658 C CA . ALA A 1 692 ? 30.905 14.531 -27.554 1.00 88.25 692 ALA A CA 1
ATOM 5659 C C . ALA A 1 692 ? 31.911 14.848 -28.675 1.00 88.25 692 ALA A C 1
ATOM 5661 O O . ALA A 1 692 ? 32.302 13.936 -29.406 1.00 88.25 692 ALA A O 1
ATOM 5662 N N . ILE A 1 693 ? 32.381 16.097 -28.764 1.00 86.44 693 ILE A N 1
ATOM 5663 C CA . ILE A 1 693 ? 33.435 16.505 -29.703 1.00 86.44 693 ILE A CA 1
ATOM 5664 C C . ILE A 1 693 ? 34.771 15.835 -29.362 1.00 86.44 693 ILE A C 1
ATOM 5666 O O . ILE A 1 693 ? 35.381 15.256 -30.259 1.00 86.44 693 ILE A O 1
ATOM 5670 N N . ASP A 1 694 ? 35.178 15.787 -28.088 1.00 87.00 694 ASP A N 1
ATOM 5671 C CA . ASP A 1 694 ? 36.397 15.072 -27.668 1.00 87.00 694 ASP A CA 1
ATOM 5672 C C . ASP A 1 694 ? 36.342 13.580 -28.058 1.00 87.00 694 ASP A C 1
ATOM 5674 O O . ASP A 1 694 ? 37.319 12.976 -28.507 1.00 87.00 694 ASP A O 1
ATOM 5678 N N . LEU A 1 695 ? 35.172 12.952 -27.879 1.00 87.62 695 LEU A N 1
ATOM 5679 C CA . LEU A 1 695 ? 34.954 11.550 -28.241 1.00 87.62 695 LEU A CA 1
ATOM 5680 C C . LEU A 1 695 ? 34.997 11.332 -29.753 1.00 87.62 695 LEU A C 1
ATOM 5682 O O . LEU A 1 695 ? 35.464 10.280 -30.197 1.00 87.62 695 LEU A O 1
ATOM 5686 N N . LEU A 1 696 ? 34.515 12.301 -30.533 1.00 86.94 696 LEU A N 1
ATOM 5687 C CA . LEU A 1 696 ? 34.620 12.296 -31.986 1.00 86.94 696 LEU A CA 1
ATOM 5688 C C . LEU A 1 696 ? 36.078 12.475 -32.422 1.00 86.94 696 LEU A C 1
ATOM 5690 O O . LEU A 1 696 ? 36.551 11.759 -33.302 1.00 86.94 696 LEU A O 1
ATOM 5694 N N . GLU A 1 697 ? 36.827 13.356 -31.761 1.00 85.00 697 GLU A N 1
ATOM 5695 C CA . GLU A 1 697 ? 38.242 13.594 -32.033 1.00 85.00 697 GLU A CA 1
ATOM 5696 C C . GLU A 1 697 ? 39.108 12.346 -31.793 1.00 85.00 697 GLU A C 1
ATOM 5698 O O . GLU A 1 697 ? 40.079 12.108 -32.514 1.00 85.00 697 GLU A O 1
ATOM 5703 N N . ALA A 1 698 ? 38.717 11.480 -30.863 1.00 86.06 698 ALA A N 1
ATOM 5704 C CA . ALA A 1 698 ? 39.384 10.201 -30.639 1.00 86.06 698 ALA A CA 1
ATOM 5705 C C . ALA A 1 698 ? 39.126 9.143 -31.743 1.00 86.06 698 ALA A C 1
ATOM 5707 O O . ALA A 1 698 ? 39.730 8.068 -31.712 1.00 86.06 698 ALA A O 1
ATOM 5708 N N . LYS A 1 699 ? 38.223 9.388 -32.708 1.00 85.25 699 LYS A N 1
ATOM 5709 C CA . LYS A 1 699 ? 37.910 8.455 -33.813 1.00 85.25 699 LYS A CA 1
ATOM 5710 C C . LYS A 1 699 ? 38.848 8.635 -35.014 1.00 85.25 699 LYS A C 1
ATOM 5712 O O . LYS A 1 699 ? 39.541 9.635 -35.148 1.00 85.25 699 LYS A O 1
ATOM 5717 N N . GLY A 1 700 ? 38.862 7.666 -35.932 1.00 86.50 700 GLY A N 1
ATOM 5718 C CA . GLY A 1 700 ? 39.596 7.787 -37.200 1.00 86.50 700 GLY A CA 1
ATOM 5719 C C . GLY A 1 700 ? 38.978 8.835 -38.137 1.00 86.50 700 GLY A C 1
ATOM 5720 O O . GLY A 1 700 ? 37.760 9.012 -38.133 1.00 86.50 700 GLY A O 1
ATOM 5721 N N . MET A 1 701 ? 39.795 9.494 -38.970 1.00 84.50 701 MET A N 1
ATOM 5722 C CA . MET A 1 701 ? 39.380 10.641 -39.806 1.00 84.50 701 MET A CA 1
ATOM 5723 C C . MET A 1 701 ? 38.122 10.390 -40.649 1.00 84.50 701 MET A C 1
ATOM 5725 O O . MET A 1 701 ? 37.231 11.233 -40.678 1.00 84.50 701 MET A O 1
ATOM 5729 N N . SER A 1 702 ? 37.987 9.215 -41.270 1.00 83.62 702 SER A N 1
ATOM 5730 C CA . SER A 1 702 ? 36.800 8.874 -42.070 1.00 83.62 702 SER A CA 1
ATOM 5731 C C . SER A 1 702 ? 35.504 8.864 -41.247 1.00 83.62 702 SER A C 1
ATOM 5733 O O . SER A 1 702 ? 34.457 9.299 -41.725 1.00 83.62 702 SER A O 1
ATOM 5735 N N . VAL A 1 703 ? 35.566 8.406 -39.991 1.00 82.94 703 VAL A N 1
ATOM 5736 C CA . VAL A 1 703 ? 34.418 8.385 -39.069 1.00 82.94 703 VAL A CA 1
ATOM 5737 C C . VAL A 1 703 ? 34.115 9.790 -38.553 1.00 82.94 703 VAL A C 1
ATOM 5739 O O . VAL A 1 703 ? 32.945 10.138 -38.410 1.00 82.94 703 VAL A O 1
ATOM 5742 N N . LYS A 1 704 ? 35.145 10.618 -38.326 1.00 86.06 704 LYS A N 1
ATOM 5743 C CA . LYS A 1 704 ? 34.968 12.018 -37.912 1.00 86.06 704 LYS A CA 1
ATOM 5744 C C . LYS A 1 704 ? 34.156 12.805 -38.931 1.00 86.06 704 LYS A C 1
ATOM 5746 O O . LYS A 1 704 ? 33.113 13.351 -38.589 1.00 86.06 704 LYS A O 1
ATOM 5751 N N . ILE A 1 705 ? 34.621 12.796 -40.181 1.00 86.12 705 ILE A N 1
ATOM 5752 C CA . ILE A 1 705 ? 34.016 13.554 -41.282 1.00 86.12 705 ILE A CA 1
ATOM 5753 C C . ILE A 1 705 ? 32.573 13.095 -41.509 1.00 86.12 705 ILE A C 1
ATOM 5755 O O . ILE A 1 705 ? 31.668 13.921 -41.552 1.00 86.12 705 ILE A O 1
ATOM 5759 N N . SER A 1 706 ? 32.339 11.782 -41.596 1.00 84.00 706 SER A N 1
ATOM 5760 C CA . SER A 1 706 ? 30.995 11.236 -41.838 1.00 84.00 706 SER A CA 1
ATOM 5761 C C . SER A 1 706 ? 30.013 11.519 -40.695 1.00 84.00 706 SER A C 1
ATOM 5763 O O . SER A 1 706 ? 28.878 11.920 -40.949 1.00 84.00 706 SER A O 1
ATOM 5765 N N . THR A 1 707 ? 30.441 11.362 -39.440 1.00 84.56 707 THR A N 1
ATOM 5766 C CA . THR A 1 707 ? 29.580 11.608 -38.270 1.00 84.56 707 THR A CA 1
ATOM 5767 C C . THR A 1 707 ? 29.260 13.095 -38.122 1.00 84.56 707 THR A C 1
ATOM 5769 O O . THR A 1 707 ? 28.106 13.447 -37.895 1.00 84.56 707 THR A O 1
ATOM 5772 N N . TYR A 1 708 ? 30.254 13.972 -38.295 1.00 87.06 708 TYR A N 1
ATOM 5773 C CA . TYR A 1 708 ? 30.059 15.420 -38.215 1.00 87.06 708 TYR A CA 1
ATOM 5774 C C . TYR A 1 708 ? 29.157 15.942 -39.339 1.00 87.06 708 TYR A C 1
ATOM 5776 O O . TYR A 1 708 ? 28.229 16.704 -39.078 1.00 87.06 708 TYR A O 1
ATOM 5784 N N . ALA A 1 709 ? 29.362 15.466 -40.573 1.00 86.56 709 ALA A N 1
ATOM 5785 C CA . ALA A 1 709 ? 28.498 15.804 -41.701 1.00 86.56 709 ALA A CA 1
ATOM 5786 C C . ALA A 1 709 ? 27.034 15.414 -41.433 1.00 86.56 709 ALA A C 1
ATOM 5788 O O . ALA A 1 709 ? 26.134 16.214 -41.681 1.00 86.56 709 ALA A O 1
ATOM 5789 N N . MET A 1 710 ? 26.796 14.232 -40.847 1.00 83.56 710 MET A N 1
ATOM 5790 C CA . MET A 1 710 ? 25.452 13.799 -40.446 1.00 83.56 710 MET A CA 1
ATOM 5791 C C . MET A 1 710 ? 24.823 14.736 -39.402 1.00 83.56 710 MET A C 1
ATOM 5793 O O . MET A 1 710 ? 23.614 14.962 -39.442 1.00 83.56 710 MET A O 1
ATOM 5797 N N . TRP A 1 711 ? 25.608 15.264 -38.456 1.00 86.38 711 TRP A N 1
ATOM 5798 C CA . TRP A 1 711 ? 25.108 16.209 -37.452 1.00 86.38 711 TRP A CA 1
ATOM 5799 C C . TRP A 1 711 ? 24.725 17.540 -38.098 1.00 86.38 711 TRP A C 1
ATOM 5801 O O . TRP A 1 711 ? 23.590 17.986 -37.953 1.00 86.38 711 TRP A O 1
ATOM 5811 N N . ILE A 1 712 ? 25.636 18.130 -38.873 1.00 84.81 712 ILE A N 1
ATOM 5812 C CA . ILE A 1 712 ? 25.465 19.447 -39.496 1.00 84.81 712 ILE A CA 1
ATOM 5813 C C . ILE A 1 712 ? 24.327 19.464 -40.524 1.00 84.81 712 ILE A C 1
ATOM 5815 O O . ILE A 1 712 ? 23.541 20.413 -40.566 1.00 84.81 712 ILE A O 1
ATOM 5819 N N . GLU A 1 713 ? 24.159 18.393 -41.305 1.00 83.69 713 GLU A N 1
ATOM 5820 C CA . GLU A 1 713 ? 23.056 18.277 -42.266 1.00 83.69 713 GLU A CA 1
ATOM 5821 C C . GLU A 1 713 ? 21.680 18.410 -41.590 1.00 83.69 713 GLU A C 1
ATOM 5823 O O . GLU A 1 713 ? 20.753 18.980 -42.168 1.00 83.69 713 GLU A O 1
ATOM 5828 N N . LYS A 1 714 ? 21.548 17.941 -40.341 1.00 80.25 714 LYS A N 1
ATOM 5829 C CA . LYS A 1 714 ? 20.293 18.005 -39.579 1.00 80.25 714 LYS A CA 1
ATOM 5830 C C . LYS A 1 714 ? 19.962 19.388 -39.033 1.00 80.25 714 LYS A C 1
ATOM 5832 O O . LYS A 1 714 ? 18.794 19.605 -38.723 1.00 80.25 714 LYS A O 1
ATOM 5837 N N . VAL A 1 715 ? 20.937 20.290 -38.923 1.00 81.75 715 VAL A N 1
ATOM 5838 C CA . VAL A 1 715 ? 20.746 21.658 -38.401 1.00 81.75 715 VAL A CA 1
ATOM 5839 C C . VAL A 1 715 ? 20.647 22.691 -39.533 1.00 81.75 715 VAL A C 1
ATOM 5841 O O . VAL A 1 715 ? 20.044 23.744 -39.355 1.00 81.75 715 VAL A O 1
ATOM 5844 N N . ARG A 1 716 ? 21.150 22.361 -40.734 1.00 80.69 716 ARG A N 1
ATOM 5845 C CA . ARG A 1 716 ? 21.151 23.227 -41.930 1.00 80.69 716 ARG A CA 1
ATOM 5846 C C . ARG A 1 716 ? 19.855 24.019 -42.191 1.00 80.69 716 ARG A C 1
ATOM 5848 O O . ARG A 1 716 ? 19.985 25.174 -42.586 1.00 80.69 716 ARG A O 1
ATOM 5855 N N . PRO A 1 717 ? 18.638 23.456 -42.042 1.00 79.50 717 PRO A N 1
ATOM 5856 C CA . PRO A 1 717 ? 17.409 24.188 -42.353 1.00 79.50 717 PRO A CA 1
ATOM 5857 C C . PRO A 1 717 ? 17.191 25.464 -41.524 1.00 79.50 717 PRO A C 1
ATOM 5859 O O . PRO A 1 717 ? 16.568 26.391 -42.038 1.00 79.50 717 PRO A O 1
ATOM 5862 N N . ASP A 1 718 ? 17.726 25.532 -40.299 1.00 77.06 718 ASP A N 1
ATOM 5863 C CA . ASP A 1 718 ? 17.409 26.604 -39.341 1.00 77.06 718 ASP A CA 1
ATOM 5864 C C . ASP A 1 718 ? 18.606 27.522 -39.025 1.00 77.06 718 ASP A C 1
ATOM 5866 O O . ASP A 1 718 ? 18.471 28.451 -38.230 1.00 77.06 718 ASP A O 1
ATOM 5870 N N . VAL A 1 719 ? 19.770 27.299 -39.649 1.00 80.56 719 VAL A N 1
ATOM 5871 C CA . VAL A 1 719 ? 21.001 28.077 -39.402 1.00 80.56 719 VAL A CA 1
ATOM 5872 C C . VAL A 1 719 ? 21.283 29.030 -40.572 1.00 80.56 719 VAL A C 1
ATOM 5874 O O . VAL A 1 719 ? 21.267 28.593 -41.728 1.00 80.56 719 VAL A O 1
ATOM 5877 N N . PRO A 1 720 ? 21.582 30.322 -40.322 1.00 84.19 720 PRO A N 1
ATOM 5878 C CA . PRO A 1 720 ? 21.995 31.262 -41.362 1.00 84.19 720 PRO A CA 1
ATOM 5879 C C . PRO A 1 720 ? 23.198 30.753 -42.169 1.00 84.19 720 PRO A C 1
ATOM 5881 O O . PRO A 1 720 ? 24.160 30.227 -41.614 1.00 84.19 720 PRO A O 1
ATOM 5884 N N . ILE A 1 721 ? 23.189 30.970 -43.490 1.00 81.44 721 ILE A N 1
ATOM 5885 C CA . ILE A 1 721 ? 24.226 30.462 -44.414 1.00 81.44 721 ILE A CA 1
ATOM 5886 C C . ILE A 1 721 ? 25.640 30.904 -43.997 1.00 81.44 721 ILE A C 1
ATOM 5888 O O . ILE A 1 721 ? 26.594 30.137 -44.118 1.00 81.44 721 ILE A O 1
ATOM 5892 N N . GLU A 1 722 ? 25.785 32.131 -43.495 1.00 80.88 722 GLU A N 1
ATOM 5893 C CA . GLU A 1 722 ? 27.074 32.678 -43.057 1.00 80.88 722 GLU A CA 1
ATOM 5894 C C . GLU A 1 722 ? 27.650 31.948 -41.839 1.00 80.88 722 GLU A C 1
ATOM 5896 O O . GLU A 1 722 ? 28.860 31.737 -41.773 1.00 80.88 722 GLU A O 1
ATOM 5901 N N . GLU A 1 723 ? 26.797 31.546 -40.896 1.00 79.75 723 GLU A N 1
ATOM 5902 C CA . GLU A 1 723 ? 27.184 30.791 -39.701 1.00 79.75 723 GLU A CA 1
ATOM 5903 C C . GLU A 1 723 ? 27.422 29.320 -40.049 1.00 79.75 723 GLU A C 1
ATOM 5905 O O . GLU A 1 723 ? 28.433 28.747 -39.649 1.00 79.75 723 GLU A O 1
ATOM 5910 N N . PHE A 1 724 ? 26.572 28.743 -40.902 1.00 83.00 724 PHE A N 1
ATOM 5911 C CA . PHE A 1 724 ? 26.721 27.377 -41.399 1.00 83.00 724 PHE A CA 1
ATOM 5912 C C . PHE A 1 724 ? 28.065 27.164 -42.115 1.00 83.00 724 PHE A C 1
ATOM 5914 O O . PHE A 1 724 ? 28.767 26.198 -41.840 1.00 83.00 724 PHE A O 1
ATOM 5921 N N . ASN A 1 725 ? 28.485 28.098 -42.977 1.00 84.00 725 ASN A N 1
ATOM 5922 C CA . ASN A 1 725 ? 29.749 27.997 -43.723 1.00 84.00 725 ASN A CA 1
ATOM 5923 C C . ASN A 1 725 ? 31.009 28.032 -42.832 1.00 84.00 725 ASN A C 1
ATOM 5925 O O . ASN A 1 725 ? 32.095 27.647 -43.285 1.00 84.00 725 ASN A O 1
ATOM 5929 N N . ARG A 1 726 ? 30.894 28.504 -41.580 1.00 82.62 726 ARG A N 1
ATOM 5930 C CA . ARG A 1 726 ? 31.992 28.475 -40.597 1.00 82.62 726 ARG A CA 1
ATOM 5931 C C . ARG A 1 726 ? 32.211 27.074 -40.017 1.00 82.62 726 ARG A C 1
ATOM 5933 O O . ARG A 1 726 ? 33.326 26.788 -39.594 1.00 82.62 726 ARG A O 1
ATOM 5940 N N . PHE A 1 727 ? 31.188 26.218 -40.052 1.00 84.50 727 PHE A N 1
ATOM 5941 C CA . PHE A 1 727 ? 31.137 24.904 -39.398 1.00 84.50 727 PHE A CA 1
ATOM 5942 C C . PHE A 1 727 ? 30.633 23.780 -40.321 1.00 84.50 727 PHE A C 1
ATOM 5944 O O . PHE A 1 727 ? 30.197 22.731 -39.869 1.00 84.50 727 PHE A O 1
ATOM 5951 N N . ASP A 1 728 ? 30.664 23.974 -41.635 1.00 83.31 728 ASP A N 1
ATOM 5952 C CA . ASP A 1 728 ? 30.187 22.994 -42.625 1.00 83.31 728 ASP A CA 1
ATOM 5953 C C . ASP A 1 728 ? 31.067 21.727 -42.711 1.00 83.31 728 ASP A C 1
ATOM 5955 O O . ASP A 1 728 ? 30.640 20.706 -43.252 1.00 83.31 728 ASP A O 1
ATOM 5959 N N . MET A 1 729 ? 32.291 21.784 -42.177 1.00 84.94 729 MET A N 1
ATOM 5960 C CA . MET A 1 729 ? 33.295 20.725 -42.228 1.00 84.94 729 MET A CA 1
ATOM 5961 C C . MET A 1 729 ? 33.990 20.564 -40.877 1.00 84.94 729 MET A C 1
ATOM 5963 O O . MET A 1 729 ? 34.308 21.551 -40.211 1.00 84.94 729 MET A O 1
ATOM 5967 N N . TYR A 1 730 ? 34.285 19.317 -40.499 1.00 83.38 730 TYR A N 1
ATOM 5968 C CA . TYR A 1 730 ? 34.932 19.012 -39.220 1.00 83.38 730 TYR A CA 1
ATOM 5969 C C . TYR A 1 730 ? 36.313 19.674 -39.107 1.00 83.38 730 TYR A C 1
ATOM 5971 O O . TYR A 1 730 ? 36.697 20.122 -38.036 1.00 83.38 730 TYR A O 1
ATOM 5979 N N . GLU A 1 731 ? 37.044 19.798 -40.217 1.00 83.62 731 GLU A N 1
ATOM 5980 C CA . GLU A 1 731 ? 38.364 20.433 -40.271 1.00 83.62 731 GLU A CA 1
ATOM 5981 C C . GLU A 1 731 ? 38.348 21.919 -39.882 1.00 83.62 731 GLU A C 1
ATOM 5983 O O . GLU A 1 731 ? 39.398 22.478 -39.572 1.00 83.62 731 GLU A O 1
ATOM 5988 N N . LYS A 1 732 ? 37.176 22.566 -39.905 1.00 83.56 732 LYS A N 1
ATOM 5989 C CA . LYS A 1 732 ? 37.007 23.958 -39.474 1.00 83.56 732 LYS A CA 1
ATOM 5990 C C . LYS A 1 732 ? 36.743 24.084 -37.973 1.00 83.56 732 LYS A C 1
ATOM 5992 O O . LYS A 1 732 ? 36.754 25.202 -37.467 1.00 83.56 732 LYS A O 1
ATOM 5997 N N . VAL A 1 733 ? 36.504 22.980 -37.265 1.00 81.81 733 VAL A N 1
ATOM 5998 C CA . VAL A 1 733 ? 36.197 22.965 -35.831 1.00 81.81 733 VAL A CA 1
ATOM 5999 C C . VAL A 1 733 ? 37.491 22.889 -35.025 1.00 81.81 733 VAL A C 1
ATOM 6001 O O . VAL A 1 733 ? 38.186 21.876 -35.073 1.00 81.81 733 VAL A O 1
ATOM 6004 N N . ASP A 1 734 ? 37.786 23.927 -34.241 1.00 80.12 734 ASP A N 1
ATOM 6005 C CA . ASP A 1 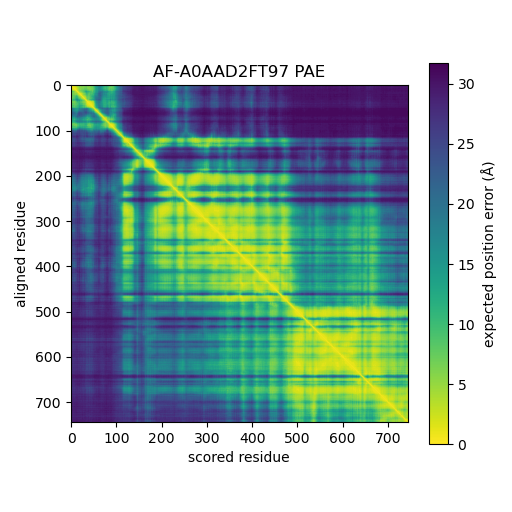734 ? 38.825 23.881 -33.209 1.00 80.12 734 ASP A CA 1
ATOM 6006 C C . ASP A 1 734 ? 38.175 23.833 -31.811 1.00 80.12 734 ASP A C 1
ATOM 6008 O O . ASP A 1 734 ? 37.727 24.864 -31.299 1.00 80.12 734 ASP A O 1
ATOM 6012 N N . PRO A 1 735 ? 38.118 22.654 -31.159 1.00 70.69 735 PRO A N 1
ATOM 6013 C CA . PRO A 1 735 ? 37.528 22.521 -29.826 1.00 70.69 735 PRO A CA 1
ATOM 6014 C C . PRO A 1 735 ? 38.308 23.270 -28.731 1.00 70.69 735 PRO A C 1
ATOM 6016 O O . PRO A 1 735 ? 37.767 23.491 -27.646 1.00 70.69 735 PRO A O 1
ATOM 6019 N N . SER A 1 736 ? 39.554 23.686 -28.998 1.00 76.38 736 SER A N 1
ATOM 6020 C CA . SER A 1 736 ? 40.382 24.458 -28.059 1.00 76.38 736 SER A CA 1
ATOM 6021 C C . SER A 1 736 ? 40.084 25.962 -28.100 1.00 76.38 736 SER A C 1
ATOM 6023 O O . SER A 1 736 ? 40.478 26.700 -27.194 1.00 76.38 736 SER A O 1
ATOM 6025 N N . ASN A 1 737 ? 39.378 26.433 -29.130 1.00 82.62 737 ASN A N 1
ATOM 6026 C CA . ASN A 1 737 ? 39.030 27.834 -29.317 1.00 82.62 737 ASN A CA 1
ATOM 6027 C C . ASN A 1 737 ? 37.682 28.154 -28.645 1.00 82.62 737 ASN A C 1
ATOM 6029 O O . ASN A 1 737 ? 36.615 27.864 -29.181 1.00 82.62 737 ASN A O 1
ATOM 6033 N N . VAL A 1 738 ? 37.726 28.772 -27.458 1.00 79.31 738 VAL A N 1
ATOM 6034 C CA . VAL A 1 738 ? 36.530 29.044 -26.633 1.00 79.31 738 VAL A CA 1
ATOM 6035 C C . VAL A 1 738 ? 35.475 29.902 -27.360 1.00 79.31 738 VAL A C 1
ATOM 6037 O O . VAL A 1 738 ? 34.330 29.460 -27.408 1.00 79.31 738 VAL A O 1
ATOM 6040 N N . PRO A 1 739 ? 35.812 31.048 -27.992 1.00 79.62 739 PRO A N 1
ATOM 6041 C CA . PRO A 1 739 ? 34.846 31.820 -28.783 1.00 79.62 739 PRO A CA 1
ATOM 6042 C C . PRO A 1 739 ? 34.209 31.047 -29.940 1.00 79.62 739 PRO A C 1
ATOM 6044 O O . PRO A 1 739 ? 33.042 31.258 -30.257 1.00 79.62 739 PRO A O 1
ATOM 6047 N N . GLN A 1 740 ? 34.972 30.171 -30.596 1.00 80.50 740 GLN A N 1
ATOM 6048 C CA . GLN A 1 740 ? 34.447 29.348 -31.682 1.00 80.50 740 GLN A CA 1
ATOM 6049 C C . GLN A 1 740 ? 33.505 28.263 -31.152 1.00 80.50 740 GLN A C 1
ATOM 6051 O O . GLN A 1 740 ? 32.489 27.984 -31.779 1.00 80.50 740 GLN A O 1
ATOM 6056 N N . PHE A 1 741 ? 33.829 27.681 -29.998 1.00 80.06 741 PHE A N 1
ATOM 6057 C CA . PHE A 1 741 ? 33.017 26.661 -29.348 1.00 80.06 741 PHE A CA 1
ATOM 6058 C C . PHE A 1 741 ? 31.712 27.220 -28.764 1.00 80.06 741 PHE A C 1
ATOM 6060 O O . PHE A 1 741 ? 30.716 26.519 -28.773 1.00 80.06 741 PHE A O 1
ATOM 6067 N N . GLU A 1 742 ? 31.694 28.462 -28.267 1.00 78.31 742 GLU A N 1
ATOM 6068 C CA . GLU A 1 742 ? 30.459 29.127 -27.806 1.00 78.31 742 GLU A CA 1
ATOM 6069 C C . GLU A 1 742 ? 29.515 29.516 -28.956 1.00 78.31 742 GLU A C 1
ATOM 6071 O O . GLU A 1 742 ? 28.315 29.670 -28.740 1.00 78.31 742 GLU A O 1
ATOM 6076 N N . LEU A 1 743 ? 30.058 29.700 -30.166 1.00 77.19 743 LEU A N 1
ATOM 6077 C CA . LEU A 1 743 ? 29.294 29.993 -31.383 1.00 77.19 743 LEU A CA 1
ATOM 6078 C C . LEU A 1 743 ? 28.703 28.721 -32.030 1.00 77.19 743 LEU A C 1
ATOM 6080 O O . LEU A 1 743 ? 27.819 28.830 -32.878 1.00 77.19 743 LEU A O 1
ATOM 6084 N N . MET A 1 744 ? 29.233 27.546 -31.681 1.00 73.31 744 MET A N 1
ATOM 6085 C CA . MET A 1 744 ? 28.827 26.230 -32.185 1.00 73.31 744 MET A CA 1
ATOM 6086 C C . MET A 1 744 ? 27.782 25.605 -31.265 1.00 73.31 744 MET A C 1
ATOM 6088 O O . MET A 1 744 ? 26.822 25.017 -31.809 1.00 73.31 744 MET A O 1
#

Secondary structure (DSSP, 8-state):
-HHHHHHHHHHHTTPPPPHHHHHHHHHHHHHHTT-HHHHHHHHHHHHHHH-----GGGGS-----PPPPHHHHHHHHH-TTSPPPPHHHHHHHHHTTS------------PPP-PPPHHHHHHHHIIIIIHHHTEEEE--SSPPPPTTTTHHHHHTT--STTHHHHHHHHHHHHHHHHHHHHSPEEEEPPSSS-HHHHHHHHHHHHHHHHHHHHHHHHHHHHHH-HHHHHTTSSPPP-HHHHHHTSSTT----GGGGGGHHHHHHHHHHHHHHHHHHHHHHHHHHHHHHHHTT-HHHHHHHHH----S-GGG-HHHHHHHHHTT----HHHHHHHHHHHHS-SS------TTS-IIIIIHHHHHHHHHHTSSSEEEEE--TTTHHHHHHHHIIIIISSTT---EEE----TTS---HHHHHHHHHHHHHHHHTT-EEEE-HHHHHHHHHHHHHHT---SSSTTS-EEEEESSHHHHT-TT-------SS--PPTTHHHHHHHHHHHHHHHHTT-STTTHHHHS-TTTEEE--PPTTSPPPEEE----HHHHHHHHHHHHHHHHHSPPTT-GGGGG--SHHHHHHHHHHHH-TTS-HHHHHHH-HHHHHTHHHHHHHHHHHTT-HHHHHHHS-BTTTEE----TT----S-EEEEETTEE-SS---SSHHHHHHHHHHHHHHH---HHHHHHHHHHHHTS-HHHHHHHHHHHHHHHGGGS-HHHHTTSSSGGG--TT-HHHHHH-

pLDDT: mean 75.92, std 17.32, range [25.19, 96.94]

Sequence (744 aa):
MTIAVQLLRQCFQNFRFSKVEISKPQNLSQHSKHSCALRLLIWCIYRWSRSLQVPEELKLKQEASFELDKFPSVEYRQSSAGPYLTSIEEQSVFCFTSVFEDSNEGVFETTASSDESEISQYIRKIERYDFQSLLRSEGRHCAPEFPLTNAKENLRVAEGTNTNIRERVLVDLQKSYELYTKLSKRSVDGPNFNVFAVQTEVCHKRQLVEERLLCTLNEALISREHYDFFSGSMQKLVAGDLLHMLDSTVFIHPRKRGYRDVILEMQPKLNDWALLCVLEDKIRRLQCFWQQKKEEELVRELECTRIWNPRRFPRWVAFEVEQQLQIRPEQFKTVSQLLQKPKGSLIQLNMGSGRTRVMVPMLVLEICRQKRKLVRINVLPSILQEALLFFQQSLVASVQHTKLFTLPFNRDNVLDEFTVKLMDEELRCCHKHGGCLVVTPHDRNSLLLKQHEVHIQLKGLPEVDIIDLFDESDAILEPKFQLVYAMGKKQNLPSCANRCTVFQSLLIMLTRGECATSSDLLEDPAAFYKSKNGAGLFNHFRLLKLSGEDKERLGRNLAEHFVRNPPSGFEWLEMVNREPDIQILVKMISDPTLNTSFYIMFYPLFRRFKDDILAARGFVAFGILLRTLESRWGVSYGLRHQKDSDTQMAVPYSASDTPKQRAEFSHPDVAIAYTNLSHLYEGLTVEQFRRAIDLLEAKGMSVKISTYAMWIEKVRPDVPIEEFNRFDMYEKVDPSNVPQFELM

Solvent-accessible surface area (backbone atoms only — not comparable to full-atom values): 43848 Å² total; per-residue (Å²): 99,62,69,53,50,51,52,42,53,36,53,78,68,70,57,82,80,51,81,73,58,66,54,48,55,63,66,51,39,75,57,25,84,81,33,73,57,52,17,56,46,44,38,51,43,43,55,50,72,72,45,91,67,79,66,74,75,75,81,70,71,96,80,76,94,71,90,70,77,63,68,71,56,49,59,50,74,66,51,92,84,55,78,79,76,54,75,68,56,50,55,59,63,62,62,67,72,78,70,86,83,91,86,88,89,82,92,82,89,84,87,86,81,90,80,84,50,73,62,56,52,52,52,50,45,45,50,60,49,59,41,45,70,39,53,41,76,42,72,69,81,72,69,75,75,66,95,58,69,67,50,65,66,63,54,74,74,57,90,54,98,57,51,70,60,53,50,48,52,51,51,51,50,49,53,51,47,53,50,55,62,67,51,54,54,65,49,75,66,81,85,84,72,62,62,66,62,54,43,53,52,45,50,52,54,33,51,56,49,47,52,50,51,46,48,54,51,40,48,53,47,42,74,75,39,48,50,45,47,49,30,62,80,42,78,81,73,51,78,74,55,54,55,36,56,52,36,87,85,56,72,83,52,86,89,54,66,90,42,52,67,62,45,61,74,40,39,68,57,49,50,45,42,49,52,38,49,33,50,45,44,49,51,53,50,46,51,51,26,59,76,69,67,36,61,70,64,35,48,55,56,42,68,52,43,83,82,72,66,58,89,83,40,34,66,57,50,45,48,22,47,76,68,65,43,79,81,38,50,67,52,52,54,52,51,53,51,42,70,75,41,72,76,90,70,83,84,90,77,67,89,88,71,38,59,76,84,44,45,48,54,54,49,49,60,58,53,27,67,69,49,71,35,33,39,32,41,35,38,52,79,91,48,41,68,63,50,48,56,49,44,43,56,68,31,39,71,27,80,77,51,40,45,77,42,66,69,94,66,59,82,90,53,83,81,44,73,68,54,43,49,52,51,31,50,52,49,44,52,36,38,75,69,16,16,34,37,44,38,33,67,65,54,54,52,44,49,54,52,47,26,66,71,69,72,50,83,72,71,49,64,83,82,53,58,68,45,80,43,68,52,64,47,70,70,72,68,36,83,88,70,73,92,79,80,90,78,83,76,94,72,82,69,83,63,49,68,46,39,51,54,44,51,53,48,55,50,50,46,60,75,70,44,71,37,83,93,41,42,73,57,64,68,30,71,73,27,27,47,73,52,88,61,62,59,67,54,60,53,54,65,33,41,70,50,75,54,73,67,55,49,52,51,50,27,38,46,49,30,43,42,48,53,76,56,52,55,94,94,38,68,71,40,70,75,57,75,49,67,71,59,41,53,50,49,28,42,53,20,31,38,71,84,61,74,53,67,62,54,36,67,75,35,70,68,45,46,75,46,40,62,50,50,52,35,43,15,45,35,33,31,70,36,47,51,62,57,59,28,53,54,48,76,49,37,48,31,31,65,58,86,54,95,87,52,93,54,89,50,29,23,41,30,80,38,73,80,34,66,39,92,88,51,68,59,90,49,64,70,58,33,50,50,44,24,53,50,33,46,47,65,72,48,74,51,73,69,54,47,52,50,51,51,54,58,42,66,75,46,57,68,73,57,34,47,53,54,45,45,59,53,48,65,46,29,52,89,72,48,58,69,77,64,43,69,60,58,71,44,62,92,58,63,52,88,86,40,63,76,61,50,74,74,102

Radius of gyration: 40.37 Å; Cα contacts (8 Å, |Δi|>4): 736; chains: 1; bounding box: 80×60×117 Å

InterPro domains:
  IPR022099 Domain of unknown function DUF3638 [PF12340] (307-511)
  IPR022105 Domain of unknown function DUF3645 [PF12359] (645-675)
  IPR051346 OTU Domain-Containing Deubiquitinase [PTHR13367] (308-492)

Nearest PDB structures (foldseek):
  2fsi-assembly1_B  TM=4.812E-01  e=5.240E-01  Escherichia coli
  2fsh-assembly1_B  TM=4.506E-01  e=9.970E-01  Escherichia coli
  4d2x-assembly1_B  TM=2.159E-01  e=1.041E+00  Escherichia coli
  4d2q-assembly1_A  TM=2.022E-01  e=9.970E-01  Escherichia coli
  4d2x-assembly1_A  TM=2.164E-01  e=1.405E+00  Escherichia coli

Organism: NCBI:txid2856

Foldseek 3Di:
DALLVVLLVCLVVLHDDDPVSVCVLVVLLVVCVPALVSLLSLLNSVVSVPCSDDDPVLVDDPDDDDDADDPNVVRLVPPPPYDDDDPSRVVSSRVVPPDDDDDDDDDDDDDDDDDDDPLNVVLQCCLPPVLVVQKDFAQPPDDDPLPCPCVVVVLVVDPDDCSVVVVVVVVVSVVVSVVVNVDGDIFGDDDPDPLVVVLVVLVVVLVVLQCVVLVVLQVVVCVPCVSCVSSVVDDRDDPQVLLLLLDLLNPVDPVCPVCSVVSSVCNSSSLSSLSSLLSSLLSVVLVVCVVVVVGVVNVQSSQFHDPDDCSVQSVLSLLCNQVSHHQGPVLVVVLVVCVVPVPPDDDDDDPPNCVLQRNVVSNLLVQLSVLQEEEEEEDAPVCQVVSVVSCCSRPCVGSNNAAEAEQPDDLPDDDDPVVLVVSLVVLVVCSNNSHYYYYYPVRVVSVVVVCVQVVHDRDNPPVGHYRYDYDPVCVRVPPLDDDDDDHDDDDDDPPLVLLLVLLVVLVVCLQVVVLPVCNVVQPPCQQWDWADDAFLADTQIAGRDDDPVVLLVVLLSSLLCCLVPPDPPVCLSVVQPDPVSSVVLSCLLRAPPDDCVVVCVPDVSCVVVVSNSVSSNCCRNVVLSNVLRNDDPQAQKAADPDPPDPDLWIAGAPGRNHGDPPGDDPDVSSRSNRSVSRCSNVDDDLVRVLVVLVVLVPDDPVSNFVVQQVSLVRNVVPDDPVLSVCRNGSVSDDSVDPVSSVSD